Protein AF-A0A966PUX7-F1 (afdb_monomer_lite)

pLDDT: mean 80.85, std 12.9, range [36.34, 96.75]

Structure (mmCIF, N/CA/C/O backbone):
data_AF-A0A966PUX7-F1
#
_entry.id   AF-A0A966PUX7-F1
#
loop_
_atom_site.group_PDB
_atom_site.id
_atom_site.type_symbol
_atom_site.label_atom_id
_atom_site.label_alt_id
_atom_site.label_comp_id
_atom_site.label_asym_id
_atom_site.label_entity_id
_atom_site.label_seq_id
_atom_site.pdbx_PDB_ins_code
_atom_site.Cartn_x
_atom_site.Cartn_y
_atom_site.Cartn_z
_atom_site.occupancy
_atom_site.B_iso_or_equiv
_atom_site.auth_seq_id
_atom_site.auth_comp_id
_atom_site.auth_asym_id
_atom_site.auth_atom_id
_atom_site.pdbx_PDB_model_num
ATOM 1 N N . MET A 1 1 ? -17.246 -33.569 27.644 1.00 36.34 1 MET A N 1
ATOM 2 C CA . MET A 1 1 ? -15.872 -33.105 27.943 1.00 36.34 1 MET A CA 1
ATOM 3 C C . MET A 1 1 ? -15.555 -31.969 26.984 1.00 36.34 1 MET A C 1
ATOM 5 O O . MET A 1 1 ? -15.678 -32.193 25.790 1.00 36.34 1 MET A O 1
ATOM 9 N N . SER A 1 2 ? -15.241 -30.759 27.461 1.00 42.44 2 SER A N 1
ATOM 10 C CA . SER A 1 2 ? -14.921 -29.626 26.575 1.00 42.44 2 SER A CA 1
ATOM 11 C C . SER A 1 2 ? -13.496 -29.773 26.025 1.00 42.44 2 SER A C 1
ATOM 13 O O . SER A 1 2 ? -12.530 -29.407 26.700 1.00 42.44 2 SER A O 1
ATOM 15 N N . THR A 1 3 ? -13.372 -30.348 24.833 1.00 56.69 3 THR A N 1
ATOM 16 C CA . THR A 1 3 ? -12.116 -30.571 24.096 1.00 56.69 3 THR A CA 1
ATOM 17 C C . THR A 1 3 ? -11.326 -29.274 23.892 1.00 56.69 3 THR A C 1
ATOM 19 O O . THR A 1 3 ? -10.139 -29.229 24.202 1.00 56.69 3 THR A O 1
ATOM 22 N N . GLU A 1 4 ? -12.003 -28.166 23.581 1.00 75.44 4 GLU A N 1
ATOM 23 C CA . GLU A 1 4 ? -11.372 -26.881 23.232 1.00 75.44 4 GLU A CA 1
ATOM 24 C C . GLU A 1 4 ? -10.403 -26.317 24.289 1.00 75.44 4 GLU A C 1
ATOM 26 O O . GLU A 1 4 ? -9.346 -25.777 23.955 1.00 75.44 4 GLU A O 1
ATOM 31 N N . LYS A 1 5 ? -10.721 -26.455 25.583 1.00 84.19 5 LYS A N 1
ATOM 32 C CA . LYS A 1 5 ? -9.897 -25.885 26.666 1.00 84.19 5 LYS A CA 1
ATOM 33 C C . LYS A 1 5 ? -8.618 -26.683 26.907 1.00 84.19 5 LYS A C 1
ATOM 35 O O . LYS A 1 5 ? -7.566 -26.105 27.183 1.00 84.19 5 LYS A O 1
ATOM 40 N N . LYS A 1 6 ? -8.717 -28.012 26.802 1.00 88.00 6 LYS A N 1
ATOM 41 C CA . LYS A 1 6 ? -7.565 -28.913 26.893 1.00 88.00 6 LYS A CA 1
ATOM 42 C C . LYS A 1 6 ? -6.668 -28.724 25.672 1.00 88.00 6 LYS A C 1
ATOM 44 O O . LYS A 1 6 ? -5.462 -28.592 25.839 1.00 88.00 6 LYS A O 1
ATOM 49 N N . ASP A 1 7 ? -7.256 -28.605 24.484 1.00 85.06 7 ASP A N 1
ATOM 50 C CA . ASP A 1 7 ? -6.524 -28.381 23.233 1.00 85.06 7 ASP A CA 1
ATOM 51 C C . ASP A 1 7 ? -5.735 -27.067 23.266 1.00 85.06 7 ASP A C 1
ATOM 53 O O . ASP A 1 7 ? -4.565 -27.029 22.880 1.00 85.06 7 ASP A O 1
ATOM 57 N N . LYS A 1 8 ? -6.331 -25.995 23.809 1.00 83.75 8 LYS A N 1
ATOM 58 C CA . LYS A 1 8 ? -5.626 -24.732 24.061 1.00 83.75 8 LYS A CA 1
ATOM 59 C C . LYS A 1 8 ? -4.410 -24.936 24.968 1.00 83.75 8 LYS A C 1
ATOM 61 O O . LYS A 1 8 ? -3.339 -24.415 24.662 1.00 83.75 8 LYS A O 1
ATOM 66 N N . TRP A 1 9 ? -4.552 -25.691 26.059 1.00 91.31 9 TRP A N 1
ATOM 67 C CA . TRP A 1 9 ? -3.434 -25.940 26.969 1.00 91.31 9 TRP A CA 1
ATOM 68 C C . TRP A 1 9 ? -2.314 -26.765 26.336 1.00 91.31 9 TRP A C 1
ATOM 70 O O . TRP A 1 9 ? -1.159 -26.346 26.401 1.00 91.31 9 TRP A O 1
ATOM 80 N N . ILE A 1 10 ? -2.661 -27.862 25.655 1.00 88.62 10 ILE A N 1
ATOM 81 C CA . ILE A 1 10 ? -1.701 -28.702 24.922 1.00 88.62 10 ILE A CA 1
ATOM 82 C C . ILE A 1 10 ? -0.910 -27.846 23.931 1.00 88.62 10 ILE A C 1
ATOM 84 O O . ILE A 1 10 ? 0.311 -27.929 23.843 1.00 88.62 10 ILE A O 1
ATOM 88 N N . LYS A 1 11 ? -1.610 -26.988 23.186 1.00 83.06 11 LYS A N 1
ATOM 89 C CA . LYS A 1 11 ? -1.007 -26.199 22.116 1.00 83.06 11 LYS A CA 1
ATOM 90 C C . LYS A 1 11 ? -0.057 -25.113 22.620 1.00 83.06 11 LYS A C 1
ATOM 92 O O . LYS A 1 11 ? 0.972 -24.885 21.987 1.00 83.06 11 LYS A O 1
ATOM 97 N N . TYR A 1 12 ? -0.422 -24.414 23.696 1.00 84.44 12 TYR A N 1
ATOM 98 C CA . TYR A 1 12 ? 0.250 -23.168 24.084 1.00 84.44 12 TYR A CA 1
ATOM 99 C C . TYR A 1 12 ? 1.086 -23.256 25.362 1.00 84.44 12 TYR A C 1
ATOM 101 O O . TYR A 1 12 ? 1.969 -22.420 25.528 1.00 84.44 12 TYR A O 1
ATOM 109 N N . PHE A 1 13 ? 0.842 -24.235 26.236 1.00 90.31 13 PHE A N 1
ATOM 110 C CA . PHE A 1 13 ? 1.466 -24.279 27.564 1.00 90.31 13 PHE A CA 1
ATOM 111 C C . PHE A 1 13 ? 2.147 -25.616 27.886 1.00 90.31 13 PHE A C 1
ATOM 113 O O . PHE A 1 13 ? 3.133 -25.622 28.613 1.00 90.31 13 PHE A O 1
ATOM 120 N N . GLN A 1 14 ? 1.669 -26.748 27.357 1.00 92.38 14 GLN A N 1
ATOM 121 C CA . GLN A 1 14 ? 2.263 -28.052 27.670 1.00 92.38 14 GLN A CA 1
ATOM 122 C C . GLN A 1 14 ? 3.683 -28.192 27.088 1.00 92.38 14 GLN A C 1
ATOM 124 O O . GLN A 1 14 ? 3.879 -28.068 25.876 1.00 92.38 14 GLN A O 1
ATOM 129 N N . GLY A 1 15 ? 4.663 -28.484 27.952 1.00 88.00 15 GLY A N 1
ATOM 130 C CA . GLY A 1 15 ? 6.061 -28.721 27.568 1.00 88.00 15 GLY A CA 1
ATOM 131 C C . GLY A 1 15 ? 6.759 -27.491 26.981 1.00 88.00 15 GLY A C 1
ATOM 132 O O . GLY A 1 15 ? 7.616 -27.626 26.104 1.00 88.00 15 GLY A O 1
ATOM 133 N N . LYS A 1 16 ? 6.326 -26.286 27.374 1.00 85.31 16 LYS A N 1
ATOM 134 C CA . LYS A 1 16 ? 6.873 -25.004 26.903 1.00 85.31 16 LYS A CA 1
ATOM 135 C C . LYS A 1 16 ? 7.690 -24.268 27.969 1.00 85.31 16 LYS A C 1
ATOM 137 O O . LYS A 1 16 ? 8.145 -23.166 27.670 1.00 85.31 16 LYS A O 1
ATOM 142 N N . GLY A 1 17 ? 7.904 -24.851 29.151 1.00 91.50 17 GLY A N 1
ATOM 143 C CA . GLY A 1 17 ? 8.423 -24.105 30.296 1.00 91.50 17 GLY A CA 1
ATOM 144 C C . GLY A 1 17 ? 7.394 -23.111 30.837 1.00 91.50 17 GLY A C 1
ATOM 145 O O . GLY A 1 17 ? 6.202 -23.189 30.521 1.00 91.50 17 GLY A O 1
ATOM 146 N N . ASP A 1 18 ? 7.862 -22.163 31.645 1.00 92.88 18 ASP A N 1
ATOM 147 C CA . ASP A 1 18 ? 7.048 -21.017 32.038 1.00 92.88 18 ASP A CA 1
ATOM 148 C C . ASP A 1 18 ? 6.766 -20.137 30.809 1.00 92.88 18 ASP A C 1
ATOM 150 O O . ASP A 1 18 ? 7.657 -19.849 30.007 1.00 92.88 18 ASP A O 1
ATOM 154 N N . VAL A 1 19 ? 5.513 -19.713 30.647 1.00 89.00 19 VAL A N 1
ATOM 155 C CA . VAL A 1 19 ? 5.058 -18.982 29.459 1.00 89.00 19 VAL A CA 1
ATOM 156 C C . VAL A 1 19 ? 4.622 -17.576 29.840 1.00 89.00 19 VAL A C 1
ATOM 158 O O . VAL A 1 19 ? 3.573 -17.391 30.462 1.00 89.00 19 VAL A O 1
ATOM 161 N N . ASP A 1 20 ? 5.387 -16.576 29.403 1.00 87.12 20 ASP A N 1
ATOM 162 C CA . ASP A 1 20 ? 4.953 -15.181 29.451 1.00 87.12 20 ASP A CA 1
ATOM 163 C C . ASP A 1 20 ? 3.737 -14.977 28.541 1.00 87.12 20 ASP A C 1
ATOM 165 O O . ASP A 1 20 ? 3.734 -15.344 27.357 1.00 87.12 20 ASP A O 1
ATOM 169 N N . THR A 1 21 ? 2.681 -14.386 29.089 1.00 88.19 21 THR A N 1
ATOM 170 C CA . THR A 1 21 ? 1.440 -14.089 28.372 1.00 88.19 21 THR A CA 1
ATOM 171 C C . THR A 1 21 ? 0.664 -12.964 29.066 1.00 88.19 21 THR A C 1
ATOM 173 O O . THR A 1 21 ? 1.210 -12.201 29.862 1.00 88.19 21 THR A O 1
ATOM 176 N N . PHE A 1 22 ? -0.611 -12.805 28.724 1.00 84.06 22 PHE A N 1
ATOM 177 C CA . PHE A 1 22 ? -1.476 -11.753 29.226 1.00 84.06 22 PHE A CA 1
ATOM 178 C C . PHE A 1 22 ? -2.837 -12.298 29.642 1.00 84.06 22 PHE A C 1
ATOM 180 O O . PHE A 1 22 ? -3.312 -13.328 29.156 1.00 84.06 22 PHE A O 1
ATOM 187 N N . VAL A 1 23 ? -3.505 -11.560 30.518 1.00 82.75 23 VAL A N 1
ATOM 188 C CA . VAL A 1 23 ? -4.876 -11.851 30.929 1.00 82.75 23 VAL A CA 1
ATOM 189 C C . VAL A 1 23 ? -5.845 -11.523 29.794 1.00 82.75 23 VAL A C 1
ATOM 191 O O . VAL A 1 23 ? -5.920 -10.399 29.295 1.00 82.75 23 VAL A O 1
ATOM 194 N N . ARG A 1 24 ? -6.669 -12.495 29.417 1.00 76.06 24 ARG A N 1
ATOM 195 C CA . ARG A 1 24 ? -7.820 -12.318 28.531 1.00 76.06 24 ARG A CA 1
ATOM 196 C C . ARG A 1 24 ? -9.067 -12.069 29.384 1.00 76.06 24 ARG A C 1
ATOM 198 O O . ARG A 1 24 ? -9.360 -12.852 30.279 1.00 76.06 24 ARG A O 1
ATOM 205 N N . ALA A 1 25 ? -9.808 -10.993 29.132 1.00 66.69 25 ALA A N 1
ATOM 206 C CA . ALA A 1 25 ? -11.150 -10.841 29.693 1.00 66.69 25 ALA A CA 1
ATOM 207 C C . ALA A 1 25 ? -12.139 -11.263 28.607 1.00 66.69 25 ALA A C 1
ATOM 209 O O . ALA A 1 25 ? -12.170 -10.660 27.543 1.00 66.69 25 ALA A O 1
ATOM 210 N N . THR A 1 26 ? -12.901 -12.332 28.828 1.00 55.84 26 THR A N 1
ATOM 211 C CA . THR A 1 26 ? -13.951 -12.739 27.886 1.00 55.84 26 THR A CA 1
ATOM 212 C C . THR A 1 26 ? -15.214 -11.918 28.162 1.00 55.84 26 THR A C 1
ATOM 214 O O . THR A 1 26 ? -15.688 -11.868 29.296 1.00 55.84 26 THR A O 1
ATOM 217 N N . GLY A 1 27 ? -15.742 -11.248 27.131 1.00 45.59 27 GLY A N 1
ATOM 218 C CA . GLY A 1 27 ? -16.784 -10.208 27.181 1.00 45.59 27 GLY A CA 1
ATOM 219 C C . GLY A 1 27 ? -18.176 -10.588 27.709 1.00 45.59 27 GLY A C 1
ATOM 220 O O . GLY A 1 27 ? -19.133 -9.858 27.472 1.00 45.59 27 GLY A O 1
ATOM 221 N N . SER A 1 28 ? -18.336 -11.678 28.465 1.00 43.97 28 SER A N 1
ATOM 222 C CA . SER A 1 28 ? -19.555 -11.860 29.258 1.00 43.97 28 SER A CA 1
ATOM 223 C C . SER A 1 28 ? -19.386 -11.142 30.600 1.00 43.97 28 SER A C 1
ATOM 225 O O . SER A 1 28 ? -18.538 -11.491 31.423 1.00 43.97 28 SER A O 1
ATOM 227 N N . VAL A 1 29 ? -20.220 -10.126 30.825 1.00 40.03 29 VAL A N 1
ATOM 228 C CA . VAL A 1 29 ? -20.250 -9.155 31.943 1.00 40.03 29 VAL A CA 1
ATOM 229 C C . VAL A 1 29 ? -20.296 -9.787 33.361 1.00 40.03 29 VAL A C 1
ATOM 231 O O . VAL A 1 29 ? -20.356 -9.084 34.366 1.00 40.03 29 VAL A O 1
ATOM 234 N N . LYS A 1 30 ? -20.193 -11.117 33.504 1.00 42.03 30 LYS A N 1
ATOM 235 C CA . LYS A 1 30 ? -20.195 -11.823 34.796 1.00 42.03 30 LYS A CA 1
ATOM 236 C C . LYS A 1 30 ? -18.884 -12.502 35.204 1.00 42.03 30 LYS A C 1
ATOM 238 O O . LYS A 1 30 ? -18.742 -12.786 36.391 1.00 42.03 30 LYS A O 1
ATOM 243 N N . ASN A 1 31 ? -17.892 -12.660 34.324 1.00 44.94 31 ASN A N 1
ATOM 244 C CA . ASN A 1 31 ? -16.602 -13.254 34.705 1.00 44.94 31 ASN A CA 1
ATOM 245 C C . ASN A 1 31 ? -15.434 -12.300 34.451 1.00 44.94 31 ASN A C 1
ATOM 247 O O . ASN A 1 31 ? -14.639 -12.467 33.534 1.00 44.94 31 ASN A O 1
ATOM 251 N N . LYS A 1 32 ? -15.293 -11.309 35.338 1.00 55.59 32 LYS A N 1
ATOM 252 C CA . LYS A 1 32 ? -14.009 -10.620 35.525 1.00 55.59 32 LYS A CA 1
ATOM 253 C C . LYS A 1 32 ? -12.918 -11.682 35.790 1.00 55.59 32 LYS A C 1
ATOM 255 O O . LYS A 1 32 ? -13.195 -12.687 36.450 1.00 55.59 32 LYS A O 1
ATOM 260 N N . SER A 1 33 ? -11.696 -11.453 35.311 1.00 75.62 33 SER A N 1
ATOM 261 C CA . SER A 1 33 ? -10.536 -12.331 35.530 1.00 75.62 33 SER A CA 1
ATOM 262 C C . SER A 1 33 ? -10.063 -12.247 36.981 1.00 75.62 33 SER A C 1
ATOM 264 O O . SER A 1 33 ? -9.139 -11.513 37.318 1.00 75.62 33 SER A O 1
ATOM 266 N N . TYR A 1 34 ? -10.769 -12.945 37.867 1.00 87.00 34 TYR A N 1
ATOM 267 C CA . TYR A 1 34 ? -10.392 -13.068 39.268 1.00 87.00 34 TYR A CA 1
ATOM 268 C C . TYR A 1 34 ? -9.341 -14.154 39.436 1.00 87.00 34 TYR A C 1
ATOM 270 O O . TYR A 1 34 ? -9.461 -15.233 38.846 1.00 87.00 34 TYR A O 1
ATOM 278 N N . LEU A 1 35 ? -8.356 -13.871 40.283 1.00 90.19 35 LEU A N 1
ATOM 279 C CA . LEU A 1 35 ? -7.479 -14.908 40.796 1.00 90.19 35 LEU A CA 1
ATOM 280 C C . LEU A 1 35 ? -8.254 -15.824 41.742 1.00 90.19 35 LEU A C 1
ATOM 282 O O . LEU A 1 35 ? -9.185 -15.411 42.436 1.00 90.19 35 LEU A O 1
ATOM 286 N N . TYR A 1 36 ? -7.847 -17.080 41.765 1.00 92.38 36 TYR A N 1
ATOM 287 C CA . TYR A 1 36 ? -8.239 -18.047 42.774 1.00 92.38 36 TYR A CA 1
ATOM 288 C C . TYR A 1 36 ? -7.001 -18.364 43.616 1.00 92.38 36 TYR A C 1
ATOM 290 O O . TYR A 1 36 ? -5.899 -18.464 43.079 1.00 92.38 36 TYR A O 1
ATOM 298 N N . ASP A 1 37 ? -7.162 -18.460 44.928 1.00 91.75 37 ASP A N 1
ATOM 299 C CA . ASP A 1 37 ? -6.065 -18.761 45.847 1.00 91.75 37 ASP A CA 1
ATOM 300 C C . ASP A 1 37 ? -5.597 -20.222 45.729 1.00 91.75 37 ASP A C 1
ATOM 302 O O . ASP A 1 37 ? -6.089 -21.000 44.906 1.00 91.75 37 ASP A O 1
ATOM 306 N N . LEU A 1 38 ? -4.620 -20.599 46.556 1.00 88.94 38 LEU A N 1
ATOM 307 C CA . LEU A 1 38 ? -4.043 -21.946 46.589 1.00 88.94 38 LEU A CA 1
ATOM 308 C C . LEU A 1 38 ? -5.036 -23.036 47.017 1.00 88.94 38 LEU A C 1
ATOM 310 O O . LEU A 1 38 ? -4.754 -24.210 46.808 1.00 88.94 38 LEU A O 1
ATOM 314 N N . GLU A 1 39 ? -6.193 -22.661 47.561 1.00 89.00 39 GLU A N 1
ATOM 315 C CA . GLU A 1 39 ? -7.291 -23.562 47.926 1.00 89.00 39 GLU A CA 1
ATOM 316 C C . GLU A 1 39 ? -8.363 -23.620 46.819 1.00 89.00 39 GLU A C 1
ATOM 318 O O . GLU A 1 39 ? -9.315 -24.401 46.881 1.00 89.00 39 GLU A O 1
ATOM 323 N N . GLY A 1 40 ? -8.204 -22.812 45.765 1.00 83.81 40 GLY A N 1
ATOM 324 C CA . GLY A 1 40 ? -9.113 -22.722 44.629 1.00 83.81 40 GLY A CA 1
ATOM 325 C C . GLY A 1 40 ? -10.363 -21.898 44.920 1.00 83.81 40 GLY A C 1
ATOM 326 O O . GLY A 1 40 ? -11.347 -21.981 44.178 1.00 83.81 40 GLY A O 1
ATOM 327 N N . LYS A 1 41 ? -10.328 -21.071 45.968 1.00 89.81 41 LYS A N 1
ATOM 328 C CA . LYS A 1 41 ? -11.370 -20.107 46.298 1.00 89.81 41 LYS A CA 1
ATOM 329 C C . LYS A 1 41 ? -11.088 -18.783 45.595 1.00 89.81 41 LYS A C 1
ATOM 331 O O . LYS A 1 41 ? -9.959 -18.329 45.448 1.00 89.81 41 LYS A O 1
ATOM 336 N N . LYS A 1 42 ? -12.152 -18.164 45.092 1.00 89.31 42 LYS A N 1
ATOM 337 C CA . LYS A 1 42 ? -12.083 -16.896 44.362 1.00 89.31 42 LYS A CA 1
ATOM 338 C C . LYS A 1 42 ? -11.612 -15.772 45.291 1.00 89.31 42 LYS A C 1
ATOM 340 O O . LYS A 1 42 ? -12.224 -15.559 46.337 1.00 89.31 42 LYS A O 1
ATOM 345 N N . THR A 1 43 ? -10.589 -15.025 44.886 1.00 89.88 43 THR A N 1
ATOM 346 C CA . THR A 1 43 ? -10.064 -13.880 45.642 1.00 89.88 43 THR A CA 1
ATOM 347 C C . THR A 1 43 ? -10.739 -12.568 45.226 1.00 89.88 43 THR A C 1
ATOM 349 O O . THR A 1 43 ? -11.499 -12.506 44.252 1.00 89.88 43 THR A O 1
ATOM 352 N N . SER A 1 44 ? -10.471 -11.491 45.971 1.00 87.88 44 SER A N 1
ATOM 353 C CA . SER A 1 44 ? -10.853 -10.126 45.586 1.00 87.88 44 SER A CA 1
ATOM 354 C C . SER A 1 44 ? -9.939 -9.532 44.506 1.00 87.88 44 SER A C 1
ATOM 356 O O . SER A 1 44 ? -10.319 -8.541 43.877 1.00 87.88 44 SER A O 1
ATOM 358 N N . THR A 1 45 ? -8.772 -10.137 44.248 1.00 87.50 45 THR A N 1
ATOM 359 C CA . THR A 1 45 ? -7.798 -9.652 43.266 1.00 87.50 45 THR A CA 1
ATOM 360 C C . THR A 1 45 ? -8.330 -9.839 41.854 1.00 87.50 45 THR A C 1
ATOM 362 O O . THR A 1 45 ? -8.509 -10.955 41.357 1.00 87.50 45 THR A O 1
ATOM 365 N N . LYS A 1 46 ? -8.583 -8.706 41.201 1.00 87.00 46 LYS A N 1
ATOM 366 C CA . LYS A 1 46 ? -9.035 -8.632 39.818 1.00 87.00 46 LYS A CA 1
ATOM 367 C C . LYS A 1 46 ? -7.853 -8.285 38.922 1.00 87.00 46 LYS A C 1
ATOM 369 O O . LYS A 1 46 ? -7.239 -7.229 39.088 1.00 87.00 46 LYS A O 1
ATOM 374 N N . LEU A 1 47 ? -7.603 -9.145 37.944 1.00 83.25 47 LEU A N 1
ATOM 375 C CA . LEU A 1 47 ? -6.674 -8.859 36.867 1.00 83.25 47 LEU A CA 1
ATOM 376 C C . LEU A 1 47 ? -7.414 -8.201 35.706 1.00 83.25 47 LEU A C 1
ATOM 378 O O . LEU A 1 47 ? -8.552 -8.559 35.375 1.00 83.25 47 LEU A O 1
ATOM 382 N N . GLU A 1 48 ? -6.784 -7.194 35.124 1.00 76.88 48 GLU A N 1
ATOM 383 C CA . GLU A 1 48 ? -7.329 -6.459 33.992 1.00 76.88 48 GLU A CA 1
ATOM 384 C C . GLU A 1 48 ? -6.961 -7.139 32.679 1.00 76.88 48 GLU A C 1
ATOM 386 O O . GLU A 1 48 ? -5.993 -7.890 32.586 1.00 76.88 48 GLU A O 1
ATOM 391 N N . HIS A 1 49 ? -7.757 -6.899 31.641 1.00 73.31 49 HIS A N 1
ATOM 392 C CA . HIS A 1 49 ? -7.418 -7.408 30.322 1.00 73.31 49 HIS A CA 1
ATOM 393 C C . HIS A 1 49 ? -6.078 -6.829 29.848 1.00 73.31 49 HIS A C 1
ATOM 395 O O . HIS A 1 49 ? -5.857 -5.623 29.929 1.00 73.31 49 HIS A O 1
ATOM 401 N N . GLY A 1 50 ? -5.198 -7.681 29.323 1.00 63.06 50 GLY A N 1
ATOM 402 C CA . GLY A 1 50 ? -3.864 -7.288 28.881 1.00 63.06 50 GLY A CA 1
ATOM 403 C C . GLY A 1 50 ? -2.846 -7.152 30.014 1.00 63.06 50 GLY A C 1
ATOM 404 O O . GLY A 1 50 ? -1.726 -6.726 29.747 1.0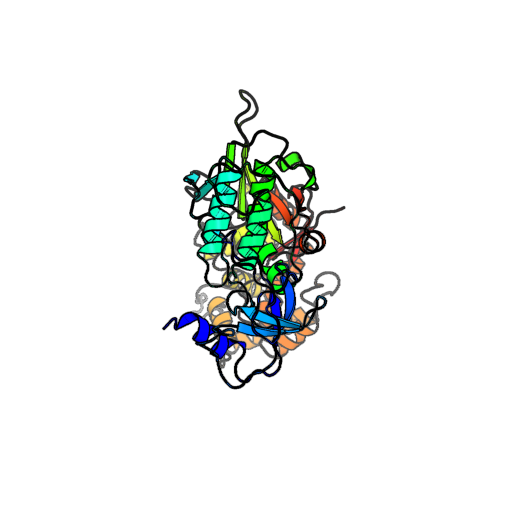0 63.06 50 GLY A O 1
ATOM 405 N N . GLU A 1 51 ? -3.202 -7.503 31.254 1.00 78.94 51 GLU A N 1
ATOM 406 C CA . GLU A 1 51 ? -2.255 -7.535 32.369 1.00 78.94 51 GLU A CA 1
ATOM 407 C C . GLU A 1 51 ? -1.223 -8.656 32.152 1.00 78.94 51 GLU A C 1
ATOM 409 O O . GLU A 1 51 ? -1.633 -9.789 31.869 1.00 78.94 51 GLU A O 1
ATOM 414 N N . PRO A 1 52 ? 0.091 -8.359 32.214 1.00 80.62 52 PRO A N 1
ATOM 415 C CA . PRO A 1 52 ? 1.134 -9.353 31.997 1.00 80.62 52 PRO A CA 1
ATOM 416 C C . PRO A 1 52 ? 1.121 -10.389 33.116 1.00 80.62 52 PRO A C 1
ATOM 418 O O . PRO A 1 52 ? 1.039 -10.048 34.299 1.00 80.62 52 PRO A O 1
ATOM 421 N N . ILE A 1 53 ? 1.207 -11.652 32.717 1.00 91.06 53 ILE A N 1
ATOM 422 C CA . ILE A 1 53 ? 1.227 -12.798 33.615 1.00 91.06 53 ILE A CA 1
ATOM 423 C C . ILE A 1 53 ? 2.241 -13.827 33.130 1.00 91.06 53 ILE A C 1
ATOM 425 O O . ILE A 1 53 ? 2.429 -14.013 31.928 1.00 91.06 53 ILE A O 1
ATOM 429 N N . LEU A 1 54 ? 2.841 -14.538 34.074 1.00 93.81 54 LEU A N 1
ATOM 430 C CA . LEU A 1 54 ? 3.655 -15.713 33.803 1.00 93.81 54 LEU A CA 1
ATOM 431 C C . LEU A 1 54 ? 2.826 -16.950 34.125 1.00 93.81 54 LEU A C 1
ATOM 433 O O . LEU A 1 54 ? 2.451 -17.150 35.277 1.00 93.81 54 LEU A O 1
ATOM 437 N N . VAL A 1 55 ? 2.514 -17.773 33.129 1.00 95.88 55 VAL A N 1
ATOM 438 C CA . VAL A 1 55 ? 1.857 -19.065 33.357 1.00 95.88 55 VAL A CA 1
ATOM 439 C C . VAL A 1 55 ? 2.928 -20.080 33.717 1.00 95.88 55 VAL A C 1
ATOM 441 O O . VAL A 1 55 ? 3.824 -20.327 32.912 1.00 95.88 55 VAL A O 1
ATOM 444 N N . LYS A 1 56 ? 2.825 -20.679 34.904 1.00 96.06 56 LYS A N 1
ATOM 445 C CA . LYS A 1 56 ? 3.801 -21.672 35.359 1.00 96.06 56 LYS A CA 1
ATOM 446 C C . LYS A 1 56 ? 3.610 -23.001 34.648 1.00 96.06 56 LYS A C 1
ATOM 448 O O . LYS A 1 56 ? 2.471 -23.438 34.431 1.00 96.06 56 LYS A O 1
ATOM 453 N N . GLU A 1 57 ? 4.725 -23.637 34.302 1.00 92.62 57 GLU A N 1
ATOM 454 C CA . GLU A 1 57 ? 4.699 -24.959 33.687 1.00 92.62 57 GLU A CA 1
ATOM 455 C C . GLU A 1 57 ? 3.994 -25.974 34.590 1.00 92.62 57 GLU A C 1
ATOM 457 O O . GLU A 1 57 ? 4.065 -25.931 35.821 1.00 92.62 57 GLU A O 1
ATOM 462 N N . ARG A 1 58 ? 3.294 -26.913 33.955 1.00 89.81 58 ARG A N 1
ATOM 463 C CA . ARG A 1 58 ? 2.701 -28.060 34.630 1.00 89.81 58 ARG A CA 1
ATOM 464 C C . ARG A 1 58 ? 2.591 -29.246 33.687 1.00 89.81 58 ARG A C 1
ATOM 466 O O . ARG A 1 58 ? 2.339 -29.068 32.496 1.00 89.81 58 ARG A O 1
ATOM 473 N N . GLU A 1 59 ? 2.704 -30.446 34.243 1.00 87.06 59 GLU A N 1
ATOM 474 C CA . GLU A 1 59 ? 2.704 -31.693 33.467 1.00 87.06 59 GLU A CA 1
ATOM 475 C C . GLU A 1 59 ? 1.299 -32.121 33.016 1.00 87.06 59 GLU A C 1
ATOM 477 O O . GLU A 1 59 ? 1.128 -32.639 31.913 1.00 87.06 59 GLU A O 1
ATOM 482 N N . GLU A 1 60 ? 0.274 -31.854 33.831 1.00 91.12 60 GLU A N 1
ATOM 483 C CA . GLU A 1 60 ? -1.085 -32.365 33.609 1.00 91.12 60 GLU A CA 1
ATOM 484 C C . GLU A 1 60 ? -2.149 -31.269 33.553 1.00 91.12 60 GLU A C 1
ATOM 486 O O . GLU A 1 60 ? -2.087 -30.299 34.303 1.00 91.12 60 GLU A O 1
ATOM 491 N N . TYR A 1 61 ? -3.189 -31.451 32.734 1.00 92.12 61 TYR A N 1
ATOM 492 C CA . TYR A 1 61 ? -4.340 -30.545 32.664 1.00 92.12 61 TYR A CA 1
ATOM 493 C C . TYR A 1 61 ? -5.471 -30.968 33.611 1.00 92.12 61 TYR A C 1
ATOM 495 O O . TYR A 1 61 ? -6.041 -32.050 33.459 1.00 92.12 61 TYR A O 1
ATOM 503 N N . ILE A 1 62 ? -5.862 -30.092 34.544 1.00 90.62 62 ILE A N 1
ATOM 504 C CA . ILE A 1 62 ? -6.930 -30.386 35.514 1.00 90.62 62 ILE A CA 1
ATOM 505 C C . ILE A 1 62 ? -8.303 -30.146 34.885 1.00 90.62 62 ILE A C 1
ATOM 507 O O . ILE A 1 62 ? -8.638 -29.027 34.495 1.00 90.62 62 ILE A O 1
ATOM 511 N N . ILE A 1 63 ? -9.132 -31.187 34.868 1.00 90.81 63 ILE A N 1
ATOM 512 C CA . ILE A 1 63 ? -10.515 -31.142 34.365 1.00 90.81 63 ILE A CA 1
ATOM 513 C C . ILE A 1 63 ? -11.583 -31.239 35.466 1.00 90.81 63 ILE A C 1
ATOM 515 O O . ILE A 1 63 ? -12.764 -31.086 35.172 1.00 90.81 63 ILE A O 1
ATOM 519 N N . GLN A 1 64 ? -11.194 -31.498 36.718 1.00 88.12 64 GLN A N 1
ATOM 520 C CA . GLN A 1 64 ? -12.106 -31.704 37.851 1.00 88.12 64 GLN A CA 1
ATOM 521 C C . GLN A 1 64 ? -11.624 -30.977 39.114 1.00 88.12 64 GLN A C 1
ATOM 523 O O . GLN A 1 64 ? -10.465 -30.583 39.216 1.00 88.12 64 GLN A O 1
ATOM 528 N N . GLY A 1 65 ? -12.524 -30.799 40.083 1.00 88.75 65 GLY A N 1
ATOM 529 C CA . GLY A 1 65 ? -12.209 -30.167 41.365 1.00 88.75 65 GLY A CA 1
ATOM 530 C C . GLY A 1 65 ? -12.091 -28.635 41.302 1.00 88.75 65 GLY A C 1
ATOM 531 O O . GLY A 1 65 ? -12.429 -28.013 40.289 1.00 88.75 65 GLY A O 1
ATOM 532 N N . PRO A 1 66 ? -11.618 -27.997 42.387 1.00 86.25 66 PRO A N 1
ATOM 533 C CA . PRO A 1 66 ? -11.614 -26.536 42.516 1.00 86.25 66 PRO A CA 1
ATOM 534 C C . PRO A 1 66 ? -10.714 -25.836 41.480 1.00 86.25 66 PRO A C 1
ATOM 536 O O . PRO A 1 66 ? -10.973 -24.692 41.097 1.00 86.25 66 PRO A O 1
ATOM 539 N N . PHE A 1 67 ? -9.728 -26.544 40.920 1.00 89.38 67 PHE A N 1
ATOM 540 C CA . PHE A 1 67 ? -8.812 -26.040 39.888 1.00 89.38 67 PHE A CA 1
ATOM 541 C C . PHE A 1 67 ? -9.180 -26.459 38.460 1.00 89.38 67 PHE A C 1
ATOM 543 O O . PHE A 1 67 ? -8.382 -26.254 37.545 1.00 89.38 67 PHE A O 1
ATOM 550 N N . ALA A 1 68 ? -10.376 -27.021 38.243 1.00 90.25 68 ALA A N 1
ATOM 551 C CA . ALA A 1 68 ? -10.837 -27.403 36.911 1.00 90.25 68 ALA A CA 1
ATOM 552 C C . ALA A 1 68 ? -10.666 -26.246 35.916 1.00 90.25 68 ALA A C 1
ATOM 554 O O . ALA A 1 68 ? -11.165 -25.137 36.142 1.00 90.25 68 ALA A O 1
ATOM 555 N N . HIS A 1 69 ? -9.942 -26.531 34.831 1.00 91.19 69 HIS A N 1
ATOM 556 C CA . HIS A 1 69 ? -9.622 -25.621 33.734 1.00 91.19 69 HIS A CA 1
ATOM 557 C C . HIS A 1 69 ? -8.812 -24.375 34.123 1.00 91.19 69 HIS A C 1
ATOM 559 O O . HIS A 1 69 ? -8.817 -23.397 33.374 1.00 91.19 69 HIS A O 1
ATOM 565 N N . LYS A 1 70 ? -8.114 -24.381 35.265 1.00 93.00 70 LYS A N 1
ATOM 566 C CA . LYS A 1 70 ? -7.272 -23.262 35.713 1.00 93.00 70 LYS A CA 1
ATOM 567 C C . LYS A 1 70 ? -5.782 -23.574 35.572 1.00 93.00 70 LYS A C 1
ATOM 569 O O . LYS A 1 70 ? -5.349 -24.713 35.751 1.00 93.00 70 LYS A O 1
ATOM 574 N N . LEU A 1 71 ? -5.002 -22.539 35.278 1.00 94.19 71 LEU A N 1
ATOM 575 C CA . LEU A 1 71 ? -3.540 -22.568 35.264 1.00 94.19 71 LEU A CA 1
ATOM 576 C C . LEU A 1 71 ? -3.017 -21.657 36.371 1.00 94.19 71 LEU A C 1
ATOM 578 O O . LEU A 1 71 ? -3.654 -20.651 36.689 1.00 94.19 71 LEU A O 1
ATOM 582 N N . PHE A 1 72 ? -1.896 -22.034 36.976 1.00 95.56 72 PHE A N 1
ATOM 583 C CA . PHE A 1 72 ? -1.251 -21.215 37.990 1.00 95.56 72 PHE A CA 1
ATOM 584 C C . PHE A 1 72 ? -0.455 -20.107 37.301 1.00 95.56 72 PHE A C 1
ATOM 586 O O . PHE A 1 72 ? 0.252 -20.373 36.326 1.00 95.56 72 PHE A O 1
ATOM 593 N N . ILE A 1 73 ? -0.616 -18.874 37.773 1.00 96.25 73 ILE A N 1
ATOM 594 C CA . ILE A 1 73 ? -0.011 -17.689 37.180 1.00 96.25 73 ILE A CA 1
ATOM 595 C C . ILE A 1 73 ? 0.654 -16.813 38.241 1.00 96.25 73 ILE A C 1
ATOM 597 O O . ILE A 1 73 ? 0.208 -16.762 39.391 1.00 96.25 73 ILE A O 1
ATOM 601 N N . GLU A 1 74 ? 1.689 -16.089 37.830 1.00 96.06 74 GLU A N 1
ATOM 602 C CA . GLU A 1 74 ? 2.316 -15.007 38.592 1.00 96.06 74 GLU A CA 1
ATOM 603 C C . GLU A 1 74 ? 2.010 -13.665 37.911 1.00 96.06 74 GLU A C 1
ATOM 605 O O . GLU A 1 74 ? 2.036 -13.563 36.683 1.00 96.06 74 GLU A O 1
ATOM 610 N N . SER A 1 75 ? 1.682 -12.639 38.696 1.00 92.31 75 SER A N 1
ATOM 611 C CA . SER A 1 75 ? 1.377 -11.285 38.211 1.00 92.31 75 SER A CA 1
ATOM 612 C C . SER A 1 75 ? 1.915 -10.231 39.178 1.00 92.31 75 SER A C 1
ATOM 614 O O . SER A 1 75 ? 2.201 -10.529 40.338 1.00 92.31 75 SER A O 1
ATOM 616 N N . SER A 1 76 ? 1.971 -8.966 38.754 1.00 88.62 76 SER A N 1
ATOM 617 C CA . SER A 1 76 ? 2.350 -7.856 39.645 1.00 88.62 76 SER A CA 1
ATOM 618 C C . SER A 1 76 ? 1.374 -7.644 40.811 1.00 88.62 76 SER A C 1
ATOM 620 O O . SER A 1 76 ? 1.746 -7.048 41.820 1.00 88.62 76 SER A O 1
ATOM 622 N N . LYS A 1 77 ? 0.136 -8.144 40.696 1.00 89.00 77 LYS A N 1
ATOM 623 C CA . LYS A 1 77 ? -0.906 -8.077 41.734 1.00 89.00 77 LYS A CA 1
ATOM 624 C C . LYS A 1 77 ? -0.970 -9.328 42.619 1.00 89.00 77 LYS A C 1
ATOM 626 O O . LYS A 1 77 ? -1.843 -9.410 43.484 1.00 89.00 77 LYS A O 1
ATOM 631 N N . GLY A 1 78 ? -0.071 -10.290 42.413 1.00 90.62 78 GLY A N 1
ATOM 632 C CA . GLY A 1 78 ? 0.028 -11.526 43.187 1.00 90.62 78 GLY A CA 1
ATOM 633 C C . GLY A 1 78 ? -0.084 -12.791 42.339 1.00 90.62 78 GLY A C 1
ATOM 634 O O . GLY A 1 78 ? -0.255 -12.741 41.118 1.00 90.62 78 GLY A O 1
ATOM 635 N N . ASN A 1 79 ? -0.004 -13.933 43.018 1.00 93.94 79 ASN A N 1
ATOM 636 C CA . ASN A 1 79 ? 0.046 -15.254 42.398 1.00 93.94 79 ASN A CA 1
ATOM 637 C C . ASN A 1 79 ? -1.237 -16.028 42.704 1.00 93.94 79 ASN A C 1
ATOM 639 O O . ASN A 1 79 ? -1.833 -15.864 43.771 1.00 93.94 79 ASN A O 1
ATOM 643 N N . GLY A 1 80 ? -1.664 -16.883 41.780 1.00 94.44 80 GLY A N 1
ATOM 644 C CA . GLY A 1 80 ? -2.856 -17.699 41.977 1.00 94.44 80 GLY A CA 1
ATOM 645 C C . GLY A 1 80 ? -3.285 -18.437 40.721 1.00 94.44 80 GLY A C 1
ATOM 646 O O . GLY A 1 80 ? -2.580 -18.484 39.721 1.00 94.44 80 GLY A O 1
ATOM 647 N N . TRP A 1 81 ? -4.472 -19.020 40.765 1.00 94.12 81 TRP A N 1
ATOM 648 C CA . TRP A 1 81 ? -5.044 -19.768 39.659 1.00 94.12 81 TRP A CA 1
ATOM 649 C C . TRP A 1 81 ? -5.958 -18.883 38.821 1.00 94.12 81 TRP A C 1
ATOM 651 O O . TRP A 1 81 ? -6.831 -18.196 39.349 1.00 94.12 81 TRP A O 1
ATOM 661 N N . LEU A 1 82 ? -5.807 -18.946 37.502 1.00 92.75 82 LEU A N 1
ATOM 662 C CA . LEU A 1 82 ? -6.651 -18.237 36.548 1.00 92.75 82 LEU A CA 1
ATOM 663 C C . LEU A 1 82 ? -7.245 -19.227 35.545 1.00 92.75 82 LEU A C 1
ATOM 665 O O . LEU A 1 82 ? -6.581 -20.157 35.091 1.00 92.75 82 LEU A O 1
ATOM 669 N N . HIS A 1 83 ? -8.525 -19.058 35.215 1.00 91.75 83 HIS A N 1
ATOM 670 C CA . HIS A 1 83 ? -9.198 -19.922 34.246 1.00 91.75 83 HIS A CA 1
ATOM 671 C C . HIS A 1 83 ? -8.531 -19.804 32.865 1.00 91.75 83 HIS A C 1
ATOM 673 O O . HIS A 1 83 ? -8.247 -18.696 32.424 1.00 91.75 83 HIS A O 1
ATOM 679 N N . VAL A 1 84 ? -8.309 -20.919 32.161 1.00 89.38 84 VAL A N 1
ATOM 680 C CA . VAL A 1 84 ? -7.548 -20.954 30.895 1.00 89.38 84 VAL A CA 1
ATOM 681 C C . VAL A 1 84 ? -8.175 -20.102 29.788 1.00 89.38 84 VAL A C 1
ATOM 683 O O . VAL A 1 84 ? -7.469 -19.556 28.943 1.00 89.38 84 VAL A O 1
ATOM 686 N N . ASP A 1 85 ? -9.495 -19.922 29.805 1.00 85.31 85 ASP A N 1
ATOM 687 C CA . ASP A 1 85 ? -10.200 -19.018 28.878 1.00 85.31 85 ASP A CA 1
ATOM 688 C C . ASP A 1 85 ? -9.815 -17.546 29.093 1.00 85.31 85 ASP A C 1
ATOM 690 O O . ASP A 1 85 ? -9.874 -16.749 28.159 1.00 85.31 85 ASP A O 1
ATOM 694 N N . ASN A 1 86 ? -9.339 -17.214 30.295 1.00 87.19 86 ASN A N 1
ATOM 695 C CA . ASN A 1 86 ? -8.904 -15.881 30.691 1.00 87.19 86 ASN A CA 1
ATOM 696 C C . ASN A 1 86 ? -7.384 -15.681 30.555 1.00 87.19 86 ASN A C 1
ATOM 698 O O . ASN A 1 86 ? -6.837 -14.717 31.083 1.00 87.19 86 ASN A O 1
ATOM 702 N N . ILE A 1 87 ? -6.695 -16.584 29.858 1.00 86.94 87 ILE A N 1
ATOM 703 C CA . ILE A 1 87 ? -5.251 -16.531 29.601 1.00 86.94 87 ILE A CA 1
ATOM 704 C C . ILE A 1 87 ? -5.041 -16.471 28.087 1.00 86.94 87 ILE A C 1
ATOM 706 O O . ILE A 1 87 ? -5.673 -17.226 27.347 1.00 86.94 87 ILE A O 1
ATOM 710 N N . ASP A 1 88 ? -4.207 -15.563 27.596 1.00 80.12 88 ASP A N 1
ATOM 711 C CA . ASP A 1 88 ? -3.893 -15.452 26.169 1.00 80.12 88 ASP A CA 1
ATOM 712 C C . ASP A 1 88 ? -2.835 -16.490 25.721 1.00 80.12 88 ASP A C 1
ATOM 714 O O . ASP A 1 88 ? -2.404 -17.348 26.486 1.00 80.12 88 ASP A O 1
ATOM 718 N N . LYS A 1 89 ? -2.450 -16.486 24.444 1.00 82.31 89 LYS A N 1
ATOM 719 C CA . LYS A 1 89 ? -1.362 -17.316 23.900 1.00 82.31 89 LYS A CA 1
ATOM 720 C C . LYS A 1 89 ? -0.001 -16.771 24.358 1.00 82.31 89 LYS A C 1
ATOM 722 O O . LYS A 1 89 ? 0.124 -15.580 24.643 1.00 82.31 89 LYS A O 1
ATOM 727 N N . GLY A 1 90 ? 1.030 -17.617 24.385 1.00 76.88 90 GLY A N 1
ATOM 728 C CA . GLY A 1 90 ? 2.387 -17.201 24.758 1.00 76.88 90 GLY A CA 1
ATOM 729 C C . GLY A 1 90 ? 2.967 -16.103 23.855 1.00 76.88 90 GLY A C 1
ATOM 730 O O . GLY A 1 90 ? 2.727 -16.084 22.638 1.00 76.88 90 GLY A O 1
ATOM 731 N N . ILE A 1 91 ? 3.745 -15.194 24.448 1.00 66.19 91 ILE A N 1
ATOM 732 C CA . ILE A 1 91 ? 4.476 -14.142 23.729 1.00 66.19 91 ILE A CA 1
ATOM 733 C C . ILE A 1 91 ? 5.430 -14.800 22.714 1.00 66.19 91 ILE A C 1
ATOM 735 O O . ILE A 1 91 ? 6.162 -15.729 23.034 1.00 66.19 91 ILE A O 1
ATOM 739 N N . GLY A 1 92 ? 5.393 -14.357 21.450 1.00 57.34 92 GLY A N 1
ATOM 740 C CA . GLY A 1 92 ? 6.243 -14.892 20.372 1.00 57.34 92 GLY A CA 1
ATOM 741 C C . GLY A 1 92 ? 5.654 -16.054 19.553 1.00 57.34 92 GLY A C 1
ATOM 742 O O . GLY A 1 92 ? 6.188 -16.367 18.494 1.00 57.34 92 GLY A O 1
ATOM 743 N N . GLN A 1 93 ? 4.516 -16.638 19.951 1.00 52.78 93 GLN A N 1
ATOM 744 C CA . GLN A 1 93 ? 3.804 -17.667 19.162 1.00 52.78 93 GLN A CA 1
ATOM 745 C C . GLN A 1 93 ? 2.668 -17.100 18.289 1.00 52.78 93 GLN A C 1
ATOM 747 O O . GLN A 1 93 ? 1.788 -17.828 17.817 1.00 52.78 93 GLN A O 1
ATOM 752 N N . ARG A 1 94 ? 2.647 -15.781 18.090 1.00 55.00 94 ARG A N 1
ATOM 753 C CA . ARG A 1 94 ? 1.565 -15.089 17.389 1.00 55.00 94 ARG A CA 1
ATOM 754 C C . ARG A 1 94 ? 1.843 -15.049 15.890 1.00 55.00 94 ARG A C 1
ATOM 756 O O . ARG A 1 94 ? 2.833 -14.474 15.444 1.00 55.00 94 ARG A O 1
ATOM 763 N N . ALA A 1 95 ? 0.968 -15.695 15.122 1.00 51.41 95 ALA A N 1
ATOM 764 C CA . ALA A 1 95 ? 0.975 -15.614 13.668 1.00 51.41 95 ALA A CA 1
ATOM 765 C C . ALA A 1 95 ? 0.822 -14.151 13.222 1.00 51.41 95 ALA A C 1
ATOM 767 O O . ALA A 1 95 ? 0.126 -13.371 13.869 1.00 51.41 95 ALA A O 1
ATOM 768 N N . SER A 1 96 ? 1.464 -13.779 12.114 1.00 59.91 96 SER A N 1
ATOM 769 C CA . SER A 1 96 ? 1.221 -12.481 11.490 1.00 59.91 96 SER A CA 1
ATOM 770 C C . SER A 1 96 ? -0.258 -12.356 11.109 1.00 59.91 96 SER A C 1
ATOM 772 O O . SER A 1 96 ? -0.812 -13.265 10.489 1.00 59.91 96 SER A O 1
ATOM 774 N N . ILE A 1 97 ? -0.891 -11.235 11.473 1.00 69.75 97 ILE A N 1
ATOM 775 C CA . ILE A 1 97 ? -2.254 -10.908 11.034 1.00 69.75 97 ILE A CA 1
ATOM 776 C C . ILE A 1 97 ? -2.247 -10.848 9.500 1.00 69.75 97 ILE A C 1
ATOM 778 O O . ILE A 1 97 ? -1.476 -10.087 8.907 1.00 69.75 97 ILE A O 1
ATOM 782 N N . ARG A 1 98 ? -3.088 -11.659 8.851 1.00 68.31 98 ARG A N 1
ATOM 783 C CA . ARG A 1 98 ? -3.240 -11.705 7.391 1.00 68.31 98 ARG A CA 1
ATOM 784 C C . ARG A 1 98 ? -4.613 -11.164 7.023 1.00 68.31 98 ARG A C 1
ATOM 786 O O . ARG A 1 98 ? -5.545 -11.917 6.763 1.00 68.31 98 ARG A O 1
ATOM 793 N N . LEU A 1 99 ? -4.718 -9.843 7.021 1.00 71.31 99 LEU A N 1
ATOM 794 C CA . LEU A 1 99 ? -5.945 -9.140 6.680 1.00 71.31 99 LEU A CA 1
ATOM 795 C C . LEU A 1 99 ? -5.882 -8.650 5.232 1.00 71.31 99 LEU A C 1
ATOM 797 O O . LEU A 1 99 ? -4.808 -8.349 4.723 1.00 71.31 99 LEU A O 1
ATOM 801 N N . GLU A 1 100 ? -7.033 -8.555 4.583 1.00 69.50 100 GLU A N 1
ATOM 802 C CA . GLU A 1 100 ? -7.195 -7.843 3.318 1.00 69.50 100 GLU A CA 1
ATOM 803 C C . GLU A 1 100 ? -8.345 -6.846 3.497 1.00 69.50 100 GLU A C 1
ATOM 805 O O . GLU A 1 100 ? -9.356 -7.168 4.125 1.00 69.50 100 GLU A O 1
ATOM 810 N N . SER A 1 101 ? -8.207 -5.630 2.965 1.00 70.75 101 SER A N 1
ATOM 811 C CA . SER A 1 101 ? -9.183 -4.548 3.166 1.00 70.75 101 SER A CA 1
ATOM 812 C C . SER A 1 101 ? -10.578 -4.899 2.620 1.00 70.75 101 SER A C 1
ATOM 814 O O . SER A 1 101 ? -11.586 -4.462 3.171 1.00 70.75 101 SER A O 1
ATOM 816 N N . ASN A 1 102 ? -10.658 -5.766 1.601 1.00 79.06 102 ASN A N 1
ATOM 817 C CA . ASN A 1 102 ? -11.912 -6.307 1.052 1.00 79.06 102 ASN A CA 1
ATOM 818 C C . ASN A 1 102 ? -12.748 -7.092 2.091 1.00 79.06 102 ASN A C 1
ATOM 820 O O . ASN A 1 102 ? -13.976 -7.069 2.020 1.00 79.06 102 ASN A O 1
ATOM 824 N N . LYS A 1 103 ? -12.114 -7.741 3.078 1.00 85.25 103 LYS A N 1
ATOM 825 C CA . LYS A 1 103 ? -12.798 -8.476 4.156 1.00 85.25 103 LYS A CA 1
ATOM 826 C C . LYS A 1 103 ? -13.461 -7.540 5.162 1.00 85.25 103 LYS A C 1
ATOM 828 O O . LYS A 1 103 ? -14.474 -7.892 5.753 1.00 85.25 103 LYS A O 1
ATOM 833 N N . LEU A 1 104 ? -12.921 -6.334 5.324 1.00 90.88 104 LEU A N 1
ATOM 834 C CA . LEU A 1 104 ? -13.413 -5.334 6.274 1.00 90.88 104 LEU A CA 1
ATOM 835 C C . LEU A 1 104 ? -14.563 -4.475 5.729 1.00 90.88 104 LEU A C 1
ATOM 837 O O . LEU A 1 104 ? -15.235 -3.784 6.490 1.00 90.88 104 LEU A O 1
ATOM 841 N N . ILE A 1 105 ? -14.809 -4.498 4.418 1.00 93.50 105 ILE A N 1
ATOM 842 C CA . ILE A 1 105 ? -15.832 -3.664 3.760 1.00 93.50 105 ILE A CA 1
ATOM 843 C C . ILE A 1 105 ? -17.107 -4.435 3.385 1.00 93.50 105 ILE A C 1
ATOM 845 O O . ILE A 1 105 ? -17.988 -3.887 2.720 1.00 93.50 105 ILE A O 1
ATOM 849 N N . GLY A 1 106 ? -17.212 -5.709 3.781 1.00 91.25 106 GLY A N 1
ATOM 850 C CA . GLY A 1 106 ? -18.239 -6.638 3.300 1.00 91.25 106 GLY A CA 1
ATOM 851 C C . GLY A 1 106 ? -19.688 -6.214 3.568 1.00 91.25 106 GLY A C 1
ATOM 852 O O . GLY A 1 106 ? -20.569 -6.557 2.778 1.00 91.25 106 GLY A O 1
ATOM 853 N N . LEU A 1 107 ? -19.937 -5.431 4.625 1.00 92.69 107 LEU A N 1
ATOM 854 C CA . LEU A 1 107 ? -21.278 -4.943 4.976 1.00 92.69 107 LEU A CA 1
ATOM 855 C C . LEU A 1 107 ? -21.633 -3.592 4.328 1.00 92.69 107 LEU A C 1
ATOM 857 O O . LEU A 1 107 ? -22.720 -3.064 4.560 1.00 92.69 107 LEU A O 1
ATOM 861 N N . GLY A 1 108 ? -20.745 -3.022 3.507 1.00 93.75 108 GLY A N 1
ATOM 862 C CA . GLY A 1 108 ? -21.036 -1.807 2.745 1.00 93.75 108 GLY A CA 1
ATOM 863 C C . GLY A 1 108 ? -22.089 -2.030 1.657 1.00 93.75 108 GLY A C 1
ATOM 864 O O . GLY A 1 108 ? -22.186 -3.114 1.070 1.00 93.75 108 GLY A O 1
ATOM 865 N N . GLU A 1 109 ? -22.855 -0.983 1.346 1.00 96.38 109 GLU A N 1
ATOM 866 C CA . GLU A 1 109 ? -23.810 -0.994 0.232 1.00 96.38 109 GLU A CA 1
ATOM 867 C C . GLU A 1 109 ? -23.023 -1.095 -1.081 1.00 96.38 109 GLU A C 1
ATOM 869 O O . GLU A 1 109 ? -22.049 -0.369 -1.292 1.00 96.38 109 GLU A O 1
ATOM 874 N N . ARG A 1 110 ? -23.400 -2.032 -1.955 1.00 95.94 110 ARG A N 1
ATOM 875 C CA . ARG A 1 110 ? -22.720 -2.205 -3.239 1.00 95.94 110 ARG A CA 1
ATOM 876 C C . ARG A 1 110 ? -23.200 -1.142 -4.221 1.00 95.94 110 ARG A C 1
ATOM 878 O O . ARG A 1 110 ? -24.398 -1.011 -4.448 1.00 95.94 110 ARG A O 1
ATOM 885 N N . MET A 1 111 ? -22.264 -0.440 -4.847 1.00 94.88 111 MET A N 1
ATOM 886 C CA . MET A 1 111 ? -22.539 0.578 -5.857 1.00 94.88 111 MET A CA 1
ATOM 887 C C . MET A 1 111 ? -21.577 0.422 -7.034 1.00 94.88 111 MET A C 1
ATOM 889 O O . MET A 1 111 ? -20.380 0.214 -6.843 1.00 94.88 111 MET A O 1
ATOM 893 N N . ILE A 1 112 ? -22.096 0.553 -8.256 1.00 94.00 112 ILE A N 1
ATOM 894 C CA . ILE A 1 112 ? -21.263 0.691 -9.453 1.00 94.00 112 ILE A CA 1
ATOM 895 C C . ILE A 1 112 ? -21.003 2.176 -9.672 1.00 94.00 112 ILE A C 1
ATOM 897 O O . ILE A 1 112 ? -21.924 2.938 -9.956 1.00 94.00 112 ILE A O 1
ATOM 901 N N . VAL A 1 113 ? -19.746 2.589 -9.535 1.00 86.62 113 VAL A N 1
ATOM 902 C CA . VAL A 1 113 ? -19.318 3.958 -9.818 1.00 86.62 113 VAL A CA 1
ATOM 903 C C . VAL A 1 113 ? -19.016 4.055 -11.317 1.00 86.62 113 VAL A C 1
ATOM 905 O O . VAL A 1 113 ? -18.080 3.395 -11.775 1.00 86.62 113 VAL A O 1
ATOM 908 N N . PRO A 1 114 ? -19.751 4.873 -12.100 1.00 80.75 114 PRO A N 1
ATOM 909 C CA . PRO A 1 114 ? -19.617 4.886 -13.560 1.00 80.75 114 PRO A CA 1
ATOM 910 C C . PRO A 1 114 ? -18.210 5.227 -14.050 1.00 80.75 114 PRO A C 1
ATOM 912 O O . PRO A 1 114 ? -17.769 4.703 -15.064 1.00 80.75 114 PRO A O 1
ATOM 915 N N . MET A 1 115 ? -17.501 6.084 -13.313 1.00 79.69 115 MET A N 1
ATOM 916 C CA . MET A 1 115 ? -16.120 6.462 -13.591 1.00 79.69 115 MET A CA 1
ATOM 917 C C . MET A 1 115 ? -15.378 6.702 -12.276 1.00 79.69 115 MET A C 1
ATOM 919 O O . MET A 1 115 ? -15.777 7.563 -11.481 1.00 79.69 115 MET A O 1
ATOM 923 N N . LEU A 1 116 ? -14.286 5.971 -12.058 1.00 78.94 116 LEU A N 1
ATOM 924 C CA . LEU A 1 116 ? -13.409 6.126 -10.901 1.00 78.94 116 LEU A CA 1
ATOM 925 C C . LEU A 1 116 ? -11.949 5.984 -11.342 1.00 78.94 116 LEU A C 1
ATOM 927 O O . LEU A 1 116 ? -11.576 5.002 -11.965 1.00 78.94 116 LEU A O 1
ATOM 931 N N . ASN A 1 117 ? -11.123 6.995 -11.062 1.00 75.06 117 ASN A N 1
ATOM 932 C CA . ASN A 1 117 ? -9.714 7.060 -11.485 1.00 75.06 117 ASN A CA 1
ATOM 933 C C . ASN A 1 117 ? -9.450 6.745 -12.982 1.00 75.06 117 ASN A C 1
ATOM 935 O O . ASN A 1 117 ? -8.374 6.273 -13.337 1.00 75.06 117 ASN A O 1
ATOM 939 N N . GLY A 1 118 ? -10.413 7.034 -13.864 1.00 68.88 118 GLY A N 1
ATOM 940 C CA . GLY A 1 118 ? -10.312 6.760 -15.303 1.00 68.88 118 GLY A CA 1
ATOM 941 C C . GLY A 1 118 ? -10.652 5.321 -15.714 1.00 68.88 118 GLY A C 1
ATOM 942 O O . GLY A 1 118 ? -10.488 4.984 -16.884 1.00 68.88 118 GLY A O 1
ATOM 943 N N . GLU A 1 119 ? -11.127 4.492 -14.784 1.00 71.44 119 GLU A N 1
ATOM 944 C CA . GLU A 1 119 ? -11.750 3.198 -15.065 1.00 71.44 119 GLU A CA 1
ATOM 945 C C . GLU A 1 119 ? -13.280 3.330 -15.021 1.00 71.44 119 GLU A C 1
ATOM 947 O O . GLU A 1 119 ? -13.835 4.011 -14.153 1.00 71.44 119 GLU A O 1
ATOM 952 N N . GLU A 1 120 ? -13.957 2.686 -15.971 1.00 81.81 120 GLU A N 1
ATOM 953 C CA . GLU A 1 120 ? -15.417 2.684 -16.081 1.00 81.81 120 GLU A CA 1
ATOM 954 C C . GLU A 1 120 ? -16.043 1.565 -15.244 1.00 81.81 120 GLU A C 1
ATOM 956 O O . GLU A 1 120 ? -15.479 0.476 -15.131 1.00 81.81 120 GLU A O 1
ATOM 961 N N . ASN A 1 121 ? -17.247 1.812 -14.721 1.00 87.25 121 ASN A N 1
ATOM 962 C CA . ASN A 1 121 ? -18.087 0.820 -14.038 1.00 87.25 121 ASN A CA 1
ATOM 963 C C . ASN A 1 121 ? -17.373 0.074 -12.899 1.00 87.25 121 ASN A C 1
ATOM 965 O O . ASN A 1 121 ? -17.394 -1.156 -12.813 1.00 87.25 121 ASN A O 1
ATOM 969 N N . VAL A 1 122 ? -16.739 0.825 -12.002 1.00 86.31 122 VAL A N 1
ATOM 970 C CA . VAL A 1 122 ? -15.978 0.253 -10.889 1.00 86.31 122 VAL A CA 1
ATOM 971 C C . VAL A 1 122 ? -16.925 -0.172 -9.768 1.00 86.31 122 VAL A C 1
ATOM 973 O O . VAL A 1 122 ? -17.689 0.640 -9.248 1.00 86.31 122 VAL A O 1
ATOM 976 N N . SER A 1 123 ? -16.871 -1.451 -9.386 1.00 94.31 123 SER A N 1
ATOM 977 C CA . SER A 1 123 ? -17.636 -1.994 -8.255 1.00 94.31 123 SER A CA 1
ATOM 978 C C . SER A 1 123 ? -17.021 -1.535 -6.933 1.00 94.31 123 SER A C 1
ATOM 980 O O . SER A 1 123 ? -15.841 -1.786 -6.666 1.00 94.31 123 SER A O 1
ATOM 982 N N . CYS A 1 124 ? -17.823 -0.870 -6.106 1.00 94.50 124 CYS A N 1
ATOM 983 C CA . CYS A 1 124 ? -17.411 -0.314 -4.824 1.00 94.50 124 CYS A CA 1
ATOM 984 C C . CYS A 1 124 ? -18.369 -0.719 -3.700 1.00 94.50 124 CYS A C 1
ATOM 986 O O . CYS A 1 124 ? -19.560 -0.951 -3.920 1.00 94.50 124 CYS A O 1
ATOM 988 N N . ARG A 1 125 ? -17.844 -0.724 -2.473 1.00 96.62 125 ARG A N 1
ATOM 989 C CA . ARG A 1 125 ? -18.621 -0.718 -1.231 1.00 96.62 125 ARG A CA 1
ATOM 990 C C . ARG A 1 125 ? -18.671 0.697 -0.691 1.00 96.62 125 ARG A C 1
ATOM 992 O O . ARG A 1 125 ? -17.625 1.336 -0.577 1.00 96.62 125 ARG A O 1
ATOM 999 N N . ILE A 1 126 ? -19.866 1.183 -0.377 1.00 96.19 126 ILE A N 1
ATOM 1000 C CA . ILE A 1 126 ? -20.072 2.538 0.131 1.00 96.19 126 ILE A CA 1
ATOM 1001 C C . ILE A 1 126 ? -20.668 2.543 1.539 1.00 96.19 126 ILE A C 1
ATOM 1003 O O . ILE A 1 126 ? -21.442 1.665 1.929 1.00 96.19 126 ILE A O 1
ATOM 1007 N N . PHE A 1 127 ? -20.317 3.583 2.287 1.00 96.75 127 PHE A N 1
ATOM 1008 C CA . PHE A 1 127 ? -20.706 3.806 3.670 1.00 96.75 127 PHE A CA 1
ATOM 1009 C C . PHE A 1 127 ? -21.170 5.253 3.831 1.00 96.75 127 PHE A C 1
ATOM 1011 O O . PHE A 1 127 ? -20.381 6.187 3.705 1.00 96.75 127 PHE A O 1
ATOM 1018 N N . LYS A 1 128 ? -22.465 5.437 4.104 1.00 94.62 128 LYS A N 1
ATOM 1019 C CA . LYS A 1 128 ? -23.089 6.760 4.303 1.00 94.62 128 LYS A CA 1
ATOM 1020 C C . LYS A 1 128 ? -22.893 7.308 5.721 1.00 94.62 128 LYS A C 1
ATOM 1022 O O . LYS A 1 128 ? -23.050 8.499 5.945 1.00 94.62 128 LYS A O 1
ATOM 1027 N N . THR A 1 129 ? -22.567 6.445 6.683 1.00 92.38 129 THR A N 1
ATOM 1028 C CA . THR A 1 129 ? -22.365 6.817 8.089 1.00 92.38 129 THR A CA 1
ATOM 1029 C C . THR A 1 129 ? -21.124 6.132 8.646 1.00 92.38 129 THR A C 1
ATOM 1031 O O . THR A 1 129 ? -20.764 5.033 8.210 1.00 92.38 129 THR A O 1
ATOM 1034 N N . ALA A 1 130 ? -20.485 6.770 9.631 1.00 91.62 130 ALA A N 1
ATOM 1035 C CA . ALA A 1 130 ? -19.360 6.184 10.358 1.00 91.62 130 ALA A CA 1
ATOM 1036 C C . ALA A 1 130 ? -19.749 4.853 11.026 1.00 91.62 130 ALA A C 1
ATOM 1038 O O . ALA A 1 130 ? -18.930 3.942 11.091 1.00 91.62 130 ALA A O 1
ATOM 1039 N N . GLU A 1 131 ? -21.014 4.713 11.436 1.00 90.12 131 GLU A N 1
ATOM 1040 C CA . GLU A 1 131 ? -21.550 3.524 12.111 1.00 90.12 131 GLU A CA 1
ATOM 1041 C C . GLU A 1 131 ? -21.478 2.298 11.215 1.00 90.12 131 GLU A C 1
ATOM 1043 O O . GLU A 1 131 ? -20.922 1.269 11.583 1.00 90.12 131 GLU A O 1
ATOM 1048 N N . LYS A 1 132 ? -21.986 2.432 9.985 1.00 92.19 132 LYS A N 1
ATOM 1049 C CA . LYS A 1 132 ? -21.995 1.338 9.013 1.00 92.19 132 LYS A CA 1
ATOM 1050 C C . LYS A 1 132 ? -20.578 0.894 8.675 1.00 92.19 132 LYS A C 1
ATOM 1052 O O . LYS A 1 132 ? -20.340 -0.297 8.488 1.00 92.19 132 LYS A O 1
ATOM 1057 N N . LEU A 1 133 ? -19.643 1.843 8.609 1.00 9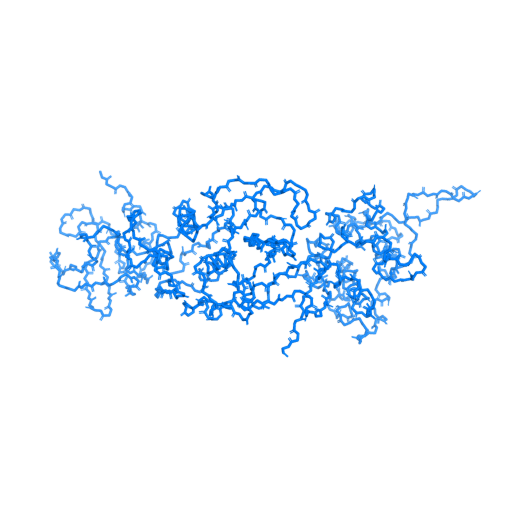4.19 133 LEU A N 1
ATOM 1058 C CA . LEU A 1 133 ? -18.236 1.534 8.389 1.00 94.19 133 LEU A CA 1
ATOM 1059 C C . LEU A 1 133 ? -17.625 0.810 9.598 1.00 94.19 133 LEU A C 1
ATOM 1061 O O . LEU A 1 133 ? -16.994 -0.225 9.411 1.00 94.19 133 LEU A O 1
ATOM 1065 N N . ALA A 1 134 ? -17.856 1.296 10.820 1.00 92.00 134 ALA A N 1
ATOM 1066 C CA . ALA A 1 134 ? -17.389 0.660 12.051 1.00 92.00 134 ALA A CA 1
ATOM 1067 C C . ALA A 1 134 ? -17.919 -0.776 12.200 1.00 92.00 134 ALA A C 1
ATOM 1069 O O . ALA A 1 134 ? -17.138 -1.697 12.432 1.00 92.00 134 ALA A O 1
ATOM 1070 N N . ILE A 1 135 ? -19.222 -0.985 11.984 1.00 91.12 135 ILE A N 1
ATOM 1071 C CA . ILE A 1 135 ? -19.863 -2.308 12.012 1.00 91.12 135 ILE A CA 1
ATOM 1072 C C . ILE A 1 135 ? -19.228 -3.239 10.974 1.00 91.12 135 ILE A C 1
ATOM 1074 O O . ILE A 1 135 ? -18.903 -4.379 11.291 1.00 91.12 135 ILE A O 1
ATOM 1078 N N . SER A 1 136 ? -19.010 -2.759 9.746 1.00 93.75 136 SER A N 1
ATOM 1079 C CA . SER A 1 136 ? -18.364 -3.556 8.698 1.00 93.75 136 SER A CA 1
ATOM 1080 C C . SER A 1 136 ? -16.935 -3.949 9.063 1.00 93.75 136 SER A C 1
ATOM 1082 O O . SER A 1 136 ? -16.559 -5.107 8.883 1.00 93.75 136 SER A O 1
ATOM 1084 N N . ILE A 1 137 ? -16.153 -3.007 9.600 1.00 93.31 137 ILE A N 1
ATOM 1085 C CA . ILE A 1 137 ? -14.778 -3.257 10.041 1.00 93.31 137 ILE A CA 1
ATOM 1086 C C . ILE A 1 137 ? -14.766 -4.335 11.122 1.00 93.31 137 ILE A C 1
ATOM 1088 O O . ILE A 1 137 ? -14.036 -5.313 10.991 1.00 93.31 137 ILE A O 1
ATOM 1092 N N . LEU A 1 138 ? -15.573 -4.177 12.171 1.00 91.12 138 LEU A N 1
ATOM 1093 C CA . LEU A 1 138 ? -15.606 -5.116 13.290 1.00 91.12 138 LEU A CA 1
ATOM 1094 C C . LEU A 1 138 ? -16.067 -6.503 12.853 1.00 91.12 138 LEU A C 1
ATOM 1096 O O . LEU A 1 138 ? -15.387 -7.481 13.143 1.00 91.12 138 LEU A O 1
ATOM 1100 N N . HIS A 1 139 ? -17.130 -6.578 12.052 1.00 88.81 139 HIS A N 1
ATOM 1101 C CA . HIS A 1 139 ? -17.591 -7.836 11.474 1.00 88.81 139 HIS A CA 1
ATOM 1102 C C . HIS A 1 139 ? -16.498 -8.527 10.644 1.00 88.81 139 HIS A C 1
ATOM 1104 O O . HIS A 1 139 ? -16.328 -9.742 10.716 1.00 88.81 139 HIS A O 1
ATOM 1110 N N . GLY A 1 140 ? -15.734 -7.768 9.854 1.00 88.56 140 GLY A N 1
ATOM 1111 C CA . GLY A 1 140 ? -14.620 -8.312 9.079 1.00 88.56 140 GLY A CA 1
ATOM 1112 C C . GLY A 1 140 ? -13.462 -8.806 9.949 1.00 88.56 140 GLY A C 1
ATOM 1113 O O . GLY A 1 140 ? -12.851 -9.821 9.623 1.00 88.56 140 GLY A O 1
ATOM 1114 N N . LEU A 1 141 ? -13.170 -8.118 11.056 1.00 88.12 141 LEU A N 1
ATOM 1115 C CA . LEU A 1 141 ? -12.143 -8.530 12.015 1.00 88.12 141 LEU A CA 1
ATOM 1116 C C . LEU A 1 141 ? -12.554 -9.790 12.788 1.00 88.12 141 LEU A C 1
ATOM 1118 O O . LEU A 1 141 ? -11.737 -10.690 12.935 1.00 88.12 141 LEU A O 1
ATOM 1122 N N . GLU A 1 142 ? -13.809 -9.882 13.232 1.00 84.25 142 GLU A N 1
ATOM 1123 C CA . GLU A 1 142 ? -14.359 -11.040 13.959 1.00 84.25 142 GLU A CA 1
ATOM 1124 C C . GLU A 1 142 ? -14.363 -12.319 13.121 1.00 84.25 142 GLU A C 1
ATOM 1126 O O . GLU A 1 142 ? -14.132 -13.412 13.635 1.00 84.25 142 GLU A O 1
ATOM 1131 N N . ASN A 1 143 ? -14.609 -12.188 11.817 1.00 81.31 143 ASN A N 1
ATOM 1132 C CA . ASN A 1 143 ? -14.651 -13.323 10.901 1.00 81.31 143 ASN A CA 1
ATOM 1133 C C . ASN A 1 143 ? -13.283 -13.694 10.315 1.00 81.31 143 ASN A C 1
ATOM 1135 O O . ASN A 1 143 ? -13.202 -14.652 9.545 1.00 81.31 143 ASN A O 1
ATOM 1139 N N . GLU A 1 144 ? -12.209 -12.966 10.640 1.00 82.00 144 GLU A N 1
ATOM 1140 C CA . GLU A 1 144 ? -10.863 -13.272 10.160 1.00 82.00 144 GLU A CA 1
ATOM 1141 C C . GLU A 1 144 ? -10.101 -14.140 11.181 1.00 82.00 144 GLU A C 1
ATOM 1143 O O . GLU A 1 144 ? -9.654 -13.626 12.206 1.00 82.00 144 GLU A O 1
ATOM 1148 N N . PRO A 1 145 ? -9.833 -15.433 10.896 1.00 72.25 145 PRO A N 1
ATOM 1149 C CA . PRO A 1 145 ? -9.212 -16.340 11.868 1.00 72.25 145 PRO A CA 1
ATOM 1150 C C . PRO A 1 145 ? -7.802 -15.928 12.311 1.00 72.25 145 PRO A C 1
ATOM 1152 O O . PRO A 1 145 ? -7.312 -16.387 13.346 1.00 72.25 145 PRO A O 1
ATOM 1155 N N . SER A 1 146 ? -7.110 -15.113 11.505 1.00 73.38 146 SER A N 1
ATOM 1156 C CA . SER A 1 146 ? -5.787 -14.588 11.849 1.00 73.38 146 SER A CA 1
ATOM 1157 C C . SER A 1 146 ? -5.821 -13.375 12.785 1.00 73.38 146 SER A C 1
ATOM 1159 O O . SER A 1 146 ? -4.766 -13.014 13.309 1.00 73.38 146 SER A O 1
ATOM 1161 N N . VAL A 1 147 ? -6.989 -12.768 13.027 1.00 76.62 147 VAL A N 1
ATOM 1162 C CA . VAL A 1 147 ? -7.163 -11.643 13.953 1.00 76.62 147 VAL A CA 1
ATOM 1163 C C . VAL A 1 147 ? -7.547 -12.181 15.336 1.00 76.62 147 VAL A C 1
ATOM 1165 O O . VAL A 1 147 ? -8.568 -12.845 15.486 1.00 76.62 147 VAL A O 1
ATOM 1168 N N . PRO A 1 148 ? -6.743 -11.923 16.378 1.00 73.88 148 PRO A N 1
ATOM 1169 C CA . PRO A 1 148 ? -7.098 -12.313 17.737 1.00 73.88 148 PRO A CA 1
ATOM 1170 C C . PRO A 1 148 ? -8.242 -11.471 18.314 1.00 73.88 148 PRO A C 1
ATOM 1172 O O . PRO A 1 148 ? -8.275 -10.258 18.116 1.00 73.88 148 PRO A O 1
ATOM 1175 N N . ASP A 1 149 ? -9.089 -12.088 19.141 1.00 73.38 149 ASP A N 1
ATOM 1176 C CA . ASP A 1 149 ? -10.237 -11.425 19.786 1.00 73.38 149 ASP A CA 1
ATOM 1177 C C . ASP A 1 149 ? -9.854 -10.139 20.545 1.00 73.38 149 ASP A C 1
ATOM 1179 O O . ASP A 1 149 ? -10.560 -9.144 20.472 1.00 73.38 149 ASP A O 1
ATOM 1183 N N . TYR A 1 150 ? -8.680 -10.088 21.190 1.00 73.25 150 TYR A N 1
ATOM 1184 C CA . TYR A 1 150 ? -8.235 -8.876 21.899 1.00 73.25 150 TYR A CA 1
ATOM 1185 C C . TYR A 1 150 ? -7.927 -7.687 20.976 1.00 73.25 150 TYR A C 1
ATOM 1187 O O . TYR A 1 150 ? -7.882 -6.546 21.443 1.00 73.25 150 TYR A O 1
ATOM 1195 N N . ILE A 1 151 ? -7.646 -7.932 19.689 1.00 82.75 151 ILE A N 1
ATOM 1196 C CA . ILE A 1 151 ? -7.523 -6.871 18.683 1.00 82.75 151 ILE A CA 1
ATOM 1197 C C . ILE A 1 151 ? -8.913 -6.358 18.334 1.00 82.75 151 ILE A C 1
ATOM 1199 O O . ILE A 1 151 ? -9.104 -5.145 18.288 1.00 82.75 151 ILE A O 1
ATOM 1203 N N . VAL A 1 152 ? -9.873 -7.267 18.132 1.00 83.75 152 VAL A N 1
ATOM 1204 C CA . VAL A 1 152 ? -11.277 -6.916 17.882 1.00 83.75 152 VAL A CA 1
ATOM 1205 C C . VAL A 1 152 ? -11.809 -6.055 19.024 1.00 83.75 152 VAL A C 1
ATOM 1207 O O . VAL A 1 152 ? -12.294 -4.957 18.771 1.00 83.75 152 VAL A O 1
ATOM 1210 N N . ASP A 1 153 ? -11.611 -6.480 20.273 1.00 78.81 153 ASP A N 1
ATOM 1211 C CA . ASP A 1 153 ? -12.057 -5.755 21.466 1.00 78.81 153 ASP A CA 1
ATOM 1212 C C . ASP A 1 153 ? -11.488 -4.325 21.522 1.00 78.81 153 ASP A C 1
ATOM 1214 O O . ASP A 1 153 ? -12.193 -3.371 21.855 1.00 78.81 153 ASP A O 1
ATOM 1218 N N . GLN A 1 154 ? -10.215 -4.143 21.158 1.00 82.06 154 GLN A N 1
ATOM 1219 C CA . GLN A 1 154 ? -9.573 -2.823 21.143 1.00 82.06 154 GLN A CA 1
ATOM 1220 C C . GLN A 1 154 ? -10.043 -1.932 20.001 1.00 82.06 154 GLN A C 1
ATOM 1222 O O . GLN A 1 154 ? -10.187 -0.725 20.189 1.00 82.06 154 GLN A O 1
ATOM 1227 N N . VAL A 1 155 ? -10.282 -2.506 18.822 1.00 86.44 155 VAL A N 1
ATOM 1228 C CA . VAL A 1 155 ? -10.879 -1.764 17.708 1.00 86.44 155 VAL A CA 1
ATOM 1229 C C . VAL A 1 155 ? -12.334 -1.416 18.034 1.00 86.44 155 VAL A C 1
ATOM 1231 O O . VAL A 1 155 ? -12.779 -0.321 17.710 1.00 86.44 155 VAL A O 1
ATOM 1234 N N . SER A 1 156 ? -13.059 -2.275 18.751 1.00 84.25 156 SER A N 1
ATOM 1235 C CA . SER A 1 156 ? -14.427 -1.990 19.194 1.00 84.25 156 SER A CA 1
ATOM 1236 C C . SER A 1 156 ? -14.475 -0.797 20.148 1.00 84.25 156 SER A C 1
ATOM 1238 O O . SER A 1 156 ? -15.321 0.076 19.986 1.00 84.25 156 SER A O 1
ATOM 1240 N N . GLN A 1 157 ? -13.524 -0.690 21.083 1.00 80.31 157 GLN A N 1
ATOM 1241 C CA . GLN A 1 157 ? -13.410 0.462 21.995 1.00 80.31 157 GLN A CA 1
ATOM 1242 C C . GLN A 1 157 ? -13.093 1.790 21.289 1.00 80.31 157 GLN A C 1
ATOM 1244 O O . GLN A 1 157 ? -13.346 2.861 21.841 1.00 80.31 157 GLN A O 1
ATOM 1249 N N . LEU A 1 158 ? -12.525 1.751 20.077 1.00 83.50 158 LEU A N 1
ATOM 1250 C CA . LEU A 1 158 ? -12.390 2.959 19.262 1.00 83.50 158 LEU A CA 1
ATOM 1251 C C . LEU A 1 158 ? -13.763 3.454 18.792 1.00 83.50 158 LEU A C 1
ATOM 1253 O O . LEU A 1 158 ? -13.994 4.658 18.730 1.00 83.50 158 LEU A O 1
ATOM 1257 N N . PHE A 1 159 ? -14.656 2.539 18.422 1.00 84.62 159 PHE A N 1
ATOM 1258 C CA . PHE A 1 159 ? -15.936 2.884 17.811 1.00 84.62 159 PHE A CA 1
ATOM 1259 C C . PHE A 1 159 ? -17.047 3.116 18.839 1.00 84.62 159 PHE A C 1
ATOM 1261 O O . PHE A 1 159 ? -17.904 3.967 18.610 1.00 84.62 159 PHE A O 1
ATOM 1268 N N . TYR A 1 160 ? -17.000 2.437 19.985 1.00 76.12 160 TYR A N 1
ATOM 1269 C CA . TYR A 1 160 ? -18.043 2.479 21.009 1.00 76.12 160 TYR A CA 1
ATOM 1270 C C . TYR A 1 160 ? -17.468 2.810 22.388 1.00 76.12 160 TYR A C 1
ATOM 1272 O O . TYR A 1 160 ? -16.405 2.314 22.759 1.00 76.12 160 TYR A O 1
ATOM 1280 N N . ASP A 1 161 ? -18.190 3.630 23.158 1.00 62.50 161 ASP A N 1
ATOM 1281 C CA . ASP A 1 161 ? -17.812 3.980 24.538 1.00 62.50 161 ASP A CA 1
ATOM 1282 C C . ASP A 1 161 ? -17.997 2.817 25.527 1.00 62.50 161 ASP A C 1
ATOM 1284 O O . ASP A 1 161 ? -17.357 2.793 26.579 1.00 62.50 161 ASP A O 1
ATOM 1288 N N . ASP A 1 162 ? -18.814 1.822 25.166 1.00 54.62 162 ASP A N 1
ATOM 1289 C CA . ASP A 1 162 ? -19.038 0.592 25.926 1.00 54.62 162 ASP A CA 1
ATOM 1290 C C . ASP A 1 162 ? -18.774 -0.643 25.049 1.00 54.62 162 ASP A C 1
ATOM 1292 O O . ASP A 1 162 ? -19.128 -0.680 23.872 1.00 54.62 162 ASP A O 1
ATOM 1296 N N . VAL A 1 163 ? -18.175 -1.690 25.630 1.00 49.84 163 VAL A N 1
ATOM 1297 C CA . VAL A 1 163 ? -17.760 -2.932 24.927 1.00 49.84 163 VAL A CA 1
ATOM 1298 C C . VAL A 1 163 ? -18.961 -3.789 24.486 1.00 49.84 163 VAL A C 1
ATOM 1300 O O . VAL A 1 163 ? -18.809 -4.790 23.788 1.00 49.84 163 VAL A O 1
ATOM 1303 N N . VAL A 1 164 ? -20.182 -3.421 24.883 1.00 47.25 164 VAL A N 1
ATOM 1304 C CA . VAL A 1 164 ? -21.384 -4.173 24.528 1.00 47.25 164 VAL A CA 1
ATOM 1305 C C . VAL A 1 164 ? -21.938 -3.658 23.203 1.00 47.25 164 VAL A C 1
ATOM 1307 O O . VAL A 1 164 ? -22.553 -2.593 23.149 1.00 47.25 164 VAL A O 1
ATOM 1310 N N . TYR A 1 165 ? -21.777 -4.479 22.161 1.00 46.75 165 TYR A N 1
ATOM 1311 C CA . TYR A 1 165 ? -22.489 -4.420 20.883 1.00 46.75 165 TYR A CA 1
ATOM 1312 C C . TYR A 1 165 ? -24.006 -4.507 21.093 1.00 46.75 165 TYR A C 1
ATOM 1314 O O . TYR A 1 165 ? -24.649 -5.524 20.838 1.00 46.75 165 TYR A O 1
ATOM 1322 N N . THR A 1 166 ? -24.611 -3.439 21.588 1.00 45.47 166 THR A N 1
ATOM 1323 C CA . THR A 1 166 ? -26.035 -3.215 21.385 1.00 45.47 166 THR A CA 1
ATOM 1324 C C . THR A 1 166 ? -26.151 -2.224 20.246 1.00 45.47 166 THR A C 1
ATOM 1326 O O . THR A 1 166 ? -25.445 -1.219 20.229 1.00 45.47 166 THR A O 1
ATOM 1329 N N . GLN A 1 167 ? -27.041 -2.500 19.293 1.00 46.66 167 GLN A N 1
ATOM 1330 C CA . GLN A 1 167 ? -27.331 -1.661 18.119 1.00 46.66 167 GLN A CA 1
ATOM 1331 C C . GLN A 1 167 ? -27.780 -0.217 18.462 1.00 46.66 167 GLN A C 1
ATOM 1333 O O . GLN A 1 167 ? -28.178 0.522 17.574 1.00 46.66 167 GLN A O 1
ATOM 1338 N N . ASN A 1 168 ? -27.718 0.183 19.738 1.00 45.28 168 ASN A N 1
ATOM 1339 C CA . ASN A 1 168 ? -28.164 1.461 20.280 1.00 45.28 168 ASN A CA 1
ATOM 1340 C C . ASN A 1 168 ? -27.053 2.246 21.016 1.00 45.28 168 ASN A C 1
ATOM 1342 O O . ASN A 1 168 ? -27.359 3.271 21.623 1.00 45.28 168 ASN A O 1
ATOM 1346 N N . SER A 1 169 ? -25.790 1.794 21.007 1.00 49.50 169 SER A N 1
ATOM 1347 C CA . SER A 1 169 ? -24.678 2.566 21.587 1.00 49.50 169 SER A CA 1
ATOM 1348 C C . SER A 1 169 ? -24.126 3.553 20.554 1.00 49.50 169 SER A C 1
ATOM 1350 O O . SER A 1 169 ? -23.648 3.149 19.494 1.00 49.50 169 SER A O 1
ATOM 1352 N N . LEU A 1 170 ? -24.237 4.851 20.852 1.00 53.69 170 LEU A N 1
ATOM 1353 C CA . LEU A 1 170 ? -23.735 5.946 20.020 1.00 53.69 170 LEU A CA 1
ATOM 1354 C C . LEU A 1 170 ? -22.245 5.746 19.707 1.00 53.69 170 LEU A C 1
ATOM 1356 O O . LEU A 1 170 ? -21.456 5.390 20.583 1.00 53.69 170 LEU A O 1
ATOM 1360 N N . ILE A 1 171 ? -21.854 6.019 18.460 1.00 61.34 171 ILE A N 1
ATOM 1361 C CA . ILE A 1 171 ? -20.441 6.094 18.088 1.00 61.34 171 ILE A CA 1
ATOM 1362 C C . ILE A 1 171 ? -19.798 7.188 18.937 1.00 61.34 171 ILE A C 1
ATOM 1364 O O . ILE A 1 171 ? -20.185 8.354 18.838 1.00 61.34 171 ILE A O 1
ATOM 1368 N N . SER A 1 172 ? -18.790 6.823 19.722 1.00 59.75 172 SER A N 1
ATOM 1369 C CA . SER A 1 172 ? -18.079 7.731 20.633 1.00 59.75 172 SER A CA 1
ATOM 1370 C C . SER A 1 172 ? -17.433 8.925 19.923 1.00 59.75 172 SER A C 1
ATOM 1372 O O . SER A 1 172 ? -17.153 9.971 20.509 1.00 59.75 172 SER A O 1
ATOM 1374 N N . GLY A 1 173 ? -17.138 8.755 18.632 1.00 62.72 173 GLY A N 1
ATOM 1375 C CA . GLY A 1 173 ? -16.299 9.669 17.875 1.00 62.72 173 GLY A CA 1
ATOM 1376 C C . GLY A 1 173 ? -14.878 9.734 18.439 1.00 62.72 173 GLY A C 1
ATOM 1377 O O . GLY A 1 173 ? -14.204 10.746 18.253 1.00 62.72 173 GLY A O 1
ATOM 1378 N N . ASN A 1 174 ? -14.419 8.692 19.141 1.00 69.88 174 ASN A N 1
ATOM 1379 C CA . ASN A 1 174 ? -13.070 8.650 19.687 1.00 69.88 174 ASN A CA 1
ATOM 1380 C C . ASN A 1 174 ? -12.034 8.706 18.555 1.00 69.88 174 ASN A C 1
ATOM 1382 O O . ASN A 1 174 ? -12.144 8.036 17.528 1.00 69.88 174 ASN A O 1
ATOM 1386 N N . VAL A 1 175 ? -11.007 9.527 18.767 1.00 71.31 175 VAL A N 1
ATOM 1387 C CA . VAL A 1 175 ? -9.849 9.685 17.866 1.00 71.31 175 VAL A CA 1
ATOM 1388 C C . VAL A 1 175 ? -8.620 8.915 18.359 1.00 71.31 175 VAL A C 1
ATOM 1390 O O . VAL A 1 175 ? -7.595 8.851 17.672 1.00 71.31 175 VAL A O 1
ATOM 1393 N N . ASP A 1 176 ? -8.744 8.309 19.541 1.00 76.44 176 ASP A N 1
ATOM 1394 C CA . ASP A 1 176 ? -7.672 7.631 20.249 1.00 76.44 176 ASP A CA 1
ATOM 1395 C C . ASP A 1 176 ? -7.990 6.136 20.443 1.00 76.44 176 ASP A C 1
ATOM 1397 O O . ASP A 1 176 ? -8.986 5.748 21.048 1.00 76.44 176 ASP A O 1
ATOM 1401 N N . PHE A 1 177 ? -7.089 5.292 19.953 1.00 74.94 177 PHE A N 1
ATOM 1402 C CA . PHE A 1 177 ? -6.903 3.897 20.326 1.00 74.94 177 PHE A CA 1
ATOM 1403 C C . PHE A 1 177 ? -6.323 3.775 21.735 1.00 74.94 177 PHE A C 1
ATOM 1405 O O . PHE A 1 177 ? -5.348 4.440 22.091 1.00 74.94 177 PHE A O 1
ATOM 1412 N N . LYS A 1 178 ? -6.815 2.795 22.490 1.00 75.50 178 LYS A N 1
ATOM 1413 C CA . LYS A 1 178 ? -6.154 2.314 23.706 1.00 75.50 178 LYS A CA 1
ATOM 1414 C C . LYS A 1 178 ? -5.491 0.977 23.414 1.00 75.50 178 LYS A C 1
ATOM 1416 O O . LYS A 1 178 ? -6.086 -0.074 23.629 1.00 75.50 178 LYS A O 1
ATOM 1421 N N . TRP A 1 179 ? -4.255 1.024 22.911 1.00 79.88 179 TRP A N 1
ATOM 1422 C CA . TRP A 1 179 ? -3.476 -0.200 22.746 1.00 79.88 179 TRP A CA 1
ATOM 1423 C C . TRP A 1 179 ? -3.218 -0.831 24.108 1.00 79.88 179 TRP A C 1
ATOM 1425 O O . TRP A 1 179 ? -2.580 -0.212 24.961 1.00 79.88 179 TRP A O 1
ATOM 1435 N N . ASN A 1 180 ? -3.677 -2.063 24.308 1.00 72.06 180 ASN A N 1
ATOM 1436 C CA . ASN A 1 180 ? -3.283 -2.813 25.488 1.00 72.06 180 ASN A CA 1
ATOM 1437 C C . ASN A 1 180 ? -1.795 -3.208 25.377 1.00 72.06 180 ASN A C 1
ATOM 1439 O O . ASN A 1 180 ? -1.232 -3.298 24.280 1.00 72.06 180 ASN A O 1
ATOM 1443 N N . GLY A 1 181 ? -1.150 -3.460 26.520 1.00 67.88 181 GLY A N 1
ATOM 1444 C CA . GLY A 1 181 ? 0.256 -3.887 26.558 1.00 67.88 181 GLY A CA 1
ATOM 1445 C C . GLY A 1 181 ? 0.505 -5.214 25.839 1.00 67.88 181 GLY A C 1
ATOM 1446 O O . GLY A 1 181 ? 1.635 -5.499 25.449 1.00 67.88 181 GLY A O 1
ATOM 1447 N N . SER A 1 182 ? -0.557 -5.993 25.609 1.00 65.56 182 SER A N 1
ATOM 1448 C CA . SER A 1 182 ? -0.468 -7.249 24.885 1.00 65.56 182 SER A CA 1
ATOM 1449 C C . SER A 1 182 ? -0.297 -7.062 23.380 1.00 65.56 182 SER A C 1
ATOM 1451 O O . SER A 1 182 ? 0.291 -7.941 22.776 1.00 65.56 182 SER A O 1
ATOM 1453 N N . VAL A 1 183 ? -0.737 -5.968 22.739 1.00 76.12 183 VAL A N 1
ATOM 1454 C CA . VAL A 1 183 ? -0.589 -5.827 21.277 1.00 76.12 183 VAL A CA 1
ATOM 1455 C C . VAL A 1 183 ? 0.867 -5.558 20.915 1.00 76.12 183 VAL A C 1
ATOM 1457 O O . VAL A 1 183 ? 1.424 -4.502 21.225 1.00 76.12 183 VAL A O 1
ATOM 1460 N N . SER A 1 184 ? 1.480 -6.495 20.198 1.00 77.81 184 SER A N 1
ATOM 1461 C CA . SER A 1 184 ? 2.859 -6.359 19.741 1.00 77.81 184 SER A CA 1
ATOM 1462 C C . SER A 1 184 ? 2.995 -5.268 18.676 1.00 77.81 184 SER A C 1
ATOM 1464 O O . SER A 1 184 ? 2.063 -4.938 17.943 1.00 77.81 184 SER A O 1
ATOM 1466 N N . GLU A 1 185 ? 4.204 -4.734 18.515 1.00 81.38 185 GLU A N 1
ATOM 1467 C CA . GLU A 1 185 ? 4.489 -3.747 17.467 1.00 81.38 185 GLU A CA 1
ATOM 1468 C C . GLU A 1 185 ? 4.235 -4.285 16.050 1.00 81.38 185 GLU A C 1
ATOM 1470 O O . GLU A 1 185 ? 3.854 -3.523 15.162 1.00 81.38 185 GLU A O 1
ATOM 1475 N N . ILE A 1 186 ? 4.410 -5.592 15.833 1.00 79.62 186 ILE A N 1
ATOM 1476 C CA . ILE A 1 186 ? 4.126 -6.255 14.552 1.00 79.62 186 ILE A CA 1
ATOM 1477 C C . ILE A 1 186 ? 2.623 -6.224 14.255 1.00 79.62 186 ILE A C 1
ATOM 1479 O O . ILE A 1 186 ? 2.221 -5.916 13.131 1.00 79.62 186 ILE A O 1
ATOM 1483 N N . GLU A 1 187 ? 1.791 -6.488 15.260 1.00 82.94 187 GLU A N 1
ATOM 1484 C CA . GLU A 1 187 ? 0.332 -6.425 15.143 1.00 82.94 187 GLU A CA 1
ATOM 1485 C C . GLU A 1 187 ? -0.135 -4.988 14.926 1.00 82.94 187 GLU A C 1
ATOM 1487 O O . GLU A 1 187 ? -0.887 -4.742 13.987 1.00 82.94 187 GLU A O 1
ATOM 1492 N N . LYS A 1 188 ? 0.393 -4.016 15.684 1.00 86.56 188 LYS A N 1
ATOM 1493 C CA . LYS A 1 188 ? 0.100 -2.589 15.453 1.00 86.56 188 LYS A CA 1
ATOM 1494 C C . LYS A 1 188 ? 0.480 -2.160 14.040 1.00 86.56 188 LYS A C 1
ATOM 1496 O O . LYS A 1 188 ? -0.288 -1.467 13.385 1.00 86.56 188 LYS A O 1
ATOM 1501 N N . ASN A 1 189 ? 1.647 -2.570 13.540 1.00 84.31 189 ASN A N 1
ATOM 1502 C CA . ASN A 1 189 ? 2.052 -2.260 12.168 1.00 84.31 189 ASN A CA 1
ATOM 1503 C C . ASN A 1 189 ? 1.084 -2.875 11.146 1.00 84.31 189 ASN A C 1
ATOM 1505 O O . ASN A 1 189 ? 0.690 -2.193 10.205 1.00 84.31 189 ASN A O 1
ATOM 1509 N N . SER A 1 190 ? 0.684 -4.134 11.348 1.00 84.19 190 SER A N 1
ATOM 1510 C CA . SER A 1 190 ? -0.246 -4.841 10.455 1.00 84.19 190 SER A CA 1
ATOM 1511 C C . SER A 1 190 ? -1.623 -4.174 10.451 1.00 84.19 190 SER A C 1
ATOM 1513 O O . SER A 1 190 ? -2.163 -3.885 9.387 1.00 84.19 190 SER A O 1
ATOM 1515 N N . MET A 1 191 ? -2.149 -3.827 11.628 1.00 87.31 191 MET A N 1
ATOM 1516 C CA . MET A 1 191 ? -3.392 -3.068 11.756 1.00 87.31 191 MET A CA 1
ATOM 1517 C C . MET A 1 191 ? -3.275 -1.691 11.104 1.00 87.31 191 MET A C 1
ATOM 1519 O O . MET A 1 191 ? -4.165 -1.289 10.369 1.00 87.31 191 MET A O 1
ATOM 1523 N N . GLY A 1 192 ? -2.159 -0.985 11.287 1.00 87.50 192 GL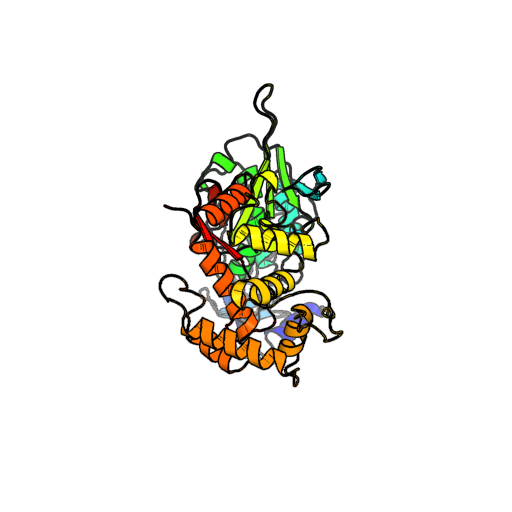Y A N 1
ATOM 1524 C CA . GLY A 1 192 ? -1.938 0.312 10.649 1.00 87.50 192 GLY A CA 1
ATOM 1525 C C . GLY A 1 192 ? -1.991 0.256 9.119 1.00 87.50 192 GLY A C 1
ATOM 1526 O O . GLY A 1 192 ? -2.480 1.203 8.510 1.00 87.50 192 GLY A O 1
ATOM 1527 N N . VAL A 1 193 ? -1.524 -0.841 8.506 1.00 82.75 193 VAL A N 1
ATOM 1528 C CA . VAL A 1 193 ? -1.605 -1.066 7.051 1.00 82.75 193 VAL A CA 1
ATOM 1529 C C . VAL A 1 193 ? -3.053 -1.225 6.604 1.00 82.75 193 VAL A C 1
ATOM 1531 O O . VAL A 1 193 ? -3.515 -0.427 5.801 1.00 82.75 193 VAL A O 1
ATOM 1534 N N . TYR A 1 194 ? -3.774 -2.207 7.142 1.00 84.00 194 TYR A N 1
ATOM 1535 C CA . TYR A 1 194 ? -5.088 -2.574 6.603 1.00 84.00 194 TYR A CA 1
ATOM 1536 C C . TYR A 1 194 ? -6.233 -1.724 7.159 1.00 84.00 194 TYR A C 1
ATOM 1538 O O . TYR A 1 194 ? -7.111 -1.281 6.425 1.00 84.00 194 TYR A O 1
ATOM 1546 N N . LEU A 1 195 ? -6.222 -1.454 8.464 1.00 88.62 195 LEU A N 1
ATOM 1547 C CA . LEU A 1 195 ? -7.253 -0.642 9.104 1.00 88.62 195 LEU A CA 1
ATOM 1548 C C . LEU A 1 195 ? -7.061 0.849 8.788 1.00 88.62 195 LEU A C 1
ATOM 1550 O O . LEU A 1 195 ? -8.041 1.579 8.661 1.00 88.62 195 LEU A O 1
ATOM 1554 N N . GLY A 1 196 ? -5.818 1.307 8.596 1.00 88.69 196 GLY A N 1
ATOM 1555 C CA . GLY A 1 196 ? -5.509 2.701 8.257 1.00 88.69 196 GLY A CA 1
ATOM 1556 C C . GLY A 1 196 ? -6.218 3.209 6.996 1.00 88.69 196 GLY A C 1
ATOM 1557 O O . GLY A 1 196 ? -6.645 4.363 6.968 1.00 88.69 196 GLY A O 1
ATOM 1558 N N . GLU A 1 197 ? -6.405 2.346 5.992 1.00 87.38 197 GLU A N 1
ATOM 1559 C CA . GLU A 1 197 ? -7.117 2.659 4.741 1.00 87.38 197 GLU A CA 1
ATOM 1560 C C . GLU A 1 197 ? -8.599 2.989 4.953 1.00 87.38 197 GLU A C 1
ATOM 1562 O O . GLU A 1 197 ? -9.179 3.761 4.186 1.00 87.38 197 GLU A O 1
ATOM 1567 N N . LEU A 1 198 ? -9.195 2.442 6.015 1.00 92.44 198 LEU A N 1
ATOM 1568 C CA . LEU A 1 198 ? -10.600 2.633 6.372 1.00 92.44 198 LEU A CA 1
ATOM 1569 C C . LEU A 1 198 ? -10.780 3.688 7.466 1.00 92.44 198 LEU A C 1
ATOM 1571 O O . LEU A 1 198 ? -11.774 4.412 7.461 1.00 92.44 198 LEU A O 1
ATOM 1575 N N . LEU A 1 199 ? -9.802 3.840 8.365 1.00 92.06 199 LEU A N 1
ATOM 1576 C CA . LEU A 1 199 ? -9.839 4.847 9.429 1.00 92.06 199 LEU A CA 1
ATOM 1577 C C . LEU A 1 199 ? -9.904 6.272 8.888 1.00 92.06 199 LEU A C 1
ATOM 1579 O O . LEU A 1 199 ? -10.532 7.116 9.517 1.00 92.06 199 LEU A O 1
ATOM 1583 N N . ILE A 1 200 ? -9.310 6.548 7.725 1.00 91.62 200 ILE A N 1
ATOM 1584 C CA . ILE A 1 200 ? -9.483 7.850 7.073 1.00 91.62 200 ILE A CA 1
ATOM 1585 C C . ILE A 1 200 ? -10.954 8.122 6.738 1.00 91.62 200 ILE A C 1
ATOM 1587 O O . ILE A 1 200 ? -11.445 9.213 7.016 1.00 91.62 200 ILE A O 1
ATOM 1591 N N . GLY A 1 201 ? -11.666 7.127 6.202 1.00 92.56 201 GLY A N 1
ATOM 1592 C CA . GLY A 1 201 ? -13.091 7.225 5.898 1.00 92.56 201 GLY A CA 1
ATOM 1593 C C . GLY A 1 201 ? -13.931 7.381 7.157 1.00 92.56 201 GLY A C 1
ATOM 1594 O O . GLY A 1 201 ? -14.807 8.238 7.207 1.00 92.56 201 GLY A O 1
ATOM 1595 N N . TYR A 1 202 ? -13.617 6.614 8.203 1.00 92.88 202 TYR A N 1
ATOM 1596 C CA . TYR A 1 202 ? -14.299 6.719 9.490 1.00 92.88 202 TYR A CA 1
ATOM 1597 C C . TYR A 1 202 ? -14.117 8.109 10.113 1.00 92.88 202 TYR A C 1
ATOM 1599 O O . TYR A 1 202 ? -15.105 8.771 10.416 1.00 92.88 202 TYR A O 1
ATOM 1607 N N . MET A 1 203 ? -12.879 8.606 10.220 1.00 91.38 203 MET A N 1
ATOM 1608 C CA . MET A 1 203 ? -12.606 9.942 10.770 1.00 91.38 203 MET A CA 1
ATOM 1609 C C . MET A 1 203 ? -13.249 11.049 9.941 1.00 91.38 203 MET A C 1
ATOM 1611 O O . MET A 1 203 ? -13.712 12.047 10.497 1.00 91.38 203 MET A O 1
ATOM 1615 N N . ALA A 1 204 ? -13.325 10.856 8.623 1.00 90.94 204 ALA A N 1
ATOM 1616 C CA . ALA A 1 204 ? -14.019 11.777 7.746 1.00 90.94 204 ALA A CA 1
ATOM 1617 C C . ALA A 1 204 ? -15.531 11.794 7.994 1.00 90.94 204 ALA A C 1
ATOM 1619 O O . ALA A 1 204 ? -16.101 12.869 8.158 1.00 90.94 204 ALA A O 1
ATOM 1620 N N . LEU A 1 205 ? -16.163 10.624 8.098 1.00 91.31 205 LEU A N 1
ATOM 1621 C CA . LEU A 1 205 ? -17.598 10.488 8.363 1.00 91.31 205 LEU A CA 1
ATOM 1622 C C . LEU A 1 205 ? -18.003 10.973 9.766 1.00 91.31 205 LEU A C 1
ATOM 1624 O O . LEU A 1 205 ? -19.123 11.445 9.931 1.00 91.31 205 LEU A O 1
ATOM 1628 N N . VAL A 1 206 ? -17.113 10.885 10.762 1.00 88.75 206 VAL A N 1
ATOM 1629 C CA . VAL A 1 206 ? -17.320 11.480 12.100 1.00 88.75 206 VAL A CA 1
ATOM 1630 C C . VAL A 1 206 ? -17.087 13.002 12.090 1.00 88.75 206 VAL A C 1
ATOM 1632 O O . VAL A 1 206 ? -17.572 13.708 12.969 1.00 88.75 206 VAL A O 1
ATOM 1635 N N . GLY A 1 207 ? -16.357 13.534 11.103 1.00 86.81 207 GLY A N 1
ATOM 1636 C CA . GLY A 1 207 ? -16.041 14.963 11.001 1.00 86.81 207 GLY A CA 1
ATOM 1637 C C . GLY A 1 207 ? -14.859 15.416 11.870 1.00 86.81 207 GLY A C 1
ATOM 1638 O O . GLY A 1 207 ? -14.791 16.581 12.261 1.00 86.81 207 GLY A O 1
ATOM 1639 N N . LYS A 1 208 ? -13.914 14.520 12.188 1.00 87.00 208 LYS A N 1
ATOM 1640 C CA . LYS A 1 208 ? -12.752 14.808 13.053 1.00 87.00 208 LYS A CA 1
ATOM 1641 C C . LYS A 1 208 ? -11.609 15.473 12.294 1.00 87.00 208 LYS A C 1
ATOM 1643 O O . LYS A 1 208 ? -10.672 14.821 11.835 1.00 87.00 208 LYS A O 1
ATOM 1648 N N . THR A 1 209 ? -11.690 16.790 12.137 1.00 86.88 209 THR A N 1
ATOM 1649 C CA . THR A 1 209 ? -10.708 17.581 11.373 1.00 86.88 209 THR A CA 1
ATOM 1650 C C . THR A 1 209 ? -9.292 17.561 11.957 1.00 86.88 209 THR A C 1
ATOM 1652 O O . THR A 1 209 ? -8.319 17.594 11.207 1.00 86.88 209 THR A O 1
ATOM 1655 N N . GLU A 1 210 ? -9.162 17.414 13.276 1.00 87.94 210 GLU A N 1
ATOM 1656 C CA . GLU A 1 210 ? -7.900 17.348 14.016 1.00 87.94 210 GLU A CA 1
ATOM 1657 C C . GLU A 1 210 ? -7.049 16.111 13.676 1.00 87.94 210 GLU A C 1
ATOM 1659 O O . GLU A 1 210 ? -5.836 16.093 13.912 1.00 87.94 210 GLU A O 1
ATOM 1664 N N . CYS A 1 211 ? -7.663 15.088 13.074 1.00 88.94 211 CYS A N 1
ATOM 1665 C CA . CYS A 1 211 ? -6.980 13.891 12.598 1.00 88.94 211 CYS A CA 1
ATOM 1666 C C . CYS A 1 211 ? -6.234 14.107 11.275 1.00 88.94 211 CYS A C 1
ATOM 1668 O O . CYS A 1 211 ? -5.580 13.174 10.813 1.00 88.94 211 CYS A O 1
ATOM 1670 N N . PHE A 1 212 ? -6.300 15.291 10.657 1.00 89.31 212 PHE A N 1
ATOM 1671 C CA . PHE A 1 212 ? -5.740 15.553 9.331 1.00 89.31 212 PHE A CA 1
ATOM 1672 C C . PHE A 1 212 ? -4.783 16.750 9.341 1.00 89.31 212 PHE A C 1
ATOM 1674 O O . PHE A 1 212 ? -5.053 17.771 9.966 1.00 89.31 212 PHE A O 1
ATOM 1681 N N . SER A 1 213 ? -3.661 16.657 8.619 1.00 86.31 213 SER A N 1
ATOM 1682 C CA . SER A 1 213 ? -2.773 17.815 8.418 1.00 86.31 213 SER A CA 1
ATOM 1683 C C . SER A 1 213 ? -3.372 18.869 7.485 1.00 86.31 213 SER A C 1
ATOM 1685 O O . SER A 1 213 ? -3.169 20.057 7.701 1.00 86.31 213 SER A O 1
ATOM 1687 N N . GLU A 1 214 ? -4.103 18.443 6.450 1.00 81.44 214 GLU A N 1
ATOM 1688 C CA . GLU A 1 214 ? -4.923 19.311 5.600 1.00 81.44 214 GLU A CA 1
ATOM 1689 C C . GLU A 1 214 ? -6.410 18.964 5.827 1.00 81.44 214 GLU A C 1
ATOM 1691 O O . GLU A 1 214 ? -6.863 17.918 5.346 1.00 81.44 214 GLU A O 1
ATOM 1696 N N . PRO A 1 215 ? -7.190 19.818 6.521 1.00 78.00 215 PRO A N 1
ATOM 1697 C CA . PRO A 1 215 ? -8.590 19.543 6.858 1.00 78.00 215 PRO A CA 1
ATOM 1698 C C . PRO A 1 215 ? -9.546 19.703 5.666 1.00 78.00 215 PRO A C 1
ATOM 1700 O O . PRO A 1 215 ? -10.727 19.390 5.780 1.00 78.00 215 PRO A O 1
ATOM 1703 N N . ASP A 1 216 ? -9.054 20.143 4.502 1.00 76.56 216 ASP A N 1
ATOM 1704 C CA . ASP A 1 216 ? -9.842 20.265 3.267 1.00 76.56 216 ASP A CA 1
ATOM 1705 C C . ASP A 1 216 ? -10.614 18.975 2.935 1.00 76.56 216 ASP A C 1
ATOM 1707 O O . ASP A 1 216 ? -11.726 19.053 2.421 1.00 76.56 216 ASP A O 1
ATOM 1711 N N . ILE A 1 217 ? -10.049 17.806 3.268 1.00 75.69 217 ILE A N 1
ATOM 1712 C CA . ILE A 1 217 ? -10.644 16.474 3.058 1.00 75.69 217 ILE A CA 1
ATOM 1713 C C . ILE A 1 217 ? -11.914 16.206 3.883 1.00 75.69 217 ILE A C 1
ATOM 1715 O O . ILE A 1 217 ? -12.649 15.258 3.621 1.00 75.69 217 ILE A O 1
ATOM 1719 N N . VAL A 1 218 ? -12.215 17.053 4.858 1.00 79.31 218 VAL A N 1
ATOM 1720 C CA . VAL A 1 218 ? -13.389 16.938 5.737 1.00 79.31 218 VAL A CA 1
ATOM 1721 C C . VAL A 1 218 ? -14.108 18.272 5.911 1.00 79.31 218 VAL A C 1
ATOM 1723 O O . VAL A 1 218 ? -14.982 18.414 6.757 1.00 79.31 218 VAL A O 1
ATOM 1726 N N . LYS A 1 219 ? -13.767 19.265 5.084 1.00 75.62 219 LYS A N 1
ATOM 1727 C CA . LYS A 1 219 ? -14.325 20.620 5.164 1.00 75.62 219 LYS A CA 1
ATOM 1728 C C . LYS A 1 219 ? -15.810 20.683 4.794 1.00 75.62 219 LYS A C 1
ATOM 1730 O O . LYS A 1 219 ? -16.475 21.675 5.080 1.00 75.62 219 LYS A O 1
ATOM 1735 N N . PHE A 1 220 ? -16.317 19.669 4.104 1.00 81.50 220 PHE A N 1
ATOM 1736 C CA . PHE A 1 220 ? -17.611 19.718 3.446 1.00 81.50 220 PHE A CA 1
ATOM 1737 C C . PHE A 1 220 ? -18.493 18.518 3.797 1.00 81.50 220 PHE A C 1
ATOM 1739 O O . PHE A 1 220 ? -17.949 17.451 4.082 1.00 81.50 220 PHE A O 1
ATOM 1746 N N . PRO A 1 221 ? -19.833 18.660 3.721 1.00 85.38 221 PRO A N 1
ATOM 1747 C CA . PRO A 1 221 ? -20.755 17.563 3.994 1.00 85.38 221 PRO A CA 1
ATOM 1748 C C . PRO A 1 221 ? -20.495 16.359 3.087 1.00 85.38 221 PRO A C 1
ATOM 1750 O O . PRO A 1 221 ? -20.498 16.475 1.857 1.00 85.38 221 PRO A O 1
ATOM 1753 N N . ILE A 1 222 ? -20.258 15.206 3.706 1.00 90.19 222 ILE A N 1
ATOM 1754 C CA . ILE A 1 222 ? -19.974 13.944 3.022 1.00 90.19 222 ILE A CA 1
ATOM 1755 C C . ILE A 1 222 ? -21.296 13.243 2.708 1.00 90.19 222 ILE A C 1
ATOM 1757 O O . ILE A 1 222 ? -22.163 13.117 3.568 1.00 90.19 222 ILE A O 1
ATOM 1761 N N . GLU A 1 223 ? -21.449 12.788 1.469 1.00 91.25 223 GLU A N 1
ATOM 1762 C CA . GLU A 1 223 ? -22.563 11.937 1.050 1.00 91.25 223 GLU A CA 1
ATOM 1763 C C . GLU A 1 223 ? -22.280 10.471 1.402 1.00 91.25 223 GLU A C 1
ATOM 1765 O O . GLU A 1 223 ? -23.116 9.794 1.999 1.00 91.25 223 GLU A O 1
ATOM 1770 N N . TYR A 1 224 ? -21.082 9.985 1.057 1.00 93.62 224 TYR A N 1
ATOM 1771 C CA . TYR A 1 224 ? -20.595 8.665 1.447 1.00 93.62 224 TYR A CA 1
ATOM 1772 C C . TYR A 1 224 ? -19.073 8.539 1.300 1.00 93.62 224 TYR A C 1
ATOM 1774 O O . TYR A 1 224 ? -18.423 9.244 0.525 1.00 93.62 224 TYR A O 1
ATOM 1782 N N . PHE A 1 225 ? -18.512 7.578 2.027 1.00 95.25 225 PHE A N 1
ATOM 1783 C CA . PHE A 1 225 ? -17.172 7.037 1.821 1.00 95.25 225 PHE A CA 1
ATOM 1784 C C . PHE A 1 225 ? -17.257 5.771 0.964 1.00 95.25 225 PHE A C 1
ATOM 1786 O O . PHE A 1 225 ? -18.129 4.937 1.200 1.00 95.25 225 PHE A O 1
ATO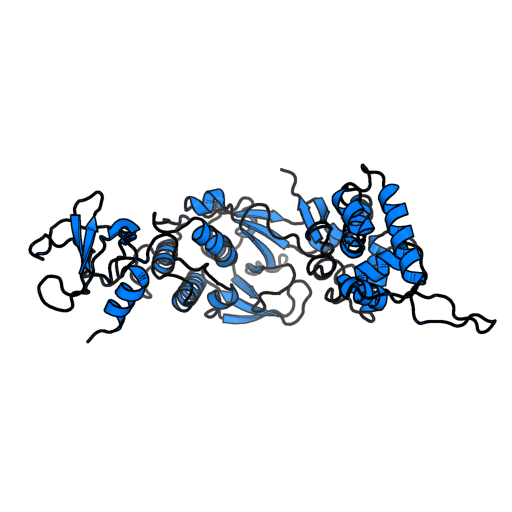M 1793 N N . GLY A 1 226 ? -16.375 5.612 -0.021 1.00 94.25 226 GLY A N 1
ATOM 1794 C CA . GLY A 1 226 ? -16.370 4.476 -0.941 1.00 94.25 226 GLY A CA 1
ATOM 1795 C C . GLY A 1 226 ? -15.019 3.772 -1.022 1.00 94.25 226 GLY A C 1
ATOM 1796 O O . GLY A 1 226 ? -13.970 4.414 -1.006 1.00 94.25 226 GLY A O 1
ATOM 1797 N N . VAL A 1 227 ? -15.049 2.446 -1.151 1.00 94.00 227 VAL A N 1
ATOM 1798 C CA . VAL A 1 227 ? -13.867 1.583 -1.290 1.00 94.00 227 VAL A CA 1
ATOM 1799 C C . VAL A 1 227 ? -14.058 0.663 -2.503 1.00 94.00 227 VAL A C 1
ATOM 1801 O O . VAL A 1 227 ? -15.086 -0.018 -2.576 1.00 94.00 227 VAL A O 1
ATOM 1804 N N . PRO A 1 228 ? -13.130 0.627 -3.479 1.00 91.75 228 PRO A N 1
ATOM 1805 C CA . PRO A 1 228 ? -13.168 -0.351 -4.566 1.00 91.75 228 PRO A CA 1
ATOM 1806 C C . PRO A 1 228 ? -13.128 -1.790 -4.037 1.00 91.75 228 PRO A C 1
ATOM 1808 O O . PRO A 1 228 ? -12.336 -2.114 -3.158 1.00 91.75 228 PRO A O 1
ATOM 1811 N N . GLU A 1 229 ? -13.946 -2.684 -4.597 1.00 89.81 229 GLU A N 1
ATOM 1812 C CA . GLU A 1 229 ? -13.942 -4.102 -4.194 1.00 89.81 229 GLU A CA 1
ATOM 1813 C C . GLU A 1 229 ? -12.689 -4.851 -4.672 1.00 89.81 229 GLU A C 1
ATOM 1815 O O . GLU A 1 229 ? -12.332 -5.888 -4.117 1.00 89.81 229 GLU A O 1
ATOM 1820 N N . ASN A 1 230 ? -12.018 -4.337 -5.708 1.00 83.38 230 ASN A N 1
ATOM 1821 C CA . ASN A 1 230 ? -10.757 -4.880 -6.191 1.00 83.38 230 ASN A CA 1
ATOM 1822 C C . ASN A 1 230 ? -9.590 -4.304 -5.362 1.00 83.38 230 ASN A C 1
ATOM 1824 O O . ASN A 1 230 ? -9.236 -3.144 -5.576 1.00 83.38 230 ASN A O 1
ATOM 1828 N N . PRO A 1 231 ? -8.921 -5.090 -4.496 1.00 72.94 231 PRO A N 1
ATOM 1829 C CA . PRO A 1 231 ? -7.793 -4.603 -3.696 1.00 72.94 231 PRO A CA 1
ATOM 1830 C C . PRO A 1 231 ? -6.564 -4.235 -4.546 1.00 72.94 231 PRO A C 1
ATOM 1832 O O . PRO A 1 231 ? -5.638 -3.594 -4.065 1.00 72.94 231 PRO A O 1
ATOM 1835 N N . ALA A 1 232 ? -6.532 -4.636 -5.822 1.00 69.12 232 ALA A N 1
ATOM 1836 C CA . ALA A 1 232 ? -5.499 -4.255 -6.779 1.00 69.12 232 ALA A CA 1
ATOM 1837 C C . ALA A 1 232 ? -5.910 -3.064 -7.668 1.00 69.12 232 ALA A C 1
ATOM 1839 O O . ALA A 1 232 ? -5.283 -2.850 -8.714 1.00 69.12 232 ALA A O 1
ATOM 1840 N N . PHE A 1 233 ? -6.963 -2.322 -7.300 1.00 74.44 233 PHE A N 1
ATOM 1841 C CA . PHE A 1 233 ? -7.393 -1.131 -8.028 1.00 74.44 233 PHE A CA 1
ATOM 1842 C C . PHE A 1 233 ? -6.262 -0.097 -8.075 1.00 74.44 233 PHE A C 1
ATOM 1844 O O . PHE A 1 233 ? -5.555 0.141 -7.096 1.00 74.44 233 PHE A O 1
ATOM 1851 N N . SER A 1 234 ? -6.004 0.468 -9.255 1.00 68.81 234 SER A N 1
ATOM 1852 C CA . SER A 1 234 ? -4.767 1.219 -9.450 1.00 68.81 234 SER A CA 1
ATOM 1853 C C . SER A 1 234 ? -4.863 2.597 -8.807 1.00 68.81 234 SER A C 1
ATOM 1855 O O . SER A 1 234 ? -5.706 3.400 -9.185 1.00 68.81 234 SER A O 1
ATOM 1857 N N . GLY A 1 235 ? -3.929 2.913 -7.911 1.00 69.00 235 GLY A N 1
ATOM 1858 C CA . GLY A 1 235 ? -3.581 4.289 -7.540 1.00 69.00 235 GLY A CA 1
ATOM 1859 C C . GLY A 1 235 ? -4.520 5.000 -6.565 1.00 69.00 235 GLY A C 1
ATOM 1860 O O . GLY A 1 235 ? -4.205 6.127 -6.184 1.00 69.00 235 GLY A O 1
ATOM 1861 N N . ILE A 1 236 ? -5.623 4.369 -6.160 1.00 80.44 236 ILE A N 1
ATOM 1862 C CA . ILE A 1 236 ? -6.504 4.838 -5.086 1.00 80.44 236 ILE A CA 1
ATOM 1863 C C . ILE A 1 236 ? -6.942 3.629 -4.255 1.00 80.44 236 ILE A C 1
ATOM 1865 O O . ILE A 1 236 ? -7.189 2.560 -4.809 1.00 80.44 236 ILE A O 1
ATOM 1869 N N . ASP A 1 237 ? -7.068 3.834 -2.952 1.00 84.81 237 ASP A N 1
ATOM 1870 C CA . ASP A 1 237 ? -7.490 2.815 -1.989 1.00 84.81 237 ASP A CA 1
ATOM 1871 C C . ASP A 1 237 ? -8.936 3.082 -1.539 1.00 84.81 237 ASP A C 1
ATOM 1873 O O . ASP A 1 237 ? -9.696 2.164 -1.248 1.00 84.81 237 ASP A O 1
ATOM 1877 N N . SER A 1 238 ? -9.358 4.351 -1.545 1.00 90.88 238 SER A N 1
ATOM 1878 C CA . SER A 1 238 ? -10.720 4.771 -1.214 1.00 90.88 238 SER A CA 1
ATOM 1879 C C . SER A 1 238 ? -11.051 6.149 -1.795 1.00 90.88 238 SER A C 1
ATOM 1881 O O . SER A 1 238 ? -10.225 6.782 -2.460 1.00 90.88 238 SER A O 1
ATOM 1883 N N . PHE A 1 239 ? -12.279 6.623 -1.600 1.00 90.75 239 PHE A N 1
ATOM 1884 C CA . PHE A 1 239 ? -12.690 7.972 -1.978 1.00 90.75 239 PHE A CA 1
ATOM 1885 C C . PHE A 1 239 ? -13.814 8.509 -1.084 1.00 90.75 239 PHE A C 1
ATOM 1887 O O . PHE A 1 239 ? -14.560 7.751 -0.468 1.00 90.75 239 PHE A O 1
ATOM 1894 N N . ILE A 1 240 ? -13.943 9.833 -1.031 1.00 90.94 240 ILE A N 1
ATOM 1895 C CA . ILE A 1 240 ? -15.029 10.548 -0.351 1.00 90.94 240 ILE A CA 1
ATOM 1896 C C . ILE A 1 240 ? -15.862 11.258 -1.415 1.00 90.94 240 ILE A C 1
ATOM 1898 O O . ILE A 1 240 ? -15.322 12.040 -2.201 1.00 90.94 240 ILE A O 1
ATOM 1902 N N . GLN A 1 241 ? -17.164 10.988 -1.442 1.00 89.69 241 GLN A N 1
ATOM 1903 C CA . GLN A 1 241 ? -18.136 11.752 -2.218 1.00 89.69 241 GLN A CA 1
ATOM 1904 C C . GLN A 1 241 ? -18.732 12.834 -1.318 1.00 89.69 241 GLN A C 1
ATOM 1906 O O . GLN A 1 241 ? -19.274 12.521 -0.257 1.00 89.69 241 GLN A O 1
ATOM 1911 N N . TYR A 1 242 ? -18.656 14.097 -1.733 1.00 87.56 242 TYR A N 1
ATOM 1912 C CA . TYR A 1 242 ? -19.369 15.183 -1.059 1.00 87.56 242 TYR A CA 1
ATOM 1913 C C . TYR A 1 242 ? -20.761 15.367 -1.634 1.00 87.56 242 TYR A C 1
ATOM 1915 O O . TYR A 1 242 ? -20.978 15.149 -2.828 1.00 87.56 242 TYR A O 1
ATOM 1923 N N . GLN A 1 243 ? -21.665 15.845 -0.784 1.00 83.94 243 GLN A N 1
ATOM 1924 C CA . GLN A 1 243 ? -22.988 16.273 -1.212 1.00 83.94 243 GLN A CA 1
ATOM 1925 C C . GLN A 1 243 ? -22.872 17.417 -2.226 1.00 83.94 243 GLN A C 1
ATOM 1927 O O . GLN A 1 243 ? -22.004 18.294 -2.104 1.00 83.94 243 GLN A O 1
ATOM 1932 N N . ASP A 1 244 ? -23.760 17.389 -3.219 1.00 72.56 244 ASP A N 1
ATOM 1933 C CA . ASP A 1 244 ? -23.944 18.480 -4.168 1.00 72.56 244 ASP A CA 1
ATOM 1934 C C . ASP A 1 244 ? -24.376 19.754 -3.428 1.00 72.56 244 ASP A C 1
ATOM 1936 O O . ASP A 1 244 ? -25.216 19.721 -2.526 1.00 72.56 244 ASP A O 1
ATOM 1940 N N . ARG A 1 245 ? -23.756 20.880 -3.782 1.00 66.81 245 ARG A N 1
ATOM 1941 C CA . ARG A 1 245 ? -23.997 22.188 -3.160 1.00 66.81 245 ARG A CA 1
ATOM 1942 C C . ARG A 1 245 ? -24.657 23.185 -4.108 1.00 66.81 245 ARG A C 1
ATOM 1944 O O . ARG A 1 245 ? -24.758 24.366 -3.778 1.00 66.81 245 ARG A O 1
ATOM 1951 N N . GLY A 1 246 ? -25.176 22.710 -5.240 1.00 55.75 246 GLY A N 1
ATOM 1952 C CA . GLY A 1 246 ? -25.990 23.490 -6.161 1.00 55.75 246 GLY A CA 1
ATOM 1953 C C . GLY A 1 246 ? -25.185 24.260 -7.211 1.00 55.75 246 GLY A C 1
ATOM 1954 O O . GLY A 1 246 ? -23.977 24.093 -7.356 1.00 55.75 246 GLY A O 1
ATOM 1955 N N . LYS A 1 247 ? -25.901 25.124 -7.949 1.00 45.12 247 LYS A N 1
ATOM 1956 C CA . LYS A 1 247 ? -25.731 25.516 -9.371 1.00 45.12 247 LYS A CA 1
ATOM 1957 C C . LYS A 1 247 ? -24.341 25.884 -9.932 1.00 45.12 247 LYS A C 1
ATOM 1959 O O . LYS A 1 247 ? -24.265 26.075 -11.136 1.00 45.12 247 LYS A O 1
ATOM 1964 N N . ASN A 1 248 ? -23.271 25.972 -9.142 1.00 47.34 248 ASN A N 1
ATOM 1965 C CA . ASN A 1 248 ? -21.908 26.252 -9.624 1.00 47.34 248 ASN A CA 1
ATOM 1966 C C . ASN A 1 248 ? -20.807 25.399 -8.951 1.00 47.34 248 ASN A C 1
ATOM 1968 O O . ASN A 1 248 ? -19.623 25.683 -9.139 1.00 47.34 248 ASN A O 1
ATOM 1972 N N . GLN A 1 249 ? -21.159 24.400 -8.135 1.00 49.59 249 GLN A N 1
ATOM 1973 C CA . GLN A 1 249 ? -20.206 23.501 -7.476 1.00 49.59 249 GLN A CA 1
ATOM 1974 C C . GLN A 1 249 ? -20.798 22.092 -7.393 1.00 49.59 249 GLN A C 1
ATOM 1976 O O . GLN A 1 249 ? -21.442 21.756 -6.400 1.00 49.59 249 GLN A O 1
ATOM 1981 N N . ASP A 1 250 ? -20.551 21.275 -8.421 1.00 44.00 250 ASP A N 1
ATOM 1982 C CA . ASP A 1 250 ? -20.879 19.848 -8.381 1.00 44.00 250 ASP A CA 1
ATOM 1983 C C . ASP A 1 250 ? -20.289 19.208 -7.113 1.00 44.00 250 ASP A C 1
ATOM 1985 O O . ASP A 1 250 ? -19.148 19.495 -6.719 1.00 44.00 250 ASP A O 1
ATOM 1989 N N . GLY A 1 251 ? -21.052 18.311 -6.484 1.00 56.91 251 GLY A N 1
ATOM 1990 C CA . GLY A 1 251 ? -20.558 17.441 -5.417 1.00 56.91 251 GLY A CA 1
ATOM 1991 C C . GLY A 1 251 ? -19.270 16.737 -5.859 1.00 56.91 251 GLY A C 1
ATOM 1992 O O . GLY A 1 251 ? -19.268 15.896 -6.757 1.00 56.91 251 GLY A O 1
ATOM 1993 N N . GLY A 1 252 ? -18.141 17.122 -5.264 1.00 74.75 252 GLY A N 1
ATOM 1994 C CA . GLY A 1 252 ? -16.827 16.629 -5.671 1.00 74.75 252 GLY A CA 1
ATOM 1995 C C . GLY A 1 252 ? -16.522 15.228 -5.139 1.00 74.75 252 GLY A C 1
ATOM 1996 O O . GLY A 1 252 ? -16.992 14.836 -4.072 1.00 74.75 252 GLY A O 1
ATOM 1997 N N . LYS A 1 253 ? -15.659 14.497 -5.854 1.00 80.88 253 LYS A N 1
ATOM 1998 C CA . LYS A 1 253 ? -15.018 13.269 -5.359 1.00 80.88 253 LYS A CA 1
ATOM 1999 C C . LYS A 1 253 ? -13.585 13.560 -4.958 1.00 80.88 253 LYS A C 1
ATOM 2001 O O . LYS A 1 253 ? -12.804 14.033 -5.784 1.00 80.88 253 LYS A O 1
ATOM 2006 N N . PHE A 1 254 ? -13.219 13.230 -3.727 1.00 85.12 254 PHE A N 1
ATOM 2007 C CA . PHE A 1 254 ? -11.820 13.188 -3.312 1.00 85.12 254 PHE A CA 1
ATOM 2008 C C . PHE A 1 254 ? -11.334 11.756 -3.353 1.00 85.12 254 PHE A C 1
ATOM 2010 O O . PHE A 1 254 ? -11.788 10.910 -2.590 1.00 85.12 254 PHE A O 1
ATOM 2017 N N . LEU A 1 255 ? -10.409 11.494 -4.268 1.00 85.56 255 LEU A N 1
ATOM 2018 C CA . LEU A 1 255 ? -9.767 10.198 -4.395 1.00 85.56 255 LEU A CA 1
ATOM 2019 C C . LEU A 1 255 ? -8.634 10.111 -3.374 1.00 85.56 255 LEU A C 1
ATOM 2021 O O . LEU A 1 255 ? -7.881 11.070 -3.214 1.00 85.56 255 LEU A O 1
ATOM 2025 N N . ILE A 1 256 ? -8.501 8.986 -2.687 1.00 86.69 256 ILE A N 1
ATOM 2026 C CA . ILE A 1 256 ? -7.559 8.821 -1.582 1.00 86.69 256 ILE A CA 1
ATOM 2027 C C . ILE A 1 256 ? -6.665 7.628 -1.884 1.00 86.69 256 ILE A C 1
ATOM 2029 O O . ILE A 1 256 ? -7.145 6.526 -2.134 1.00 86.69 256 ILE A O 1
ATOM 2033 N N . SER A 1 257 ? -5.353 7.846 -1.831 1.00 85.12 257 SER A N 1
ATOM 2034 C CA . SER A 1 257 ? -4.388 6.765 -1.660 1.00 85.12 257 SER A CA 1
ATOM 2035 C C . SER A 1 257 ? -3.855 6.800 -0.232 1.00 85.12 257 SER A C 1
ATOM 2037 O O . SER A 1 257 ? -3.222 7.777 0.184 1.00 85.12 257 SER A O 1
ATOM 2039 N N . SER A 1 258 ? -4.134 5.740 0.510 1.00 83.44 258 SER A N 1
ATOM 2040 C CA . SER A 1 258 ? -3.833 5.565 1.921 1.00 83.44 258 SER A CA 1
ATOM 2041 C C . SER A 1 258 ? -2.558 4.751 2.099 1.00 83.44 258 SER A C 1
ATOM 2043 O O . SER A 1 258 ? -2.312 3.761 1.418 1.00 83.44 258 SER A O 1
ATOM 2045 N N . LYS A 1 259 ? -1.696 5.183 3.020 1.00 79.81 259 LYS A N 1
ATOM 2046 C CA . LYS A 1 259 ? -0.418 4.523 3.303 1.00 79.81 259 LYS A CA 1
ATOM 2047 C C . LYS A 1 259 ? -0.139 4.515 4.798 1.00 79.81 259 LYS A C 1
ATOM 2049 O O . LYS A 1 259 ? -0.221 5.550 5.456 1.00 79.81 259 LYS A O 1
ATOM 2054 N N . ALA A 1 260 ? 0.279 3.369 5.328 1.00 74.69 260 ALA A N 1
ATOM 2055 C CA . ALA A 1 260 ? 0.818 3.295 6.681 1.00 74.69 260 ALA A CA 1
ATOM 2056 C C . ALA A 1 260 ? 2.265 3.810 6.722 1.00 74.69 260 ALA A C 1
ATOM 2058 O O . ALA A 1 260 ? 3.171 3.225 6.125 1.00 74.69 260 ALA A O 1
ATOM 2059 N N . GLY A 1 261 ? 2.490 4.897 7.463 1.00 64.44 261 GLY A N 1
ATOM 2060 C CA . GLY A 1 261 ? 3.802 5.509 7.661 1.00 64.44 261 GLY A CA 1
ATOM 2061 C C . GLY A 1 261 ? 4.285 6.363 6.486 1.00 64.44 261 GLY A C 1
ATOM 2062 O O . GLY A 1 261 ? 3.722 6.362 5.399 1.00 64.44 261 GLY A O 1
ATOM 2063 N N . ASN A 1 262 ? 5.388 7.088 6.694 1.00 54.19 262 ASN A N 1
ATOM 2064 C CA . ASN A 1 262 ? 5.879 8.116 5.759 1.00 54.19 262 ASN A CA 1
ATOM 2065 C C . ASN A 1 262 ? 6.595 7.564 4.506 1.00 54.19 262 ASN A C 1
ATOM 2067 O O . ASN A 1 262 ? 7.062 8.333 3.672 1.00 54.19 262 ASN A O 1
ATOM 2071 N N . LYS A 1 263 ? 6.737 6.239 4.378 1.00 54.56 263 LYS A N 1
ATOM 2072 C CA . LYS A 1 263 ? 7.433 5.565 3.268 1.00 54.56 263 LYS A CA 1
ATOM 2073 C C . LYS A 1 263 ? 6.587 4.403 2.747 1.00 54.56 263 LYS A C 1
ATOM 2075 O O . LYS A 1 263 ? 6.976 3.246 2.860 1.00 54.56 263 LYS A O 1
ATOM 2080 N N . GLY A 1 264 ? 5.397 4.690 2.224 1.00 51.75 264 GLY A N 1
ATOM 2081 C CA . GLY A 1 264 ? 4.589 3.643 1.591 1.00 51.75 264 GLY A CA 1
ATOM 2082 C C . GLY A 1 264 ? 5.185 3.173 0.259 1.00 51.75 264 GLY A C 1
ATOM 2083 O O . GLY A 1 264 ? 6.095 3.793 -0.299 1.00 51.75 264 GLY A O 1
ATOM 2084 N N . ALA A 1 265 ? 4.653 2.081 -0.290 1.00 56.06 265 ALA A N 1
ATOM 2085 C CA . ALA A 1 265 ? 5.120 1.538 -1.558 1.00 56.06 265 ALA A CA 1
ATOM 2086 C C . ALA A 1 265 ? 5.007 2.585 -2.687 1.00 56.06 265 ALA A C 1
ATOM 2088 O O . ALA A 1 265 ? 3.934 3.112 -2.971 1.00 56.06 265 ALA A O 1
ATOM 2089 N N . SER A 1 266 ? 6.127 2.888 -3.351 1.00 72.38 266 SER A N 1
ATOM 2090 C CA . SER A 1 266 ? 6.163 3.688 -4.586 1.00 72.38 266 SER A CA 1
ATOM 2091 C C . SER A 1 266 ? 5.318 3.032 -5.698 1.00 72.38 266 SER A C 1
ATOM 2093 O O . SER A 1 266 ? 5.666 1.927 -6.134 1.00 72.38 266 SER A O 1
ATOM 2095 N N . PRO A 1 267 ? 4.216 3.639 -6.157 1.00 76.75 267 PRO A N 1
ATOM 2096 C CA . PRO A 1 267 ? 3.405 3.112 -7.257 1.00 76.75 267 PRO A CA 1
ATOM 2097 C C . PRO A 1 267 ? 4.212 2.950 -8.551 1.00 76.75 267 PRO A C 1
ATOM 2099 O O . PRO A 1 267 ? 5.196 3.650 -8.779 1.00 76.75 267 PRO A O 1
ATOM 2102 N N . SER A 1 268 ? 3.827 1.994 -9.400 1.00 86.06 268 SER A N 1
ATOM 2103 C CA . SER A 1 268 ? 4.483 1.792 -10.700 1.00 86.06 268 SER A CA 1
ATOM 2104 C C . SER A 1 268 ? 4.056 2.862 -11.703 1.00 86.06 268 SER A C 1
ATOM 2106 O O . SER A 1 268 ? 2.859 3.150 -11.815 1.00 86.06 268 SER A O 1
ATOM 2108 N N . ILE A 1 269 ? 5.012 3.390 -12.477 1.00 90.88 269 ILE A N 1
ATOM 2109 C CA . ILE A 1 269 ? 4.712 4.337 -13.562 1.00 90.88 269 ILE A CA 1
ATOM 2110 C C . ILE A 1 269 ? 3.886 3.670 -14.675 1.00 90.88 269 ILE A C 1
ATOM 2112 O O . ILE A 1 269 ? 3.070 4.327 -15.315 1.00 90.88 269 ILE A O 1
ATOM 2116 N N . TRP A 1 270 ? 4.033 2.352 -14.866 1.00 90.88 270 TRP A N 1
ATOM 2117 C CA . TRP A 1 270 ? 3.369 1.615 -15.945 1.00 90.88 270 TRP A CA 1
ATOM 2118 C C . TRP A 1 270 ? 1.866 1.522 -15.751 1.00 90.88 270 TRP A C 1
ATOM 2120 O O . TRP A 1 270 ? 1.134 1.615 -16.723 1.00 90.88 270 TRP A O 1
ATOM 2130 N N . LYS A 1 271 ? 1.404 1.353 -14.508 1.00 85.44 271 LYS A N 1
ATOM 2131 C CA . LYS A 1 271 ? -0.027 1.243 -14.190 1.00 85.44 271 LYS A CA 1
ATOM 2132 C C . LYS A 1 271 ? -0.678 2.593 -13.918 1.00 85.44 271 LYS A C 1
ATOM 2134 O O . LYS A 1 271 ? -1.847 2.777 -14.214 1.00 85.44 271 LYS A O 1
ATOM 2139 N N . ASN A 1 272 ? 0.074 3.541 -13.361 1.00 81.31 272 ASN A N 1
ATOM 2140 C CA . ASN A 1 272 ? -0.517 4.770 -12.831 1.00 81.31 272 ASN A CA 1
ATOM 2141 C C . ASN A 1 272 ? -0.265 6.001 -13.698 1.00 81.31 272 ASN A C 1
ATOM 2143 O O . ASN A 1 272 ? -0.985 6.981 -13.549 1.00 81.31 272 ASN A O 1
ATOM 2147 N N . ILE A 1 273 ? 0.719 5.977 -14.600 1.00 87.75 273 ILE A N 1
ATOM 2148 C CA . ILE A 1 273 ? 1.080 7.143 -15.416 1.00 87.75 273 ILE A CA 1
ATOM 2149 C C . ILE A 1 273 ? 0.863 6.842 -16.896 1.00 87.75 273 ILE A C 1
ATOM 2151 O O . ILE A 1 273 ? 0.052 7.511 -17.528 1.00 87.75 273 ILE A O 1
ATOM 2155 N N . MET A 1 274 ? 1.513 5.804 -17.430 1.00 90.75 274 MET A N 1
ATOM 2156 C CA . MET A 1 274 ? 1.498 5.510 -18.872 1.00 90.75 274 MET A CA 1
ATOM 2157 C C . MET A 1 274 ? 0.097 5.385 -19.504 1.00 90.75 274 MET A C 1
ATOM 2159 O O . MET A 1 274 ? -0.097 5.980 -20.563 1.00 90.75 274 MET A O 1
ATOM 2163 N N . PRO A 1 275 ? -0.899 4.711 -18.887 1.00 87.56 275 PRO A N 1
ATOM 2164 C CA . PRO A 1 275 ? -2.237 4.563 -19.470 1.00 87.56 275 PRO A CA 1
ATOM 2165 C C . PRO A 1 275 ? -2.996 5.883 -19.613 1.00 87.56 275 PRO A C 1
ATOM 2167 O O . PRO A 1 275 ? -3.949 5.976 -20.378 1.00 87.56 275 PRO A O 1
ATOM 2170 N N . TYR A 1 276 ? -2.572 6.904 -18.872 1.00 83.19 276 TYR A N 1
ATOM 2171 C CA . TYR A 1 276 ? -3.306 8.150 -18.692 1.00 83.19 276 TYR A CA 1
ATOM 2172 C C . TYR A 1 276 ? -2.575 9.363 -19.273 1.00 83.19 276 TYR A C 1
ATOM 2174 O O . TYR A 1 276 ? -3.083 10.486 -19.204 1.00 83.19 276 TYR A O 1
ATOM 2182 N N . LEU A 1 277 ? -1.386 9.159 -19.847 1.00 85.25 277 LEU A N 1
ATOM 2183 C CA . LEU A 1 277 ? -0.704 10.193 -20.612 1.00 85.25 277 LEU A CA 1
ATOM 2184 C C . LEU A 1 277 ? -1.553 10.540 -21.836 1.00 85.25 277 LEU A C 1
ATOM 2186 O O . LEU A 1 277 ? -1.893 9.675 -22.643 1.00 85.25 277 LEU A O 1
ATOM 2190 N N . LYS A 1 278 ? -1.902 11.822 -21.973 1.00 74.19 278 LYS A N 1
ATOM 2191 C CA . LYS A 1 278 ? -2.668 12.315 -23.122 1.00 74.19 278 LYS A CA 1
ATOM 2192 C C . LYS A 1 278 ? -1.736 12.414 -24.339 1.00 74.19 278 LYS A C 1
ATOM 2194 O O . LYS A 1 278 ? -0.814 13.229 -24.281 1.00 74.19 278 LYS A O 1
ATOM 2199 N N . PRO A 1 279 ? -1.984 11.668 -25.437 1.00 66.19 279 PRO A N 1
ATOM 2200 C CA . PRO A 1 279 ? -1.099 11.647 -26.604 1.00 66.19 279 PRO A CA 1
ATOM 2201 C C . PRO A 1 279 ? -0.864 13.042 -27.190 1.00 66.19 279 PRO A C 1
ATOM 2203 O O . PRO A 1 279 ? 0.259 13.386 -27.516 1.00 66.19 279 PRO A O 1
ATOM 2206 N N . ASN A 1 280 ? -1.899 13.886 -27.218 1.00 60.44 280 ASN A N 1
ATOM 2207 C CA . ASN A 1 280 ? -1.842 15.239 -27.788 1.00 60.44 280 ASN A CA 1
ATOM 2208 C C . ASN A 1 280 ? -1.011 16.232 -26.947 1.00 60.44 280 ASN A C 1
ATOM 2210 O O . ASN A 1 280 ? -0.901 17.398 -27.306 1.00 60.44 280 ASN A O 1
ATOM 2214 N N . LYS A 1 281 ? -0.490 15.801 -25.789 1.00 60.50 281 LYS A N 1
ATOM 2215 C CA . LYS A 1 281 ? 0.448 16.563 -24.945 1.00 60.50 281 LYS A CA 1
ATOM 2216 C C . LYS A 1 281 ? 1.872 15.988 -24.988 1.00 60.50 281 LYS A C 1
ATOM 2218 O O . LYS A 1 281 ? 2.767 16.477 -24.292 1.00 60.50 281 LYS A O 1
ATOM 2223 N N . LEU A 1 282 ? 2.070 14.918 -25.752 1.00 64.31 282 LEU A N 1
ATOM 2224 C CA . LEU A 1 282 ? 3.372 14.355 -26.068 1.00 64.31 282 LEU A CA 1
ATOM 2225 C C . LEU A 1 282 ? 3.774 14.948 -27.414 1.00 64.31 282 LEU A C 1
ATOM 2227 O O . LEU A 1 282 ? 3.014 14.870 -28.376 1.00 64.31 282 LEU A O 1
ATOM 2231 N N . ASP A 1 283 ? 4.907 15.631 -27.439 1.00 58.88 283 ASP A N 1
ATOM 2232 C CA . ASP A 1 283 ? 5.334 16.362 -28.619 1.00 58.88 283 ASP A CA 1
ATOM 2233 C C . ASP A 1 283 ? 6.056 15.352 -29.508 1.00 58.88 283 ASP A C 1
ATOM 2235 O O . ASP A 1 283 ? 7.141 14.899 -29.172 1.00 58.88 283 ASP A O 1
ATOM 2239 N N . SER A 1 284 ? 5.449 14.908 -30.610 1.00 55.19 284 SER A N 1
ATOM 2240 C CA . SER A 1 284 ? 5.958 13.758 -31.383 1.00 55.19 284 SER A CA 1
ATOM 2241 C C . SER A 1 284 ? 7.372 13.951 -31.955 1.00 55.19 284 SER A C 1
ATOM 2243 O O . SER A 1 284 ? 7.956 12.994 -32.459 1.00 55.19 284 SER A O 1
ATOM 2245 N N . ASN A 1 285 ? 7.916 15.169 -31.864 1.00 50.75 285 ASN A N 1
ATOM 2246 C CA . ASN A 1 285 ? 9.261 15.545 -32.285 1.00 50.75 285 ASN A CA 1
ATOM 2247 C C . ASN A 1 285 ? 10.292 15.624 -31.145 1.00 50.75 285 ASN A C 1
ATOM 2249 O O . ASN A 1 285 ? 11.451 15.943 -31.420 1.00 50.75 285 ASN A O 1
ATOM 2253 N N . THR A 1 286 ? 9.938 15.336 -29.886 1.00 57.38 286 THR A N 1
ATOM 2254 C CA . THR A 1 286 ? 10.924 15.346 -28.797 1.00 57.38 286 THR A CA 1
ATOM 2255 C C . THR A 1 286 ? 11.562 13.973 -28.564 1.00 57.38 286 THR A C 1
ATOM 2257 O O . THR A 1 286 ? 10.907 12.947 -28.429 1.00 57.38 286 THR A O 1
ATOM 2260 N N . ASN A 1 287 ? 12.896 13.943 -28.464 1.00 67.25 287 ASN A N 1
ATOM 2261 C CA . ASN A 1 287 ? 13.689 12.749 -28.129 1.00 67.25 287 ASN A CA 1
ATOM 2262 C C . ASN A 1 287 ? 13.564 12.330 -26.642 1.00 67.25 287 ASN A C 1
ATOM 2264 O O . ASN A 1 287 ? 14.436 11.638 -26.115 1.00 67.25 287 ASN A O 1
ATOM 2268 N N . ALA A 1 288 ? 12.498 12.759 -25.962 1.00 86.44 288 ALA A N 1
ATOM 2269 C CA . ALA A 1 288 ? 12.317 12.619 -24.524 1.00 86.44 288 ALA A CA 1
ATOM 2270 C C . ALA A 1 288 ? 12.068 11.160 -24.114 1.00 86.44 288 ALA A C 1
ATOM 2272 O O . ALA A 1 288 ? 11.328 10.415 -24.769 1.00 86.44 288 ALA A O 1
ATOM 2273 N N . THR A 1 289 ? 12.639 10.758 -22.979 1.00 91.56 289 THR A N 1
ATOM 2274 C CA . THR A 1 289 ? 12.539 9.393 -22.443 1.00 91.56 289 THR A CA 1
ATOM 2275 C C . THR A 1 289 ? 11.083 8.971 -22.232 1.00 91.56 289 THR A C 1
ATOM 2277 O O . THR A 1 289 ? 10.699 7.856 -22.593 1.00 91.56 289 THR A O 1
ATOM 2280 N N . LEU A 1 290 ? 10.239 9.861 -21.697 1.00 91.38 290 LEU A N 1
ATOM 2281 C CA . LEU A 1 290 ? 8.828 9.567 -21.421 1.00 91.38 290 LEU A CA 1
ATOM 2282 C C . LEU A 1 290 ? 8.029 9.212 -22.685 1.00 91.38 290 LEU A C 1
ATOM 2284 O O . LEU A 1 290 ? 7.178 8.325 -22.654 1.00 91.38 290 LEU A O 1
ATOM 2288 N N . GLU A 1 291 ? 8.307 9.881 -23.800 1.00 89.50 291 GLU A N 1
ATOM 2289 C CA . GLU A 1 291 ? 7.580 9.704 -25.062 1.00 89.50 291 GLU A CA 1
ATOM 2290 C C . GLU A 1 291 ? 7.994 8.423 -25.772 1.00 89.50 291 GLU A C 1
ATOM 2292 O O . GLU A 1 291 ? 7.148 7.650 -26.230 1.00 89.50 291 GLU A O 1
ATOM 2297 N N . LYS A 1 292 ? 9.297 8.134 -25.769 1.00 91.62 292 LYS A N 1
ATOM 2298 C CA . LYS A 1 292 ? 9.839 6.851 -26.222 1.00 91.62 292 LYS A CA 1
ATOM 2299 C C . LYS A 1 292 ? 9.221 5.689 -25.443 1.00 91.62 292 LYS A C 1
ATOM 2301 O O . LYS A 1 292 ? 8.766 4.716 -26.046 1.00 91.62 292 LYS A O 1
ATOM 2306 N N . LEU A 1 293 ? 9.128 5.811 -24.117 1.00 93.75 293 LEU A N 1
ATOM 2307 C CA . LEU A 1 293 ? 8.462 4.822 -23.266 1.00 93.75 293 LEU A CA 1
ATOM 2308 C C . LEU A 1 293 ? 6.972 4.681 -23.582 1.00 93.75 293 LEU A C 1
ATOM 2310 O O . LEU A 1 293 ? 6.484 3.555 -23.687 1.00 93.75 293 LEU A O 1
ATOM 2314 N N . TYR A 1 294 ? 6.258 5.792 -23.761 1.00 92.19 294 TYR A N 1
ATOM 2315 C CA . TYR A 1 294 ? 4.842 5.778 -24.121 1.00 92.19 294 TYR A CA 1
ATOM 2316 C C . TYR A 1 294 ? 4.606 5.029 -25.438 1.00 92.19 294 TYR A C 1
ATOM 2318 O O . TYR A 1 294 ? 3.770 4.127 -25.497 1.00 92.19 294 TYR A O 1
ATOM 2326 N N . ASN A 1 295 ? 5.396 5.331 -26.471 1.00 90.00 295 ASN A N 1
ATOM 2327 C CA . ASN A 1 295 ? 5.310 4.670 -27.773 1.00 90.00 295 ASN A CA 1
ATOM 2328 C C . ASN A 1 295 ? 5.629 3.173 -27.684 1.00 90.00 295 ASN A C 1
ATOM 2330 O O . ASN A 1 295 ? 4.943 2.355 -28.297 1.00 90.00 295 ASN A O 1
ATOM 2334 N N . ILE A 1 296 ? 6.621 2.786 -26.877 1.00 91.62 296 ILE A N 1
ATOM 2335 C CA . ILE A 1 296 ? 6.919 1.374 -26.607 1.00 91.62 296 ILE A CA 1
ATOM 2336 C C . ILE A 1 296 ? 5.732 0.673 -25.941 1.00 91.62 296 ILE A C 1
ATOM 2338 O O . ILE A 1 296 ? 5.341 -0.405 -26.390 1.00 91.62 296 ILE A O 1
ATOM 2342 N N . CYS A 1 297 ? 5.135 1.281 -24.912 1.00 92.00 297 CYS A N 1
ATOM 2343 C CA . CYS A 1 297 ? 3.969 0.724 -24.228 1.00 92.00 297 CYS A CA 1
ATOM 2344 C C . CYS A 1 297 ? 2.792 0.560 -25.195 1.00 92.00 297 CYS A C 1
ATOM 2346 O O . CYS A 1 297 ? 2.186 -0.508 -25.257 1.00 92.00 297 CYS A O 1
ATOM 2348 N N . LYS A 1 298 ? 2.507 1.599 -25.989 1.00 90.56 298 LYS A N 1
ATOM 2349 C CA . LYS A 1 298 ? 1.439 1.607 -26.993 1.00 90.56 298 LYS A CA 1
ATOM 2350 C C . LYS A 1 298 ? 1.621 0.483 -28.012 1.00 90.56 298 LYS A C 1
ATOM 2352 O O . LYS A 1 298 ? 0.666 -0.234 -28.296 1.00 90.56 298 LYS A O 1
ATOM 2357 N N . ASN A 1 299 ? 2.837 0.300 -28.522 1.00 88.69 299 ASN A N 1
ATOM 2358 C CA . ASN A 1 299 ? 3.135 -0.735 -29.511 1.00 88.69 299 ASN A CA 1
ATOM 2359 C C . ASN A 1 299 ? 3.003 -2.149 -28.926 1.00 88.69 299 ASN A C 1
ATOM 2361 O O . ASN A 1 299 ? 2.440 -3.026 -29.572 1.00 88.69 299 ASN A O 1
ATOM 2365 N N . ILE A 1 300 ? 3.481 -2.372 -27.699 1.00 89.06 300 ILE A N 1
ATOM 2366 C CA . ILE A 1 300 ? 3.415 -3.687 -27.037 1.00 89.06 300 ILE A CA 1
ATOM 2367 C C . ILE A 1 300 ? 1.977 -4.064 -26.630 1.00 89.06 300 ILE A C 1
ATOM 2369 O O . ILE A 1 300 ? 1.625 -5.249 -26.596 1.00 89.06 300 ILE A O 1
ATOM 2373 N N . ASP A 1 301 ? 1.139 -3.077 -26.318 1.00 86.69 301 ASP A N 1
ATOM 2374 C CA . ASP A 1 301 ? -0.246 -3.295 -25.891 1.00 86.69 301 ASP A CA 1
ATOM 2375 C C . ASP A 1 301 ? -1.267 -3.190 -27.039 1.00 86.69 301 ASP A C 1
ATOM 2377 O O . ASP A 1 301 ? -2.463 -3.332 -26.803 1.00 86.69 301 ASP A O 1
ATOM 2381 N N . GLY A 1 302 ? -0.824 -2.966 -28.281 1.00 84.19 302 GLY A N 1
ATOM 2382 C CA . GLY A 1 302 ? -1.725 -2.868 -29.435 1.00 84.19 302 GLY A CA 1
ATOM 2383 C C . GLY A 1 302 ? -2.609 -1.615 -29.417 1.00 84.19 302 GLY A C 1
ATOM 2384 O O . GLY A 1 302 ? -3.740 -1.641 -29.888 1.00 84.19 302 GLY A O 1
ATOM 2385 N N . GLY A 1 303 ? -2.114 -0.515 -28.846 1.00 82.06 303 GLY A N 1
ATOM 2386 C CA . GLY A 1 303 ? -2.790 0.782 -28.806 1.00 82.06 303 GLY A CA 1
ATOM 2387 C C . GLY A 1 303 ? -3.217 1.207 -27.402 1.00 82.06 303 GLY A C 1
ATOM 2388 O O . GLY A 1 303 ? -2.780 2.255 -26.926 1.00 82.06 303 GLY A O 1
ATOM 2389 N N . LYS A 1 304 ? -4.049 0.412 -26.717 1.00 86.19 304 LYS A N 1
ATOM 2390 C CA . LYS A 1 304 ? -4.549 0.754 -25.374 1.00 86.19 304 LYS A CA 1
ATOM 2391 C C . LYS A 1 304 ? -3.581 0.267 -24.297 1.00 86.19 304 LYS A C 1
ATOM 2393 O O . LYS A 1 304 ? -3.575 -0.909 -23.955 1.00 86.19 304 LYS A O 1
ATOM 2398 N N . ILE A 1 305 ? -2.798 1.185 -23.731 1.00 88.69 305 ILE A N 1
ATOM 2399 C CA . ILE A 1 305 ? -1.821 0.866 -22.682 1.00 88.69 305 ILE A CA 1
ATOM 2400 C C . ILE A 1 305 ? -2.539 0.382 -21.412 1.00 88.69 305 ILE A C 1
ATOM 2402 O O . ILE A 1 305 ? -3.350 1.089 -20.825 1.00 88.69 305 ILE A O 1
ATOM 2406 N N . THR A 1 306 ? -2.200 -0.824 -20.972 1.00 83.94 306 THR A N 1
ATOM 2407 C CA . THR A 1 306 ? -2.744 -1.524 -19.799 1.00 83.94 306 THR A CA 1
ATOM 2408 C C . THR A 1 306 ? -1.838 -1.427 -18.574 1.00 83.94 306 THR A C 1
ATOM 2410 O O . THR A 1 306 ? -2.281 -1.651 -17.449 1.00 83.94 306 THR A O 1
ATOM 2413 N N . GLY A 1 307 ? -0.540 -1.177 -18.780 1.00 84.62 307 GLY A N 1
ATOM 2414 C CA . GLY A 1 307 ? 0.449 -1.133 -17.703 1.00 84.62 307 GLY A CA 1
ATOM 2415 C C . GLY A 1 307 ? 0.823 -2.492 -17.106 1.00 84.62 307 GLY A C 1
ATOM 2416 O O . GLY A 1 307 ? 1.545 -2.543 -16.108 1.00 84.62 307 GLY A O 1
ATOM 2417 N N . ARG A 1 308 ? 0.338 -3.604 -17.678 1.00 84.62 308 ARG A N 1
ATOM 2418 C CA . ARG A 1 308 ? 0.537 -4.960 -17.131 1.00 84.62 308 ARG A CA 1
ATOM 2419 C C . ARG A 1 308 ? 1.856 -5.604 -17.564 1.00 84.62 308 ARG A C 1
ATOM 2421 O O . ARG A 1 308 ? 2.345 -6.487 -16.867 1.00 84.62 308 ARG A O 1
ATOM 2428 N N . LYS A 1 309 ? 2.464 -5.148 -18.663 1.00 88.75 309 LYS A N 1
ATOM 2429 C CA . LYS A 1 309 ? 3.665 -5.756 -19.267 1.00 88.75 309 LYS A CA 1
ATOM 2430 C C . LYS A 1 309 ? 4.957 -4.994 -18.934 1.00 88.75 309 LYS A C 1
ATOM 2432 O O . LYS A 1 309 ? 5.843 -4.862 -19.772 1.00 88.75 309 LYS A O 1
ATOM 2437 N N . GLY A 1 310 ? 5.086 -4.521 -17.689 1.00 89.19 310 GLY A N 1
ATOM 2438 C CA . GLY A 1 310 ? 6.188 -3.657 -17.233 1.00 89.19 310 GLY A CA 1
ATOM 2439 C C . GLY A 1 310 ? 7.594 -4.141 -17.613 1.00 89.19 310 GLY A C 1
ATOM 2440 O O . GLY A 1 310 ? 8.405 -3.347 -18.080 1.00 89.19 310 GLY A O 1
ATOM 2441 N N . MET A 1 311 ? 7.879 -5.441 -17.468 1.00 90.12 311 MET A N 1
ATOM 2442 C CA . MET A 1 311 ? 9.170 -6.021 -17.872 1.00 90.12 311 MET A CA 1
ATOM 2443 C C . MET A 1 311 ? 9.419 -5.936 -19.382 1.00 90.12 311 MET A C 1
ATOM 2445 O O . MET A 1 311 ? 10.539 -5.646 -19.798 1.00 90.12 311 MET A O 1
ATOM 2449 N N . GLN A 1 312 ? 8.384 -6.139 -20.200 1.00 91.19 312 GLN A N 1
ATOM 2450 C CA . GLN A 1 312 ? 8.502 -6.065 -21.658 1.00 91.19 312 GLN A CA 1
ATOM 2451 C C . GLN A 1 312 ? 8.812 -4.638 -22.104 1.00 91.19 312 GLN A C 1
ATOM 2453 O O . GLN A 1 312 ? 9.666 -4.438 -22.965 1.00 91.19 312 GLN A O 1
ATOM 2458 N N . TYR A 1 313 ? 8.172 -3.644 -21.476 1.00 93.00 313 TYR A N 1
ATOM 2459 C CA . TYR A 1 313 ? 8.451 -2.233 -21.746 1.00 93.00 313 TYR A CA 1
ATOM 2460 C C . TYR A 1 313 ? 9.911 -1.889 -21.420 1.00 93.00 313 TYR A C 1
ATOM 2462 O O . TYR A 1 313 ? 10.595 -1.281 -22.241 1.00 93.00 313 TYR A O 1
ATOM 2470 N N . VAL A 1 314 ? 10.403 -2.336 -20.256 1.00 94.25 314 VAL A N 1
ATOM 2471 C CA . VAL A 1 314 ? 11.786 -2.102 -19.806 1.00 94.25 314 VAL A CA 1
ATOM 2472 C C . VAL A 1 314 ? 12.801 -2.730 -20.752 1.00 94.25 314 VAL A C 1
ATOM 2474 O O . VAL A 1 314 ? 13.730 -2.047 -21.162 1.00 94.25 314 VAL A O 1
ATOM 2477 N N . TYR A 1 315 ? 12.632 -3.999 -21.129 1.00 93.25 315 TYR A N 1
ATOM 2478 C CA . TYR A 1 315 ? 13.587 -4.675 -22.012 1.00 93.25 315 TYR A CA 1
ATOM 2479 C C . TYR A 1 315 ? 13.545 -4.126 -23.436 1.00 93.25 315 TYR A C 1
ATOM 2481 O O . TYR A 1 315 ? 14.593 -3.947 -24.053 1.00 93.25 315 TYR A O 1
ATOM 2489 N N . ARG A 1 316 ? 12.356 -3.790 -23.954 1.00 93.00 316 ARG A N 1
ATOM 2490 C CA . ARG A 1 316 ? 12.230 -3.148 -25.268 1.00 93.00 316 ARG A CA 1
ATOM 2491 C C . ARG A 1 316 ? 12.914 -1.783 -25.286 1.00 93.00 316 ARG A C 1
ATOM 2493 O O . ARG A 1 316 ? 13.613 -1.495 -26.250 1.00 93.00 316 ARG A O 1
ATOM 2500 N N . TYR A 1 317 ? 12.749 -0.977 -24.233 1.00 94.62 317 TYR A N 1
ATOM 2501 C CA . TYR A 1 317 ? 13.441 0.307 -24.104 1.00 94.62 317 TYR A CA 1
ATOM 2502 C C . TYR A 1 317 ? 14.948 0.117 -23.918 1.00 94.62 317 TYR A C 1
ATOM 2504 O O . TYR A 1 317 ? 15.729 0.779 -24.585 1.00 94.62 317 TYR A O 1
ATOM 2512 N N . GLY A 1 318 ? 15.369 -0.804 -23.052 1.00 94.00 318 GLY A N 1
ATOM 2513 C CA . GLY A 1 318 ? 16.779 -1.043 -22.759 1.00 94.00 318 GLY A CA 1
ATOM 2514 C C . GLY A 1 318 ? 17.570 -1.473 -23.987 1.00 94.00 318 GLY A C 1
ATOM 2515 O O . GLY A 1 318 ? 18.557 -0.841 -24.341 1.00 94.00 318 GLY A O 1
ATOM 2516 N N . VAL A 1 319 ? 17.091 -2.488 -24.701 1.00 93.12 319 VAL A N 1
ATOM 2517 C CA . VAL A 1 319 ? 17.762 -2.978 -25.911 1.00 93.12 319 VAL A CA 1
ATOM 2518 C C . VAL A 1 319 ? 17.777 -1.908 -27.009 1.00 93.12 319 VAL A C 1
ATOM 2520 O O . VAL A 1 319 ? 18.814 -1.681 -27.626 1.00 93.12 319 VAL A O 1
ATOM 2523 N N . LYS A 1 320 ? 16.653 -1.214 -27.225 1.00 92.19 320 LYS A N 1
ATOM 2524 C CA . LYS A 1 320 ? 16.528 -0.247 -28.321 1.00 92.19 320 LYS A CA 1
ATOM 2525 C C . LYS A 1 320 ? 17.184 1.099 -28.035 1.00 92.19 320 LYS A C 1
ATOM 2527 O O . LYS A 1 320 ? 17.946 1.594 -28.847 1.00 92.19 320 LYS A O 1
ATOM 2532 N N . GLU A 1 321 ? 16.832 1.727 -26.923 1.00 93.50 321 GLU A N 1
ATOM 2533 C CA . GLU A 1 321 ? 17.153 3.131 -26.650 1.00 93.50 321 GLU A CA 1
ATOM 2534 C C . GLU A 1 321 ? 18.413 3.285 -25.787 1.00 93.50 321 GLU A C 1
ATOM 2536 O O . GLU A 1 321 ? 19.083 4.307 -25.893 1.00 93.50 321 GLU A O 1
ATOM 2541 N N . ILE A 1 322 ? 18.751 2.298 -24.940 1.00 93.50 322 ILE A N 1
ATOM 2542 C CA . ILE A 1 322 ? 19.980 2.337 -24.122 1.00 93.50 322 ILE A CA 1
ATOM 2543 C C . ILE A 1 322 ? 21.144 1.694 -24.878 1.00 93.50 322 ILE A C 1
ATOM 2545 O O . ILE A 1 322 ? 22.218 2.280 -24.956 1.00 93.50 322 ILE A O 1
ATOM 2549 N N . LEU A 1 323 ? 20.934 0.494 -25.427 1.00 92.06 323 LEU A N 1
ATOM 2550 C CA . LEU A 1 323 ? 21.988 -0.278 -26.093 1.00 92.06 323 LEU A CA 1
ATOM 2551 C C . LEU A 1 323 ? 22.059 -0.037 -27.610 1.00 92.06 323 LEU A C 1
ATOM 2553 O O . LEU A 1 323 ? 23.007 -0.483 -28.244 1.00 92.06 323 LEU A O 1
ATOM 2557 N N . ASN A 1 324 ? 21.089 0.681 -28.187 1.00 90.56 324 ASN A N 1
ATOM 2558 C CA . ASN A 1 324 ? 21.032 1.021 -29.613 1.00 90.56 324 ASN A CA 1
ATOM 2559 C C . ASN A 1 324 ? 20.970 -0.192 -30.568 1.00 90.56 324 ASN A C 1
ATOM 2561 O O . ASN A 1 324 ? 21.485 -0.144 -31.685 1.00 90.56 324 ASN A O 1
ATOM 2565 N N . TYR A 1 325 ? 20.321 -1.280 -30.143 1.00 88.56 325 TYR A N 1
ATOM 2566 C CA . TYR A 1 325 ? 20.055 -2.442 -30.993 1.00 88.56 325 TYR A CA 1
ATOM 2567 C C . TYR A 1 325 ? 18.693 -2.322 -31.682 1.00 88.56 325 TYR A C 1
ATOM 2569 O O . TYR A 1 325 ? 17.711 -1.835 -31.116 1.00 88.56 325 TYR A O 1
ATOM 2577 N N . GLU A 1 326 ? 18.601 -2.825 -32.909 1.00 84.56 326 GLU A N 1
ATOM 2578 C CA . GLU A 1 326 ? 17.330 -2.900 -33.621 1.00 84.56 326 GLU A CA 1
ATOM 2579 C C . GLU A 1 326 ? 16.428 -3.984 -33.021 1.00 84.56 326 GLU A C 1
ATOM 2581 O O . GLU A 1 326 ? 16.870 -5.087 -32.691 1.00 84.56 326 GLU A O 1
ATOM 2586 N N . VAL A 1 327 ? 15.141 -3.664 -32.874 1.00 82.75 327 VAL A N 1
ATOM 2587 C CA . VAL A 1 327 ? 14.165 -4.508 -32.177 1.00 82.75 327 VAL A CA 1
ATOM 2588 C C . VAL A 1 327 ? 12.915 -4.729 -33.031 1.00 82.75 327 VAL A C 1
ATOM 2590 O O . VAL A 1 327 ? 12.304 -3.783 -33.524 1.00 82.75 327 VAL A O 1
ATOM 2593 N N . GLY A 1 328 ? 12.441 -5.970 -33.152 1.00 71.31 328 GLY A N 1
ATOM 2594 C CA . GLY A 1 328 ? 11.371 -6.326 -34.097 1.00 71.31 328 GLY A CA 1
ATOM 2595 C C . GLY A 1 328 ? 11.371 -7.813 -34.472 1.00 71.31 328 GLY A C 1
ATOM 2596 O O . GLY A 1 328 ? 12.128 -8.576 -33.876 1.00 71.31 328 GLY A O 1
ATOM 2597 N N . PRO A 1 329 ? 10.514 -8.236 -35.414 1.00 61.72 329 PRO A N 1
ATOM 2598 C CA . PRO A 1 329 ? 10.631 -9.553 -36.035 1.00 61.72 329 PRO A CA 1
ATOM 2599 C C . PRO A 1 329 ? 11.910 -9.624 -36.884 1.00 61.72 329 PRO A C 1
ATOM 2601 O O . PRO A 1 329 ? 12.330 -8.609 -37.441 1.00 61.72 329 PRO A O 1
ATOM 2604 N N . THR A 1 330 ? 12.520 -10.807 -36.995 1.00 60.72 330 THR A N 1
ATOM 2605 C CA . THR A 1 330 ? 13.670 -11.039 -37.882 1.00 60.72 330 THR A CA 1
ATOM 2606 C C . THR A 1 330 ? 13.304 -10.634 -39.307 1.00 60.72 330 THR A C 1
ATOM 2608 O O . THR A 1 330 ? 12.351 -11.159 -39.883 1.00 60.72 330 THR A O 1
ATOM 2611 N N . THR A 1 331 ? 14.047 -9.688 -39.876 1.00 58.88 331 THR A N 1
ATOM 2612 C CA . THR A 1 331 ? 13.900 -9.270 -41.272 1.00 58.88 331 THR A CA 1
ATOM 2613 C C . THR A 1 331 ? 15.088 -9.771 -42.080 1.00 58.88 331 THR A C 1
ATOM 2615 O O . THR A 1 331 ? 16.190 -9.928 -41.556 1.00 58.88 331 THR A O 1
ATOM 2618 N N . ARG A 1 332 ? 14.870 -10.055 -43.364 1.00 58.50 332 ARG A N 1
ATOM 2619 C CA . ARG A 1 332 ? 15.960 -10.301 -44.312 1.00 58.50 332 ARG A CA 1
ATOM 2620 C C . ARG A 1 332 ? 16.284 -8.991 -45.012 1.00 58.50 332 ARG A C 1
ATOM 2622 O O . ARG A 1 332 ? 15.369 -8.261 -45.390 1.00 58.50 332 ARG A O 1
ATOM 2629 N N . ASP A 1 333 ? 17.564 -8.674 -45.146 1.00 61.72 333 ASP A N 1
ATOM 2630 C CA . ASP A 1 333 ? 17.988 -7.556 -45.980 1.00 61.72 333 ASP A CA 1
ATOM 2631 C C . ASP A 1 333 ? 17.761 -7.868 -47.473 1.00 61.72 333 ASP A C 1
ATOM 2633 O O . ASP A 1 333 ? 17.416 -8.991 -47.853 1.00 61.72 333 ASP A O 1
ATOM 2637 N N . GLY A 1 334 ? 17.961 -6.873 -48.343 1.00 55.97 334 GLY A N 1
ATOM 2638 C CA . GLY A 1 334 ? 17.828 -7.035 -49.798 1.00 55.97 334 GLY A CA 1
ATOM 2639 C C . GLY A 1 334 ? 18.797 -8.051 -50.426 1.00 55.97 334 GLY A C 1
ATOM 2640 O O . GLY A 1 334 ? 18.689 -8.322 -51.616 1.00 55.97 334 GLY A O 1
ATOM 2641 N N . SER A 1 335 ? 19.722 -8.622 -49.644 1.00 65.12 335 SER A N 1
ATOM 2642 C CA . SER A 1 335 ? 20.642 -9.693 -50.041 1.00 65.12 335 SER A CA 1
ATOM 2643 C C . SER A 1 335 ? 20.243 -11.074 -49.497 1.00 65.12 335 SER A C 1
ATOM 2645 O O . SER A 1 335 ? 20.940 -12.060 -49.730 1.00 65.12 335 SER A O 1
ATOM 2647 N N . GLY A 1 336 ? 19.119 -11.168 -48.775 1.00 57.94 336 GLY A N 1
ATOM 2648 C CA . GLY A 1 336 ? 18.627 -12.405 -48.171 1.00 57.94 336 GLY A CA 1
ATOM 2649 C C . GLY A 1 336 ? 19.307 -12.785 -46.852 1.00 57.94 336 GLY A C 1
ATOM 2650 O O . GLY A 1 336 ? 18.952 -13.822 -46.286 1.00 57.94 336 GLY A O 1
ATOM 2651 N N . LYS A 1 337 ? 20.235 -11.968 -46.331 1.00 53.44 337 LYS A N 1
ATOM 2652 C CA . LYS A 1 337 ? 20.849 -12.182 -45.014 1.00 53.44 337 LYS A CA 1
ATOM 2653 C C . LYS A 1 337 ? 19.899 -11.719 -43.918 1.00 53.44 337 LYS A C 1
ATOM 2655 O O . LYS A 1 337 ? 19.279 -10.661 -44.017 1.00 53.44 337 LYS A O 1
ATOM 2660 N N . GLU A 1 338 ? 19.779 -12.516 -42.862 1.00 56.41 338 GLU A N 1
ATOM 2661 C CA . GLU A 1 338 ? 19.024 -12.116 -41.677 1.00 56.41 338 GLU A CA 1
ATOM 2662 C C . GLU A 1 338 ? 19.690 -10.896 -41.037 1.00 56.41 338 GLU A C 1
ATOM 2664 O O . GLU A 1 338 ? 20.855 -10.933 -40.636 1.00 56.41 338 GLU A O 1
ATOM 2669 N N . LYS A 1 339 ? 18.941 -9.798 -40.943 1.00 60.47 339 LYS A N 1
ATOM 2670 C CA . LYS A 1 339 ? 19.318 -8.650 -40.132 1.00 60.47 339 LYS A CA 1
ATOM 2671 C C . LYS A 1 339 ? 19.172 -9.084 -38.675 1.00 60.47 339 LYS A C 1
ATOM 2673 O O . LYS A 1 339 ? 18.122 -9.599 -38.290 1.00 60.47 339 LYS A O 1
ATOM 2678 N N . ALA A 1 340 ? 20.220 -8.913 -37.872 1.00 58.78 340 ALA A N 1
ATOM 2679 C CA . ALA A 1 340 ? 20.211 -9.298 -36.463 1.00 58.78 340 ALA A CA 1
ATOM 2680 C C . ALA A 1 340 ? 19.271 -8.377 -35.669 1.00 58.78 340 ALA A C 1
ATOM 2682 O O . ALA A 1 340 ? 19.684 -7.369 -35.101 1.00 58.78 340 ALA A O 1
ATOM 2683 N N . VAL A 1 341 ? 17.984 -8.712 -35.667 1.00 67.69 341 VAL A N 1
ATOM 2684 C CA . VAL A 1 341 ? 16.959 -8.013 -34.900 1.00 67.69 341 VAL A CA 1
ATOM 2685 C C . VAL A 1 341 ? 16.806 -8.722 -33.557 1.00 67.69 341 VAL A C 1
ATOM 2687 O O . VAL A 1 341 ? 16.548 -9.922 -33.495 1.00 67.69 341 VAL A O 1
ATOM 2690 N N . VAL A 1 342 ? 16.973 -7.988 -32.459 1.00 79.25 342 VAL A N 1
ATOM 2691 C CA . VAL A 1 342 ? 16.871 -8.563 -31.116 1.00 79.25 342 VAL A CA 1
ATOM 2692 C C . VAL A 1 342 ? 15.401 -8.643 -30.718 1.00 79.25 342 VAL A C 1
ATOM 2694 O O . VAL A 1 342 ? 14.698 -7.629 -30.709 1.00 79.25 342 VAL A O 1
ATOM 2697 N N . ASN A 1 343 ? 14.936 -9.832 -30.322 1.00 85.19 343 ASN A N 1
ATOM 2698 C CA . ASN A 1 343 ? 13.681 -9.979 -29.591 1.00 85.19 343 ASN A CA 1
ATOM 2699 C C . ASN A 1 343 ? 13.941 -9.771 -28.085 1.00 85.19 343 ASN A C 1
ATOM 2701 O O . ASN A 1 343 ? 14.522 -10.646 -27.439 1.00 85.19 343 ASN A O 1
ATOM 2705 N N . PRO A 1 344 ? 13.516 -8.641 -27.482 1.00 86.62 344 PRO A N 1
ATOM 2706 C CA . PRO A 1 344 ? 13.853 -8.342 -26.090 1.00 86.62 344 PRO A CA 1
ATOM 2707 C C . PRO A 1 344 ? 13.172 -9.274 -25.085 1.00 86.62 344 PRO A C 1
ATOM 2709 O O . PRO A 1 344 ? 13.679 -9.444 -23.978 1.00 86.62 344 PRO A O 1
ATOM 2712 N N . GLN A 1 345 ? 12.037 -9.879 -25.455 1.00 84.62 345 GLN A N 1
ATOM 2713 C CA . GLN A 1 345 ? 11.361 -10.854 -24.603 1.00 84.62 345 GLN A CA 1
ATOM 2714 C C . GLN A 1 345 ? 12.144 -12.167 -24.553 1.00 84.62 345 GLN A C 1
ATOM 2716 O O . GLN A 1 345 ? 12.308 -12.731 -23.471 1.00 84.62 345 GLN A O 1
ATOM 2721 N N . ASP A 1 346 ? 12.654 -12.623 -25.696 1.00 85.25 346 ASP A N 1
ATOM 2722 C CA . ASP A 1 346 ? 13.483 -13.827 -25.763 1.00 85.25 346 ASP A CA 1
ATOM 2723 C C . ASP A 1 346 ? 14.796 -13.600 -25.020 1.00 85.25 346 ASP A C 1
ATOM 2725 O O . ASP A 1 346 ? 15.169 -14.420 -24.185 1.00 85.25 346 ASP A O 1
ATOM 2729 N N . PHE A 1 347 ? 15.425 -12.436 -25.214 1.00 86.81 347 PHE A N 1
ATOM 2730 C CA . PHE A 1 347 ? 16.617 -12.046 -24.464 1.00 86.81 347 PHE A CA 1
ATOM 2731 C C . PHE A 1 347 ? 16.382 -12.090 -22.944 1.00 86.81 347 PHE A C 1
ATOM 2733 O O . PHE A 1 347 ? 17.146 -12.725 -22.219 1.00 86.81 347 PHE A O 1
ATOM 2740 N N . TYR A 1 348 ? 15.286 -11.501 -22.451 1.00 88.50 348 TYR A N 1
ATOM 2741 C CA . TYR A 1 348 ? 14.914 -11.592 -21.035 1.00 88.50 348 TYR A CA 1
ATOM 2742 C C . TYR A 1 348 ? 14.710 -13.039 -20.568 1.00 88.50 348 TYR A C 1
ATOM 2744 O O . TYR A 1 348 ? 15.232 -13.428 -19.523 1.00 88.50 348 TYR A O 1
ATOM 2752 N N . ASN A 1 349 ? 13.951 -13.839 -21.323 1.00 87.19 349 ASN A N 1
ATOM 2753 C CA . ASN A 1 349 ? 13.639 -15.223 -20.961 1.00 87.19 349 ASN A CA 1
ATOM 2754 C C . ASN A 1 349 ? 14.909 -16.075 -20.865 1.00 87.19 349 ASN A C 1
ATOM 2756 O O . ASN A 1 349 ? 15.039 -16.906 -19.968 1.00 87.19 349 ASN A O 1
ATOM 2760 N N . VAL A 1 350 ? 15.848 -15.836 -21.774 1.00 85.12 350 VAL A N 1
ATOM 2761 C CA . VAL A 1 350 ? 17.130 -16.524 -21.846 1.00 85.12 350 VAL A CA 1
ATOM 2762 C C . VAL A 1 350 ? 18.031 -16.158 -20.666 1.00 85.12 350 VAL A C 1
ATOM 2764 O O . VAL A 1 350 ? 18.526 -17.060 -19.989 1.00 85.12 350 VAL A O 1
ATOM 2767 N N . LEU A 1 351 ? 18.155 -14.865 -20.341 1.00 85.31 351 LEU A N 1
ATOM 2768 C CA . LEU A 1 351 ? 18.864 -14.420 -19.136 1.00 85.31 351 LEU A CA 1
ATOM 2769 C C . LEU A 1 351 ? 18.242 -15.011 -17.866 1.00 85.31 351 LEU A C 1
ATOM 2771 O O . LEU A 1 351 ? 18.948 -15.519 -16.999 1.00 85.31 351 LEU A O 1
ATOM 2775 N N . LYS A 1 352 ? 16.908 -14.991 -17.766 1.00 85.81 352 LYS A N 1
ATOM 2776 C CA . LYS A 1 352 ? 16.171 -15.547 -16.625 1.00 85.81 352 LYS A CA 1
ATOM 2777 C C . LYS A 1 352 ? 16.384 -17.054 -16.469 1.00 85.81 352 LYS A C 1
ATOM 2779 O O . LYS A 1 352 ? 16.410 -17.542 -15.343 1.00 85.81 352 LYS A O 1
ATOM 2784 N N . ALA A 1 353 ? 16.516 -17.784 -17.575 1.00 83.81 353 ALA A N 1
ATOM 2785 C CA . ALA A 1 353 ? 16.725 -19.227 -17.564 1.00 83.81 353 ALA A CA 1
ATOM 2786 C C . ALA A 1 353 ? 18.168 -19.636 -17.221 1.00 83.81 353 ALA A C 1
ATOM 2788 O O . ALA A 1 353 ? 18.391 -20.810 -16.933 1.00 83.81 353 ALA A O 1
ATOM 2789 N N . GLY A 1 354 ? 19.137 -18.711 -17.281 1.00 77.19 354 GLY A N 1
ATOM 2790 C CA . GLY A 1 354 ? 20.555 -19.005 -17.039 1.00 77.19 354 GLY A CA 1
ATOM 2791 C C . GLY A 1 354 ? 21.151 -20.016 -18.026 1.00 77.19 354 GLY A C 1
ATOM 2792 O O . GLY A 1 354 ? 22.097 -20.722 -17.687 1.00 77.19 354 GLY A O 1
ATOM 2793 N N . LYS A 1 355 ? 20.560 -20.145 -19.222 1.00 70.88 355 LYS A N 1
ATOM 2794 C CA . LYS A 1 355 ? 20.977 -21.108 -20.252 1.00 70.88 355 LYS A CA 1
ATOM 2795 C C . LYS A 1 355 ? 22.007 -20.487 -21.204 1.00 70.88 355 LYS A C 1
ATOM 2797 O O . LYS A 1 355 ? 21.976 -19.269 -21.384 1.00 70.88 355 LYS A O 1
ATOM 2802 N N . PRO A 1 356 ? 22.861 -21.303 -21.858 1.00 67.56 356 PRO A N 1
ATOM 2803 C CA . PRO A 1 356 ? 23.709 -20.836 -22.949 1.00 67.56 356 PRO A CA 1
ATOM 2804 C C . PRO A 1 356 ? 22.852 -20.163 -24.014 1.00 67.56 356 PRO A C 1
ATOM 2806 O O . PRO A 1 356 ? 21.777 -20.664 -24.360 1.00 67.56 356 PRO A O 1
ATOM 2809 N N . TYR A 1 357 ? 23.313 -19.024 -24.507 1.00 70.38 357 TYR A N 1
ATOM 2810 C CA . TYR A 1 357 ? 22.514 -18.159 -25.352 1.00 70.38 357 TYR A CA 1
ATOM 2811 C C . TYR A 1 357 ? 23.234 -17.774 -26.640 1.00 70.38 357 TYR A C 1
ATOM 2813 O O . TYR A 1 357 ? 24.450 -17.938 -26.724 1.00 70.38 357 TYR A O 1
ATOM 2821 N N . PRO A 1 358 ? 22.501 -17.309 -27.671 1.00 72.56 358 PRO A N 1
ATOM 2822 C CA . PRO A 1 358 ? 23.113 -16.955 -28.943 1.00 72.56 358 PRO A CA 1
ATOM 2823 C C . PRO A 1 358 ? 24.223 -15.904 -28.761 1.00 72.56 358 PRO A C 1
ATOM 2825 O O . PRO A 1 358 ? 24.005 -14.951 -28.010 1.00 72.56 358 PRO A O 1
ATOM 2828 N N . PRO A 1 359 ? 25.355 -15.992 -29.488 1.00 74.56 359 PRO A N 1
ATOM 2829 C CA . PRO A 1 359 ? 26.493 -15.074 -29.330 1.00 74.56 359 PRO A CA 1
ATOM 2830 C C . PRO A 1 359 ? 26.140 -13.584 -29.451 1.00 74.56 359 PRO A C 1
ATOM 2832 O O . PRO A 1 359 ? 26.788 -12.727 -28.860 1.00 74.56 359 PRO A O 1
ATOM 2835 N N . VAL A 1 360 ? 25.069 -13.251 -30.181 1.00 72.94 360 VAL A N 1
ATOM 2836 C CA . VAL A 1 360 ? 24.563 -11.872 -30.275 1.00 72.94 360 VAL A CA 1
ATOM 2837 C C . VAL A 1 360 ? 24.197 -11.285 -28.904 1.00 72.94 360 VAL A C 1
ATOM 2839 O O . VAL A 1 360 ? 24.345 -10.087 -28.705 1.00 72.94 360 VAL A O 1
ATOM 2842 N N . TYR A 1 361 ? 23.774 -12.102 -27.936 1.00 80.75 361 TYR A N 1
ATOM 2843 C CA . TYR A 1 361 ? 23.430 -11.644 -26.588 1.00 80.75 361 TYR A CA 1
ATOM 2844 C C . TYR A 1 361 ? 24.660 -11.425 -25.693 1.00 80.75 361 TYR A C 1
ATOM 2846 O O . TYR A 1 361 ? 24.572 -10.618 -24.769 1.00 80.75 361 TYR A O 1
ATOM 2854 N N . ASP A 1 362 ? 25.811 -12.046 -25.989 1.00 81.50 362 ASP A N 1
ATOM 2855 C CA . ASP A 1 362 ? 27.071 -11.747 -25.286 1.00 81.50 362 ASP A CA 1
ATOM 2856 C C . ASP A 1 362 ? 27.493 -10.305 -25.560 1.00 81.50 362 ASP A C 1
ATOM 2858 O O . ASP A 1 362 ? 27.797 -9.554 -24.633 1.00 81.50 362 ASP A O 1
ATOM 2862 N N . ASN A 1 363 ? 27.408 -9.881 -26.824 1.00 84.50 363 ASN A N 1
ATOM 2863 C CA . ASN A 1 363 ? 27.704 -8.505 -27.223 1.00 84.50 363 ASN A CA 1
ATOM 2864 C C . ASN A 1 363 ? 26.779 -7.499 -26.523 1.00 84.50 363 ASN A C 1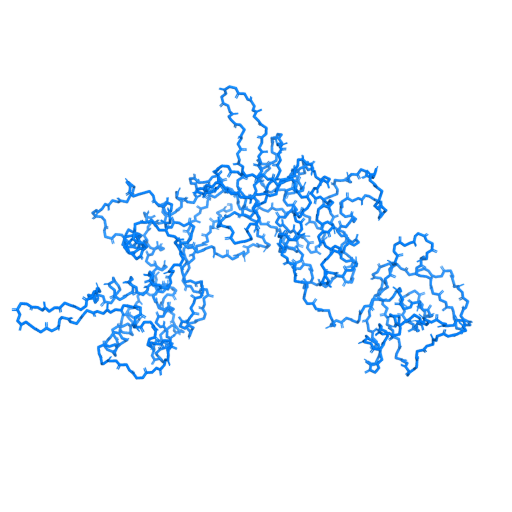
ATOM 2866 O O . ASN A 1 363 ? 27.249 -6.484 -26.016 1.00 84.50 363 ASN A O 1
ATOM 2870 N N . ILE A 1 364 ? 25.487 -7.819 -26.394 1.00 88.12 364 ILE A N 1
ATOM 2871 C CA . ILE A 1 364 ? 24.514 -6.977 -25.678 1.00 88.12 364 ILE A CA 1
ATOM 2872 C C . ILE A 1 364 ? 24.904 -6.806 -24.201 1.00 88.12 364 ILE A C 1
ATOM 2874 O O . ILE A 1 364 ? 24.798 -5.707 -23.652 1.00 88.12 364 ILE A O 1
ATOM 2878 N N . ILE A 1 365 ? 25.359 -7.873 -23.537 1.00 88.25 365 ILE A N 1
ATOM 2879 C CA . ILE A 1 365 ? 25.787 -7.812 -22.131 1.00 88.25 365 ILE A CA 1
ATOM 2880 C C . ILE A 1 365 ? 27.094 -7.026 -21.995 1.00 88.25 365 ILE A C 1
ATOM 2882 O O . ILE A 1 365 ? 27.207 -6.191 -21.095 1.00 88.25 365 ILE A O 1
ATOM 2886 N N . LEU A 1 366 ? 28.060 -7.244 -22.890 1.00 88.31 366 LEU A N 1
ATOM 2887 C CA . LEU A 1 366 ? 29.325 -6.507 -22.907 1.00 88.31 366 LEU A CA 1
ATOM 2888 C C . LEU A 1 366 ? 29.103 -5.005 -23.123 1.00 88.31 366 LEU A C 1
ATOM 2890 O O . LEU A 1 366 ? 29.684 -4.192 -22.400 1.00 88.31 366 LEU A O 1
ATOM 2894 N N . ASP A 1 367 ? 28.214 -4.630 -24.042 1.00 91.19 367 ASP A N 1
ATOM 2895 C CA . ASP A 1 367 ? 27.836 -3.235 -24.271 1.00 91.19 367 ASP A CA 1
ATOM 2896 C C . ASP A 1 367 ? 27.143 -2.631 -23.047 1.00 91.19 367 ASP A C 1
ATOM 2898 O O . ASP A 1 367 ? 27.464 -1.510 -22.644 1.00 91.19 367 ASP A O 1
ATOM 2902 N N . ALA A 1 368 ? 26.255 -3.383 -22.388 1.00 91.62 368 ALA A N 1
ATOM 2903 C CA . ALA A 1 368 ? 25.635 -2.944 -21.142 1.00 91.62 368 ALA A CA 1
ATOM 2904 C C . ALA A 1 368 ? 26.677 -2.703 -20.036 1.00 91.62 368 ALA A C 1
ATOM 2906 O O . ALA A 1 368 ? 26.610 -1.684 -19.350 1.00 91.62 368 ALA A O 1
ATOM 2907 N N . ILE A 1 369 ? 27.673 -3.587 -19.886 1.00 90.62 369 ILE A N 1
ATOM 2908 C CA . ILE A 1 369 ? 28.785 -3.417 -18.933 1.00 90.62 369 ILE A CA 1
ATOM 2909 C C . ILE A 1 369 ? 29.617 -2.177 -19.285 1.00 90.62 369 ILE A C 1
ATOM 2911 O O . ILE A 1 369 ? 29.976 -1.403 -18.394 1.00 90.62 369 ILE A O 1
ATOM 2915 N N . LYS A 1 370 ? 29.915 -1.964 -20.571 1.00 92.00 370 LYS A N 1
ATOM 2916 C CA . LYS A 1 370 ? 30.672 -0.798 -21.044 1.00 92.00 370 LYS A CA 1
ATOM 2917 C C . LYS A 1 370 ? 29.936 0.503 -20.731 1.00 92.00 370 LYS A C 1
ATOM 2919 O O . LYS A 1 370 ? 30.529 1.409 -20.148 1.00 92.00 370 LYS A O 1
ATOM 2924 N N . ILE A 1 371 ? 28.643 0.572 -21.053 1.00 92.25 371 ILE A N 1
ATOM 2925 C CA . ILE A 1 371 ? 27.803 1.734 -20.745 1.00 92.25 371 ILE A CA 1
ATOM 2926 C C . ILE A 1 371 ? 27.755 1.953 -19.236 1.00 92.25 371 ILE A C 1
ATOM 2928 O O . ILE A 1 371 ? 28.063 3.053 -18.784 1.00 92.25 371 ILE A O 1
ATOM 2932 N N . GLN A 1 372 ? 27.464 0.909 -18.456 1.00 90.50 372 GLN A N 1
ATOM 2933 C CA . GLN A 1 372 ? 27.416 0.960 -16.995 1.00 90.50 372 GLN A CA 1
ATOM 2934 C C . GLN A 1 372 ? 28.695 1.552 -16.380 1.00 90.50 372 GLN A C 1
ATOM 2936 O O . GLN A 1 372 ? 28.608 2.400 -15.494 1.00 90.50 372 GLN A O 1
ATOM 2941 N N . LYS A 1 373 ? 29.877 1.134 -16.850 1.00 88.44 373 LYS A N 1
ATOM 2942 C CA . LYS A 1 373 ? 31.178 1.639 -16.369 1.00 88.44 373 LYS A CA 1
ATOM 2943 C C . LYS A 1 373 ? 31.446 3.092 -16.768 1.00 88.44 373 LYS A C 1
ATOM 2945 O O . LYS A 1 373 ? 32.209 3.768 -16.090 1.00 88.44 373 LYS A O 1
ATOM 2950 N N . SER A 1 374 ? 30.818 3.566 -17.843 1.00 89.44 374 SER A N 1
ATOM 2951 C CA . SER A 1 374 ? 30.934 4.947 -18.330 1.00 89.44 374 SER A CA 1
ATOM 2952 C C . SER A 1 374 ? 29.913 5.921 -17.728 1.00 89.44 374 SER A C 1
ATOM 2954 O O . SER A 1 374 ? 29.986 7.118 -18.001 1.00 89.44 374 SER A O 1
ATOM 2956 N N . LEU A 1 375 ? 28.953 5.440 -16.927 1.00 89.94 375 LEU A N 1
ATOM 2957 C CA . LEU A 1 375 ? 27.895 6.285 -16.372 1.00 89.94 375 LEU A CA 1
ATOM 2958 C C . LEU A 1 375 ? 28.451 7.358 -15.430 1.00 89.94 375 LEU A C 1
ATOM 2960 O O . LEU A 1 375 ? 29.133 7.062 -14.450 1.00 89.94 375 LEU A O 1
ATOM 2964 N N . ASN A 1 376 ? 28.062 8.608 -15.676 1.00 84.12 376 ASN A N 1
ATOM 2965 C CA . ASN A 1 376 ? 28.319 9.715 -14.766 1.00 84.12 376 ASN A CA 1
ATOM 2966 C C . ASN A 1 376 ? 27.479 9.538 -13.491 1.00 84.12 376 ASN A C 1
ATOM 2968 O O . ASN A 1 376 ? 26.253 9.574 -13.555 1.00 84.12 376 ASN A O 1
ATOM 2972 N N . SER A 1 377 ? 28.118 9.386 -12.330 1.00 83.00 377 SER A N 1
ATOM 2973 C CA . SER A 1 377 ? 27.422 9.127 -11.061 1.00 83.00 377 SER A CA 1
ATOM 2974 C C . SER A 1 377 ? 26.566 10.289 -10.552 1.00 83.00 377 SER A C 1
ATOM 2976 O O . SER A 1 377 ? 25.735 10.090 -9.672 1.00 83.00 377 SER A O 1
ATOM 2978 N N . THR A 1 378 ? 26.753 11.501 -11.077 1.00 78.25 378 THR A N 1
ATOM 2979 C CA . THR A 1 378 ? 25.926 12.671 -10.750 1.00 78.25 378 THR A CA 1
ATOM 2980 C C . THR A 1 378 ? 24.618 12.660 -11.537 1.00 78.25 378 THR A C 1
ATOM 2982 O O . THR A 1 378 ? 23.573 12.971 -10.966 1.00 78.25 378 THR A O 1
ATOM 2985 N N . GLU A 1 379 ? 24.662 12.266 -12.813 1.00 83.25 379 GLU A N 1
ATOM 2986 C CA . GLU A 1 379 ? 23.482 12.131 -13.681 1.00 83.25 379 GLU A CA 1
ATOM 2987 C C . GLU A 1 379 ? 22.750 10.803 -13.405 1.00 83.25 379 GLU A C 1
ATOM 2989 O O . GLU A 1 379 ? 21.534 10.769 -13.241 1.00 83.25 379 GLU A O 1
ATOM 2994 N N . PHE A 1 380 ? 23.484 9.703 -13.257 1.00 87.31 380 PHE A N 1
ATOM 2995 C CA . PHE A 1 380 ? 22.954 8.345 -13.131 1.00 87.31 380 PHE A CA 1
ATOM 2996 C C . PHE A 1 380 ? 23.190 7.744 -11.747 1.00 87.31 380 PHE A C 1
ATOM 2998 O O . PHE A 1 380 ? 23.749 6.655 -11.604 1.00 87.31 380 PHE A O 1
ATOM 3005 N N . LYS A 1 381 ? 22.760 8.467 -10.709 1.00 84.75 381 LYS A N 1
ATOM 3006 C CA . LYS A 1 381 ? 23.013 8.125 -9.299 1.00 84.75 381 LYS A CA 1
ATOM 3007 C C . LYS A 1 381 ? 22.592 6.705 -8.925 1.00 84.75 381 LYS A C 1
ATOM 3009 O O . LYS A 1 381 ? 23.246 6.071 -8.097 1.00 84.75 381 LYS A O 1
ATOM 3014 N N . SER A 1 382 ? 21.472 6.213 -9.460 1.00 84.50 382 SER A N 1
ATOM 3015 C CA . SER A 1 382 ? 20.947 4.902 -9.074 1.00 84.50 382 SER A CA 1
ATOM 3016 C C . SER A 1 382 ? 21.517 3.776 -9.930 1.00 84.50 382 SER A C 1
ATOM 3018 O O . SER A 1 382 ? 21.767 2.685 -9.401 1.00 84.50 382 SER A O 1
ATOM 3020 N N . ALA A 1 383 ? 21.736 4.032 -11.222 1.00 83.75 383 ALA A N 1
ATOM 3021 C CA . ALA A 1 383 ? 22.278 3.069 -12.165 1.00 83.75 383 ALA A CA 1
ATOM 3022 C C . ALA A 1 383 ? 23.776 2.852 -11.946 1.00 83.75 383 ALA A C 1
ATOM 3024 O O . ALA A 1 383 ? 24.169 1.697 -11.839 1.00 83.75 383 ALA A O 1
ATOM 3025 N N . SER A 1 384 ? 24.582 3.901 -11.731 1.00 83.38 384 SER A N 1
ATOM 3026 C CA . SER A 1 384 ? 26.053 3.841 -11.591 1.00 83.38 384 SER A CA 1
ATOM 3027 C C . SER A 1 384 ? 26.567 3.139 -10.319 1.00 83.38 384 SER A C 1
ATOM 3029 O O . SER A 1 384 ? 27.738 3.254 -9.963 1.00 83.38 384 SER A O 1
ATOM 3031 N N . SER A 1 385 ? 25.703 2.444 -9.575 1.00 86.31 385 SER A N 1
ATOM 3032 C CA . SER A 1 385 ? 26.078 1.772 -8.331 1.00 86.31 385 SER A CA 1
ATOM 3033 C C . SER A 1 385 ? 26.959 0.542 -8.579 1.00 86.31 385 SER A C 1
ATOM 3035 O O . SER A 1 385 ? 26.669 -0.271 -9.462 1.00 86.31 385 SER A O 1
ATOM 3037 N N . THR A 1 386 ? 27.965 0.333 -7.725 1.00 85.94 386 THR A N 1
ATOM 3038 C CA . THR A 1 386 ? 28.865 -0.835 -7.774 1.00 85.94 386 THR A CA 1
ATOM 3039 C C . THR A 1 386 ? 28.095 -2.156 -7.764 1.00 85.94 386 THR A C 1
ATOM 3041 O O . THR A 1 386 ? 28.436 -3.080 -8.494 1.00 85.94 386 THR A O 1
ATOM 3044 N N . ALA A 1 387 ? 26.999 -2.229 -7.001 1.00 86.44 387 ALA A N 1
ATOM 3045 C CA . ALA A 1 387 ? 26.152 -3.416 -6.926 1.00 86.44 387 ALA A CA 1
ATOM 3046 C C . ALA A 1 387 ? 25.538 -3.805 -8.284 1.00 86.44 387 ALA A C 1
ATOM 3048 O O . ALA A 1 387 ? 25.430 -4.992 -8.586 1.00 86.44 387 ALA A O 1
ATOM 3049 N N . VAL A 1 388 ? 25.148 -2.824 -9.108 1.00 86.50 388 VAL A N 1
ATOM 3050 C CA . VAL A 1 388 ? 24.625 -3.071 -10.463 1.00 86.50 388 VAL A CA 1
ATOM 3051 C C . VAL A 1 388 ? 25.749 -3.511 -11.394 1.00 86.50 388 VAL A C 1
ATOM 3053 O O . VAL A 1 388 ? 25.562 -4.477 -12.127 1.00 86.50 388 VAL A O 1
ATOM 3056 N N . THR A 1 389 ? 26.924 -2.881 -11.312 1.00 86.94 389 THR A N 1
ATOM 3057 C CA . THR A 1 389 ? 28.102 -3.266 -12.106 1.00 86.94 389 THR A CA 1
ATOM 3058 C C . THR A 1 389 ? 28.499 -4.717 -11.842 1.00 86.94 389 THR A C 1
ATOM 3060 O O . THR A 1 389 ? 28.558 -5.515 -12.772 1.00 86.94 389 THR A O 1
ATOM 3063 N N . THR A 1 390 ? 28.658 -5.101 -10.572 1.00 87.75 390 THR A N 1
ATOM 3064 C CA . THR A 1 390 ? 28.990 -6.481 -10.187 1.00 87.75 390 THR A CA 1
ATOM 3065 C C . THR A 1 390 ? 27.905 -7.476 -10.599 1.00 87.75 390 THR A C 1
ATOM 3067 O O . THR A 1 390 ? 28.212 -8.595 -11.000 1.00 87.75 390 THR A O 1
ATOM 3070 N N . ALA A 1 391 ? 26.624 -7.104 -10.501 1.00 87.88 391 ALA A N 1
ATOM 3071 C CA . ALA A 1 391 ? 25.533 -7.973 -10.935 1.00 87.88 391 ALA A CA 1
ATOM 3072 C C . ALA A 1 391 ? 25.518 -8.164 -12.462 1.00 87.88 391 ALA A C 1
ATOM 3074 O O . ALA A 1 391 ? 25.250 -9.270 -12.929 1.00 87.88 391 ALA A O 1
ATOM 3075 N N . LEU A 1 392 ? 25.815 -7.114 -13.237 1.00 87.50 392 LEU A N 1
ATOM 3076 C CA . LEU A 1 392 ? 25.925 -7.177 -14.697 1.00 87.50 392 LEU A CA 1
ATOM 3077 C C . LEU A 1 392 ? 27.096 -8.054 -15.146 1.00 87.50 392 LEU A C 1
ATOM 3079 O O . LEU A 1 392 ? 26.903 -8.897 -16.012 1.00 87.50 392 LEU A O 1
ATOM 3083 N N . GLU A 1 393 ? 28.267 -7.918 -14.518 1.00 86.12 393 GLU A N 1
ATOM 3084 C CA . GLU A 1 393 ? 29.444 -8.759 -14.803 1.00 86.12 393 GLU A CA 1
ATOM 3085 C C . GLU A 1 393 ? 29.188 -10.246 -14.513 1.00 86.12 393 GLU A C 1
ATOM 3087 O O . GLU A 1 393 ? 29.785 -11.116 -15.137 1.00 86.12 393 GLU A O 1
ATOM 3092 N N . LYS A 1 394 ? 28.253 -10.545 -13.603 1.00 84.12 394 LYS A N 1
ATOM 3093 C CA . LYS A 1 394 ? 27.777 -11.905 -13.307 1.00 84.12 394 LYS A CA 1
ATOM 3094 C C . LYS A 1 394 ? 26.580 -12.341 -14.166 1.00 84.12 394 LYS A C 1
ATOM 3096 O O . LYS A 1 394 ? 25.985 -13.375 -13.881 1.00 84.12 394 LYS A O 1
ATOM 3101 N N . GLY A 1 395 ? 26.166 -11.543 -15.153 1.00 78.94 395 GLY A N 1
ATOM 3102 C CA . GLY A 1 395 ? 25.044 -11.844 -16.053 1.00 78.94 395 GLY A CA 1
ATOM 3103 C C . GLY A 1 395 ? 23.641 -11.711 -15.440 1.00 78.94 395 GLY A C 1
ATOM 3104 O O . GLY A 1 395 ? 22.651 -11.982 -16.111 1.00 78.94 395 GLY A O 1
ATOM 3105 N N . VAL A 1 396 ? 23.516 -11.262 -14.185 1.00 83.88 396 VAL A N 1
ATOM 3106 C CA . VAL A 1 396 ? 22.235 -11.196 -13.445 1.00 83.88 396 VAL A CA 1
ATOM 3107 C C . VAL A 1 396 ? 21.716 -9.771 -13.211 1.00 83.88 396 VAL A C 1
ATOM 3109 O O . VAL A 1 396 ? 20.656 -9.573 -12.618 1.00 83.88 396 VAL A O 1
ATOM 3112 N N . GLY A 1 397 ? 22.455 -8.759 -13.669 1.00 87.31 397 GLY A N 1
ATOM 3113 C CA . GLY A 1 397 ? 22.174 -7.344 -13.403 1.00 87.31 397 GLY A CA 1
ATOM 3114 C C . GLY A 1 397 ? 21.312 -6.621 -14.439 1.00 87.31 397 GLY A C 1
ATOM 3115 O O . GLY A 1 397 ? 20.966 -5.464 -14.209 1.00 87.31 397 GLY A O 1
ATOM 3116 N N . MET A 1 398 ? 20.955 -7.260 -15.560 1.00 91.44 398 MET A N 1
ATOM 3117 C CA . MET A 1 398 ? 20.381 -6.566 -16.727 1.00 91.44 398 MET A CA 1
ATOM 3118 C C . MET A 1 398 ? 19.062 -5.842 -16.421 1.00 91.44 398 MET A C 1
ATOM 3120 O O . MET A 1 398 ? 18.905 -4.661 -16.733 1.00 91.44 398 MET A O 1
ATOM 3124 N N . SER A 1 399 ? 18.129 -6.510 -15.735 1.00 92.12 399 SER A N 1
ATOM 3125 C CA . SER A 1 399 ? 16.850 -5.899 -15.341 1.00 92.12 399 SER A CA 1
ATOM 3126 C C . SER A 1 399 ? 17.056 -4.683 -14.434 1.00 92.12 399 SER A C 1
ATOM 3128 O O . SER A 1 399 ? 16.441 -3.636 -14.647 1.00 92.12 399 SER A O 1
ATOM 3130 N N . SER A 1 400 ? 17.954 -4.800 -13.453 1.00 90.69 400 SER A N 1
ATOM 3131 C CA . SER A 1 400 ? 18.283 -3.718 -12.521 1.00 90.69 400 SER A CA 1
ATOM 3132 C C . SER A 1 400 ? 18.932 -2.536 -13.230 1.00 90.69 400 SER A C 1
ATOM 3134 O O . SER A 1 400 ? 18.569 -1.394 -12.951 1.00 90.69 400 SER A O 1
ATOM 3136 N N . PHE A 1 401 ? 19.855 -2.806 -14.155 1.00 93.44 401 PHE A N 1
ATOM 3137 C CA . PHE A 1 401 ? 20.503 -1.795 -14.982 1.00 93.44 401 PHE A CA 1
ATOM 3138 C C . PHE A 1 401 ? 19.478 -0.988 -15.776 1.00 93.44 401 PHE A C 1
ATOM 3140 O O . PHE A 1 401 ? 19.390 0.225 -15.591 1.00 93.44 401 PHE A O 1
ATOM 3147 N N . PHE A 1 402 ? 18.631 -1.650 -16.571 1.00 95.00 402 PHE A N 1
ATOM 3148 C CA . PHE A 1 402 ? 17.623 -0.956 -17.371 1.00 95.00 402 PHE A CA 1
ATOM 3149 C C . PHE A 1 402 ? 16.629 -0.169 -16.512 1.00 95.00 402 PHE A C 1
ATOM 3151 O O . PHE A 1 402 ? 16.359 0.992 -16.811 1.00 95.00 402 PHE A O 1
ATOM 3158 N N . CYS A 1 403 ? 16.108 -0.747 -15.421 1.00 94.38 403 CYS A N 1
ATOM 3159 C CA . CYS A 1 403 ? 15.149 -0.046 -14.559 1.00 94.38 403 CYS A CA 1
ATOM 3160 C C . CYS A 1 403 ? 15.745 1.228 -13.948 1.00 94.38 403 CYS A C 1
ATOM 3162 O O . CYS A 1 403 ? 15.092 2.274 -13.930 1.00 94.38 403 CYS A O 1
ATOM 3164 N N . ARG A 1 404 ? 16.978 1.146 -13.438 1.00 93.12 404 ARG A N 1
ATOM 3165 C CA . ARG A 1 404 ? 17.672 2.276 -12.807 1.00 93.12 404 ARG A CA 1
ATOM 3166 C C . ARG A 1 404 ? 18.076 3.328 -13.831 1.00 93.12 404 ARG A C 1
ATOM 3168 O O . ARG A 1 404 ? 17.837 4.503 -13.589 1.00 93.12 404 ARG A O 1
ATOM 3175 N N . TYR A 1 405 ? 18.570 2.915 -14.999 1.00 94.94 405 TYR A N 1
ATOM 3176 C CA . TYR A 1 405 ? 18.914 3.835 -16.083 1.00 94.94 405 TYR A CA 1
ATOM 3177 C C . TYR A 1 405 ? 17.684 4.614 -16.566 1.00 94.94 405 TYR A C 1
ATOM 3179 O O . TYR A 1 405 ? 17.736 5.836 -16.679 1.00 94.94 405 TYR A O 1
ATOM 3187 N N . ILE A 1 406 ? 16.558 3.926 -16.806 1.00 95.56 406 ILE A N 1
ATOM 3188 C CA . ILE A 1 406 ? 15.290 4.570 -17.190 1.00 95.56 406 ILE A CA 1
ATOM 3189 C C . ILE A 1 406 ? 14.867 5.589 -16.129 1.00 95.56 406 ILE A C 1
ATOM 3191 O O . ILE A 1 406 ? 14.471 6.703 -16.459 1.00 95.56 406 ILE A O 1
ATOM 3195 N N . SER A 1 407 ? 14.953 5.206 -14.855 1.00 94.12 407 SER A N 1
ATOM 3196 C CA . SER A 1 407 ? 14.595 6.079 -13.742 1.00 94.12 407 SER A CA 1
ATOM 3197 C C . SER A 1 407 ? 15.482 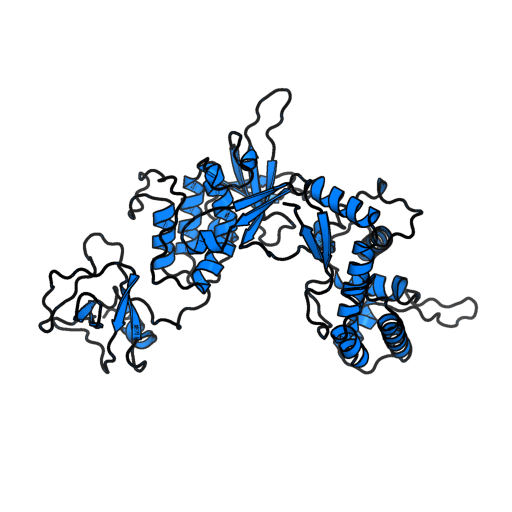7.323 -13.669 1.00 94.12 407 SER A C 1
ATOM 3199 O O . SER A 1 407 ? 14.970 8.430 -13.539 1.00 94.12 407 SER A O 1
ATOM 3201 N N . ASP A 1 408 ? 16.797 7.163 -13.791 1.00 93.50 408 ASP A N 1
ATOM 3202 C CA . ASP A 1 408 ? 17.732 8.286 -13.763 1.00 93.50 408 ASP A CA 1
ATOM 3203 C C . ASP A 1 408 ? 17.503 9.222 -14.962 1.00 93.50 408 ASP A C 1
ATOM 3205 O O . ASP A 1 408 ? 17.399 10.431 -14.771 1.00 93.50 408 ASP A O 1
ATOM 3209 N N . LYS A 1 409 ? 17.290 8.687 -16.176 1.00 93.50 409 LYS A N 1
ATOM 3210 C CA . LYS A 1 409 ? 16.916 9.502 -17.348 1.00 93.50 409 LYS A CA 1
ATOM 3211 C C . LYS A 1 409 ? 15.641 10.307 -17.119 1.00 93.50 409 LYS A C 1
ATOM 3213 O O . LYS A 1 409 ? 15.639 11.509 -17.360 1.00 93.50 409 LYS A O 1
ATOM 3218 N N . LEU A 1 410 ? 14.580 9.672 -16.616 1.00 93.44 410 LEU A N 1
ATOM 3219 C CA . LEU A 1 410 ? 13.335 10.373 -16.295 1.00 93.44 410 LEU A CA 1
ATOM 3220 C C . LEU A 1 410 ? 13.558 11.464 -15.241 1.00 93.44 410 LEU A C 1
ATOM 3222 O O . LEU A 1 410 ? 13.000 12.546 -15.375 1.00 93.44 410 LEU A O 1
ATOM 3226 N N . ASN A 1 411 ? 14.385 11.205 -14.226 1.00 91.50 411 ASN A N 1
ATOM 3227 C CA . ASN A 1 411 ? 14.679 12.168 -13.163 1.00 91.50 411 ASN A CA 1
ATOM 3228 C C . ASN A 1 411 ? 15.490 13.382 -13.638 1.00 91.50 411 ASN A C 1
ATOM 3230 O O . ASN A 1 411 ? 15.385 14.443 -13.028 1.00 91.50 411 ASN A O 1
ATOM 3234 N N . ASN A 1 412 ? 16.264 13.244 -14.716 1.00 89.50 412 ASN A N 1
ATOM 3235 C CA . ASN A 1 412 ? 17.040 14.341 -15.301 1.00 89.50 412 ASN A CA 1
ATOM 3236 C C . ASN A 1 412 ? 16.272 15.126 -16.378 1.00 89.50 412 ASN A C 1
ATOM 3238 O O . ASN A 1 412 ? 16.754 16.149 -16.857 1.00 89.50 412 ASN A O 1
ATOM 3242 N N . GLU A 1 413 ? 15.074 14.681 -16.758 1.00 89.31 413 GLU A N 1
ATOM 3243 C CA . GLU A 1 413 ? 14.231 15.345 -17.750 1.00 89.31 413 GLU A CA 1
ATOM 3244 C C . GLU A 1 413 ? 13.063 16.074 -17.069 1.00 89.31 413 GLU A C 1
ATOM 3246 O O . GLU A 1 413 ? 11.982 15.510 -16.886 1.00 89.31 413 GLU A O 1
ATOM 3251 N N . ILE A 1 414 ? 13.249 17.359 -16.735 1.00 82.88 414 ILE A N 1
ATOM 3252 C CA . ILE A 1 414 ? 12.237 18.169 -16.024 1.00 82.88 414 ILE A CA 1
ATOM 3253 C C . ILE A 1 414 ? 10.864 18.143 -16.716 1.00 82.88 414 ILE A C 1
ATOM 3255 O O . ILE A 1 414 ? 9.846 17.923 -16.067 1.00 82.88 414 ILE A O 1
ATOM 3259 N N . ASN A 1 415 ? 10.837 18.237 -18.050 1.00 83.31 415 ASN A N 1
ATOM 3260 C CA . ASN A 1 415 ? 9.604 18.187 -18.838 1.00 83.31 415 ASN A CA 1
ATOM 3261 C C . ASN A 1 415 ? 8.898 16.827 -18.725 1.00 83.31 415 ASN A C 1
ATOM 3263 O O . ASN A 1 415 ? 7.668 16.766 -18.676 1.00 83.31 415 ASN A O 1
ATOM 3267 N N . SER A 1 416 ? 9.661 15.730 -18.670 1.00 87.62 416 SER A N 1
ATOM 3268 C CA . SER A 1 416 ? 9.114 14.388 -18.451 1.00 87.62 416 SER A CA 1
ATOM 3269 C C . SER A 1 416 ? 8.494 14.300 -17.056 1.00 87.62 416 SER A C 1
ATOM 3271 O O . SER A 1 416 ? 7.336 13.898 -16.932 1.00 87.62 416 SER A O 1
ATOM 3273 N N . LEU A 1 417 ? 9.199 14.760 -16.018 1.00 84.50 417 LEU A N 1
ATOM 3274 C CA . LEU A 1 417 ? 8.665 14.807 -14.653 1.00 84.50 417 LEU A CA 1
ATOM 3275 C C . LEU A 1 417 ? 7.418 15.685 -14.543 1.00 84.50 417 LEU A C 1
ATOM 3277 O O . LEU A 1 417 ? 6.461 15.284 -13.885 1.00 84.50 417 LEU A O 1
ATOM 3281 N N . ASP A 1 418 ? 7.375 16.827 -15.224 1.00 78.25 418 ASP A N 1
ATOM 3282 C CA . ASP A 1 418 ? 6.217 17.718 -15.234 1.00 78.25 418 ASP A CA 1
ATOM 3283 C C . ASP A 1 418 ? 5.006 17.091 -15.917 1.00 78.25 418 ASP A C 1
ATOM 3285 O O . ASP A 1 418 ? 3.900 17.144 -15.377 1.00 78.25 418 ASP A O 1
ATOM 3289 N N . LYS A 1 419 ? 5.183 16.437 -17.071 1.00 83.25 419 LYS A N 1
ATOM 3290 C CA . LYS A 1 419 ? 4.098 15.702 -17.743 1.00 83.25 419 LYS A CA 1
ATOM 3291 C C . LYS A 1 419 ? 3.595 14.541 -16.875 1.00 83.25 419 LYS A C 1
ATOM 3293 O O . LYS A 1 419 ? 2.381 14.344 -16.750 1.00 83.25 419 LYS A O 1
ATOM 3298 N N . MET A 1 420 ? 4.505 13.802 -16.237 1.00 86.06 420 MET A N 1
ATOM 3299 C CA . MET A 1 420 ? 4.173 12.727 -15.296 1.00 86.06 420 MET A CA 1
ATOM 3300 C C . MET A 1 420 ? 3.410 13.265 -14.082 1.00 86.06 420 MET A C 1
ATOM 3302 O O . MET A 1 420 ? 2.341 12.750 -13.757 1.00 86.06 420 MET A O 1
ATOM 3306 N N . ARG A 1 421 ? 3.909 14.339 -13.459 1.00 77.94 421 ARG A N 1
ATOM 3307 C CA . ARG A 1 421 ? 3.262 15.038 -12.347 1.00 77.94 421 ARG A CA 1
ATOM 3308 C C . ARG A 1 421 ? 1.880 15.504 -12.762 1.00 77.94 421 ARG A C 1
ATOM 3310 O O . ARG A 1 421 ? 0.923 15.090 -12.138 1.00 77.94 421 ARG A O 1
ATOM 3317 N N . ASN A 1 422 ? 1.736 16.237 -13.861 1.00 72.50 422 ASN A N 1
ATOM 3318 C CA . ASN A 1 422 ? 0.443 16.715 -14.358 1.00 72.50 422 ASN A CA 1
ATOM 3319 C C . ASN A 1 422 ? -0.555 15.581 -14.637 1.00 72.50 422 ASN A C 1
ATOM 3321 O O . ASN A 1 422 ? -1.759 15.772 -14.492 1.00 72.50 422 ASN A O 1
ATOM 3325 N N . THR A 1 423 ? -0.080 14.390 -15.001 1.00 78.19 423 THR A N 1
ATOM 3326 C CA . THR A 1 423 ? -0.928 13.200 -15.191 1.00 78.19 423 THR A CA 1
ATOM 3327 C C . THR A 1 423 ? -1.422 12.612 -13.867 1.00 78.19 423 THR A C 1
ATOM 3329 O O . THR A 1 423 ? -2.528 12.071 -13.803 1.00 78.19 423 THR A O 1
ATOM 3332 N N . VAL A 1 424 ? -0.617 12.724 -12.809 1.00 72.88 424 VAL A N 1
ATOM 3333 C CA . VAL A 1 424 ? -0.985 12.335 -11.441 1.00 72.88 424 VAL A CA 1
ATOM 3334 C C . VAL A 1 424 ? -1.844 13.423 -10.782 1.00 72.88 424 VAL A C 1
ATOM 3336 O O . VAL A 1 424 ? -2.893 13.122 -10.233 1.00 72.88 424 VAL A O 1
ATOM 3339 N N . SER A 1 425 ? -1.436 14.687 -10.889 1.00 59.03 425 SER A N 1
ATOM 3340 C CA . SER A 1 425 ? -2.047 15.885 -10.304 1.00 59.03 425 SER A CA 1
ATOM 3341 C C . SER A 1 425 ? -3.328 16.336 -11.009 1.00 59.03 425 SER A C 1
ATOM 3343 O O . SER A 1 425 ? -4.188 16.938 -10.376 1.00 59.03 425 SER A O 1
ATOM 3345 N N . GLY A 1 426 ? -3.495 16.023 -12.300 1.00 56.00 426 GLY A N 1
ATOM 3346 C CA . GLY A 1 426 ? -4.762 16.181 -13.026 1.00 56.00 426 GLY A CA 1
ATOM 3347 C C . GLY A 1 426 ? -5.871 15.264 -12.503 1.00 56.00 426 GLY A C 1
ATOM 3348 O O . GLY A 1 426 ? -7.012 15.351 -12.948 1.00 56.00 426 GLY A O 1
ATOM 3349 N N . ARG A 1 427 ? -5.536 14.396 -11.545 1.00 62.22 427 ARG A N 1
ATOM 3350 C CA . ARG A 1 427 ? -6.467 13.650 -10.713 1.00 62.22 427 ARG A CA 1
ATOM 3351 C C . ARG A 1 427 ? -6.410 14.293 -9.338 1.00 62.22 427 ARG A C 1
ATOM 3353 O O . ARG A 1 427 ? -5.329 14.439 -8.770 1.00 62.22 427 ARG A O 1
ATOM 3360 N N . VAL A 1 428 ? -7.558 14.690 -8.798 1.00 63.16 428 VAL A N 1
ATOM 3361 C CA . VAL A 1 428 ? -7.661 15.209 -7.426 1.00 63.16 428 VAL A CA 1
ATOM 3362 C C . VAL A 1 428 ? -7.491 14.032 -6.456 1.00 63.16 428 VAL A C 1
ATOM 3364 O O . VAL A 1 428 ? -8.444 13.545 -5.854 1.00 63.16 428 VAL A O 1
ATOM 3367 N N . VAL A 1 429 ? -6.264 13.512 -6.390 1.00 74.88 429 VAL A N 1
ATOM 3368 C CA . VAL A 1 429 ? -5.862 12.408 -5.523 1.00 74.88 429 VAL A CA 1
ATOM 3369 C C . VAL A 1 429 ? -5.115 12.995 -4.337 1.00 74.88 429 VAL A C 1
ATOM 3371 O O . VAL A 1 429 ? -4.097 13.680 -4.477 1.00 74.88 429 VAL A O 1
ATOM 3374 N N . TYR A 1 430 ? -5.639 12.714 -3.157 1.00 79.88 430 TYR A N 1
ATOM 3375 C CA . TYR A 1 430 ? -4.996 12.969 -1.886 1.00 79.88 430 TYR A CA 1
ATOM 3376 C C . TYR A 1 430 ? -4.151 11.761 -1.515 1.00 79.88 430 TYR A C 1
ATOM 3378 O O . TYR A 1 430 ? -4.590 10.616 -1.628 1.00 79.88 430 TYR A O 1
ATOM 3386 N N . GLN A 1 431 ? -2.935 12.017 -1.049 1.00 80.88 431 GLN A N 1
ATOM 3387 C CA . GLN A 1 431 ? -2.166 10.995 -0.355 1.00 80.88 431 GLN A CA 1
ATOM 3388 C C . GLN A 1 431 ? -2.371 11.168 1.142 1.00 80.88 431 GLN A C 1
ATOM 3390 O O . GLN A 1 431 ? -2.105 12.246 1.677 1.00 80.88 431 GLN A O 1
ATOM 3395 N N . ALA A 1 432 ? -2.852 10.114 1.790 1.00 86.38 432 ALA A N 1
ATOM 3396 C CA . ALA A 1 432 ? -3.110 10.068 3.215 1.00 86.38 432 ALA A CA 1
ATOM 3397 C C . ALA A 1 432 ? -2.126 9.116 3.891 1.00 86.38 432 ALA A C 1
ATOM 3399 O O . ALA A 1 432 ? -2.190 7.899 3.731 1.00 86.38 432 ALA A O 1
ATOM 3400 N N . TYR A 1 433 ? -1.201 9.679 4.659 1.00 87.75 433 TYR A N 1
ATOM 3401 C CA . TYR A 1 433 ? -0.194 8.917 5.383 1.00 87.75 433 TYR A CA 1
ATOM 3402 C C . TYR A 1 433 ? -0.588 8.798 6.849 1.00 87.75 433 TYR A C 1
ATOM 3404 O O . TYR A 1 433 ? -0.516 9.785 7.583 1.00 87.75 433 TYR A O 1
ATOM 3412 N N . LEU A 1 434 ? -0.970 7.601 7.295 1.00 89.94 434 LEU A N 1
ATOM 3413 C CA . LEU A 1 434 ? -1.176 7.336 8.716 1.00 89.94 434 LEU A CA 1
ATOM 3414 C C . LEU A 1 434 ? 0.162 7.511 9.441 1.00 89.94 434 LEU A C 1
ATOM 3416 O O . LEU A 1 434 ? 1.145 6.827 9.141 1.00 89.94 434 LEU A O 1
ATOM 3420 N N . ASN A 1 435 ? 0.206 8.418 10.412 1.00 89.44 435 ASN A N 1
ATOM 3421 C CA . ASN A 1 435 ? 1.392 8.670 11.214 1.00 89.44 435 ASN A CA 1
ATOM 3422 C C . ASN A 1 435 ? 1.624 7.484 12.159 1.00 89.44 435 ASN A C 1
ATOM 3424 O O . ASN A 1 435 ? 1.068 7.422 13.252 1.00 89.44 435 ASN A O 1
ATOM 3428 N N . THR A 1 436 ? 2.450 6.530 11.733 1.00 87.00 436 THR A N 1
ATOM 3429 C CA . THR A 1 436 ? 2.685 5.281 12.467 1.00 87.00 436 THR A CA 1
ATOM 3430 C C . THR A 1 436 ? 3.239 5.481 13.882 1.00 87.00 436 THR A C 1
ATOM 3432 O O . THR A 1 436 ? 2.767 4.780 14.776 1.00 87.00 436 THR A O 1
ATOM 3435 N N . PRO A 1 437 ? 4.155 6.433 14.166 1.00 88.44 437 PRO A N 1
ATOM 3436 C CA . PRO A 1 437 ? 4.547 6.735 15.544 1.00 88.44 437 PRO A CA 1
ATOM 3437 C C . PRO A 1 437 ? 3.384 7.181 16.437 1.00 88.44 437 PRO A C 1
ATOM 3439 O O . PRO A 1 437 ? 3.298 6.740 17.582 1.00 88.44 437 PRO A O 1
ATOM 3442 N N . LYS A 1 438 ? 2.488 8.042 15.933 1.00 89.94 438 LYS A N 1
ATOM 3443 C CA . LYS A 1 438 ? 1.280 8.459 16.659 1.00 89.94 438 LYS A CA 1
ATOM 3444 C C . LYS A 1 438 ? 0.313 7.287 16.820 1.00 89.94 438 LYS A C 1
ATOM 3446 O O . LYS A 1 438 ? -0.116 7.025 17.939 1.00 89.94 438 LYS A O 1
ATOM 3451 N N . PHE A 1 439 ? 0.085 6.524 15.752 1.00 90.12 439 PHE A N 1
ATOM 3452 C CA . PHE A 1 439 ? -0.808 5.367 15.749 1.00 90.12 439 PHE A CA 1
ATOM 3453 C C . PHE A 1 439 ? -0.401 4.325 16.789 1.00 90.12 439 PHE A C 1
ATOM 3455 O O . PHE A 1 439 ? -1.237 3.885 17.565 1.00 90.12 439 PHE A O 1
ATOM 3462 N N . LYS A 1 440 ? 0.892 3.999 16.894 1.00 87.44 440 LYS A N 1
ATOM 3463 C CA . LYS A 1 440 ? 1.429 3.064 17.903 1.00 87.44 440 LYS A CA 1
ATOM 3464 C C . LYS A 1 440 ? 1.219 3.516 19.347 1.00 87.44 440 LYS A C 1
ATOM 3466 O O . LYS A 1 440 ? 1.171 2.680 20.246 1.00 87.44 440 LYS A O 1
ATOM 3471 N N . LYS A 1 441 ? 1.100 4.829 19.560 1.00 88.25 441 LYS A N 1
ATOM 3472 C CA . LYS A 1 441 ? 0.771 5.462 20.846 1.00 88.25 441 LYS A CA 1
ATOM 3473 C C . LYS A 1 441 ? -0.732 5.658 21.041 1.00 88.25 441 LYS A C 1
ATOM 3475 O O . LYS A 1 441 ? -1.134 6.341 21.973 1.00 88.25 441 LYS A O 1
ATOM 3480 N N . GLY A 1 442 ? -1.541 5.107 20.145 1.00 87.00 442 GLY A N 1
ATOM 3481 C CA . GLY A 1 442 ? -2.985 5.198 20.203 1.00 87.00 442 GLY A CA 1
ATOM 3482 C C . GLY A 1 442 ? -3.579 6.376 19.437 1.00 87.00 442 GLY A C 1
ATOM 3483 O O . GLY A 1 442 ? -4.782 6.472 19.337 1.00 87.00 442 GLY A O 1
ATOM 3484 N N . LYS A 1 443 ? -2.798 7.278 18.842 1.00 89.69 443 LYS A N 1
ATOM 3485 C CA . LYS A 1 443 ? -3.358 8.488 18.217 1.00 89.69 443 LYS A CA 1
ATOM 3486 C C . LYS A 1 443 ? -3.568 8.318 16.720 1.00 89.69 443 LYS A C 1
ATOM 3488 O O . LYS A 1 443 ? -2.602 8.062 15.994 1.00 89.69 443 LYS A O 1
ATOM 3493 N N . ILE A 1 444 ? -4.791 8.527 16.238 1.00 90.69 444 ILE A N 1
ATOM 3494 C CA . ILE A 1 444 ? -5.093 8.477 14.804 1.00 90.69 444 ILE A CA 1
ATOM 3495 C C . ILE A 1 444 ? -4.827 9.852 14.194 1.00 90.69 444 ILE A C 1
ATOM 3497 O O . ILE A 1 444 ? -5.455 10.850 14.536 1.00 90.69 444 ILE A O 1
ATOM 3501 N N . TYR A 1 445 ? -3.849 9.909 13.294 1.00 91.31 445 TYR A N 1
ATOM 3502 C CA . TYR A 1 445 ? -3.474 11.140 12.611 1.00 91.31 445 TYR A CA 1
ATOM 3503 C C . TYR A 1 445 ? -2.943 10.832 11.217 1.00 91.31 445 TYR A C 1
ATOM 3505 O O . TYR A 1 445 ? -2.045 10.001 11.061 1.00 91.31 445 TYR A O 1
ATOM 3513 N N . PHE A 1 446 ? -3.454 11.548 10.227 1.00 90.19 446 PHE A N 1
ATOM 3514 C CA . PHE A 1 446 ? -3.085 11.443 8.830 1.00 90.19 446 PHE A CA 1
ATOM 3515 C C . PHE A 1 446 ? -2.384 12.714 8.372 1.00 90.19 446 PHE A C 1
ATOM 3517 O O . PHE A 1 446 ? -2.919 13.819 8.469 1.00 90.19 446 PHE A O 1
ATOM 3524 N N . THR A 1 447 ? -1.201 12.550 7.789 1.00 87.50 447 THR A N 1
ATOM 3525 C CA . THR A 1 447 ? -0.635 13.592 6.938 1.00 87.50 447 THR A CA 1
ATOM 3526 C C . THR A 1 447 ? -1.311 13.486 5.574 1.00 87.50 447 THR A C 1
ATOM 3528 O O . THR A 1 447 ? -1.028 12.562 4.811 1.00 87.50 447 THR A O 1
ATOM 3531 N N . THR A 1 448 ? -2.229 14.402 5.288 1.00 82.38 448 THR A N 1
ATOM 3532 C CA . THR A 1 448 ? -2.933 14.532 4.012 1.00 82.38 448 THR A CA 1
ATOM 3533 C C . THR A 1 448 ? -2.280 15.617 3.172 1.00 82.38 448 THR A C 1
ATOM 3535 O O . THR A 1 448 ? -2.039 16.723 3.653 1.00 82.38 448 THR A O 1
ATOM 3538 N N . LYS A 1 449 ? -1.958 15.300 1.916 1.00 76.69 449 LYS A N 1
ATOM 3539 C CA . LYS A 1 449 ? -1.417 16.276 0.964 1.00 76.69 449 LYS A CA 1
ATOM 3540 C C . LYS A 1 449 ? -2.018 16.064 -0.427 1.00 76.69 449 LYS A C 1
ATOM 3542 O O . LYS A 1 449 ? -2.125 14.926 -0.897 1.00 76.69 449 LYS A O 1
ATOM 3547 N N . LYS A 1 450 ? -2.384 17.157 -1.106 1.00 71.75 450 LYS A N 1
ATOM 3548 C CA . LYS A 1 450 ? -2.815 17.129 -2.519 1.00 71.75 450 LYS A CA 1
ATOM 3549 C C . LYS A 1 450 ? -1.640 16.784 -3.430 1.00 71.75 450 LYS A C 1
ATOM 3551 O O . LYS A 1 450 ? -0.605 17.446 -3.371 1.00 71.75 450 LYS A O 1
ATOM 3556 N N . ALA A 1 451 ? -1.816 15.824 -4.339 1.00 66.69 451 ALA A N 1
ATOM 3557 C CA . ALA A 1 451 ? -0.773 15.430 -5.292 1.00 66.69 451 ALA A CA 1
ATOM 3558 C C . ALA A 1 451 ? -0.285 16.574 -6.210 1.00 66.69 451 ALA A C 1
ATOM 3560 O O . ALA A 1 451 ? 0.798 16.480 -6.780 1.00 66.69 451 ALA A O 1
ATOM 3561 N N . THR A 1 452 ? -1.048 17.662 -6.364 1.00 64.56 452 THR A N 1
ATOM 3562 C CA . THR A 1 452 ? -0.647 18.870 -7.114 1.00 64.56 452 THR A CA 1
ATOM 3563 C C . THR A 1 452 ? 0.509 19.640 -6.472 1.00 64.56 452 THR A C 1
ATOM 3565 O O . THR A 1 452 ? 1.231 20.331 -7.182 1.00 64.56 452 THR A O 1
ATOM 3568 N N . LYS A 1 453 ? 0.713 19.512 -5.154 1.00 65.38 453 LYS A N 1
ATOM 3569 C CA . LYS A 1 453 ? 1.777 20.202 -4.403 1.00 65.38 453 LYS A CA 1
ATOM 3570 C C . LYS A 1 453 ? 3.062 19.372 -4.256 1.00 65.38 453 LYS A C 1
ATOM 3572 O O . LYS A 1 453 ? 3.945 19.744 -3.493 1.00 65.38 453 LYS A O 1
ATOM 3577 N N . ALA A 1 454 ? 3.150 18.222 -4.922 1.00 67.81 454 ALA A N 1
ATOM 3578 C CA . ALA A 1 454 ? 4.308 17.341 -4.836 1.00 67.81 454 ALA A CA 1
ATOM 3579 C C . ALA A 1 454 ? 5.265 17.526 -6.017 1.00 67.81 454 ALA A C 1
ATOM 3581 O O . ALA A 1 454 ? 4.831 17.663 -7.163 1.00 67.81 454 ALA A O 1
ATOM 3582 N N . SER A 1 455 ? 6.564 17.409 -5.754 1.00 76.00 455 SER A N 1
ATOM 3583 C CA . SER A 1 455 ? 7.537 17.021 -6.770 1.00 76.00 455 SER A CA 1
ATOM 3584 C C . SER A 1 455 ? 7.464 15.507 -6.998 1.00 76.00 455 SER A C 1
ATOM 3586 O O . SER A 1 455 ? 7.163 14.726 -6.093 1.00 76.00 455 SER A O 1
ATOM 3588 N N . LEU A 1 456 ? 7.677 15.071 -8.238 1.00 84.69 456 LEU A N 1
ATOM 3589 C CA . LEU A 1 456 ? 7.675 13.658 -8.608 1.00 84.69 456 LEU A CA 1
ATOM 3590 C C . LEU A 1 456 ? 9.113 13.219 -8.860 1.00 84.69 456 LEU A C 1
ATOM 3592 O O . LEU A 1 456 ? 9.816 13.845 -9.644 1.00 84.69 456 LEU A O 1
ATOM 3596 N N . ILE A 1 457 ? 9.525 12.118 -8.235 1.00 89.50 457 ILE A N 1
ATOM 3597 C CA . ILE A 1 457 ? 10.780 11.433 -8.553 1.00 89.50 457 ILE A CA 1
ATOM 3598 C C . ILE A 1 457 ? 10.488 9.979 -8.899 1.00 89.50 457 ILE A C 1
ATOM 3600 O O . ILE A 1 457 ? 9.627 9.341 -8.293 1.00 89.50 457 ILE A O 1
ATOM 3604 N N . THR A 1 458 ? 11.207 9.428 -9.863 1.00 90.69 458 THR A N 1
ATOM 3605 C CA . THR A 1 458 ? 11.139 8.012 -10.217 1.00 90.69 458 THR A CA 1
ATOM 3606 C C . THR A 1 458 ? 12.211 7.202 -9.493 1.00 90.69 458 THR A C 1
ATOM 3608 O O . THR A 1 458 ? 13.249 7.727 -9.091 1.00 90.69 458 THR A O 1
ATOM 3611 N N . THR A 1 459 ? 11.958 5.905 -9.313 1.00 89.31 459 THR A N 1
ATOM 3612 C CA . THR A 1 459 ? 12.909 4.950 -8.739 1.00 89.31 459 THR A CA 1
ATOM 3613 C C . THR A 1 459 ? 12.901 3.646 -9.534 1.00 89.31 459 THR A C 1
ATOM 3615 O O . THR A 1 459 ? 11.839 3.038 -9.692 1.00 89.31 459 THR A O 1
ATOM 3618 N N . GLY A 1 460 ? 14.074 3.162 -9.944 1.00 86.00 460 GLY A N 1
ATOM 3619 C CA . GLY A 1 460 ? 14.257 1.839 -10.562 1.00 86.00 460 GLY A CA 1
ATOM 3620 C C . GLY A 1 460 ? 14.877 0.783 -9.638 1.00 86.00 460 GLY A C 1
ATOM 3621 O O . GLY A 1 460 ? 15.191 -0.324 -10.064 1.00 86.00 460 GLY A O 1
ATOM 3622 N N . SER A 1 461 ? 15.114 1.126 -8.370 1.00 79.19 461 SER A N 1
ATOM 3623 C CA . SER A 1 461 ? 15.957 0.369 -7.433 1.00 79.19 461 SER A CA 1
ATOM 3624 C C . SER A 1 461 ? 15.186 -0.489 -6.425 1.00 79.19 461 SER A C 1
ATOM 3626 O O . SER A 1 461 ? 15.773 -0.977 -5.463 1.00 79.19 461 SER A O 1
ATOM 3628 N N . LYS A 1 462 ? 13.877 -0.688 -6.626 1.00 75.31 462 LYS A N 1
ATOM 3629 C CA . LYS A 1 462 ? 13.020 -1.404 -5.668 1.00 75.31 462 LYS A CA 1
ATOM 3630 C C . LYS A 1 462 ? 13.328 -2.890 -5.508 1.00 75.31 462 LYS A C 1
ATOM 3632 O O . LYS A 1 462 ? 12.997 -3.456 -4.470 1.00 75.31 462 LYS A O 1
ATOM 3637 N N . SER A 1 463 ? 13.917 -3.522 -6.519 1.00 70.12 463 SER A N 1
ATOM 3638 C CA . SER A 1 463 ? 14.412 -4.897 -6.405 1.00 70.12 463 SER A CA 1
ATOM 3639 C C . SER A 1 463 ? 15.936 -4.904 -6.287 1.00 70.12 463 SER A C 1
ATOM 3641 O O . SER A 1 463 ? 16.612 -3.992 -6.771 1.00 70.12 463 SER A O 1
ATOM 3643 N N . GLY A 1 464 ? 16.471 -5.929 -5.619 1.00 78.50 464 GLY A N 1
ATOM 3644 C CA . GLY A 1 464 ? 17.914 -6.114 -5.464 1.00 78.50 464 GLY A CA 1
ATOM 3645 C C . GLY A 1 464 ? 18.629 -6.215 -6.813 1.00 78.50 464 GLY A C 1
ATOM 3646 O O . GLY A 1 464 ? 18.061 -6.726 -7.776 1.00 78.50 464 GLY A O 1
ATOM 3647 N N . ALA A 1 465 ? 19.881 -5.749 -6.868 1.00 81.69 465 ALA A N 1
ATOM 3648 C CA . ALA A 1 465 ? 20.646 -5.623 -8.111 1.00 81.69 465 ALA A CA 1
ATOM 3649 C C . ALA A 1 465 ? 20.780 -6.944 -8.895 1.00 81.69 465 ALA A C 1
ATOM 3651 O O . ALA A 1 465 ? 20.821 -6.921 -10.120 1.00 81.69 465 ALA A O 1
ATOM 3652 N N . THR A 1 466 ? 20.787 -8.081 -8.199 1.00 82.25 466 THR A N 1
ATOM 3653 C CA . THR A 1 466 ? 20.936 -9.433 -8.760 1.00 82.25 466 THR A CA 1
ATOM 3654 C C . THR A 1 466 ? 19.620 -10.089 -9.190 1.00 82.25 466 THR A C 1
ATOM 3656 O O . THR A 1 466 ? 19.625 -11.229 -9.649 1.00 82.25 466 THR A O 1
ATOM 3659 N N . LYS A 1 467 ? 18.472 -9.422 -9.014 1.00 79.81 467 LYS A N 1
ATOM 3660 C CA . LYS A 1 467 ? 17.164 -10.014 -9.305 1.00 79.81 467 LYS A CA 1
ATOM 3661 C C . LYS A 1 467 ? 16.757 -9.737 -10.755 1.00 79.81 467 LYS A C 1
ATOM 3663 O O . LYS A 1 467 ? 16.268 -8.654 -11.060 1.00 79.81 467 LYS A O 1
ATOM 3668 N N . ILE A 1 468 ? 16.894 -10.736 -11.633 1.00 80.38 468 ILE A N 1
ATOM 3669 C CA . ILE A 1 468 ? 16.421 -10.639 -13.028 1.00 80.38 468 ILE A CA 1
ATOM 3670 C C . ILE A 1 468 ? 14.888 -10.521 -13.087 1.00 80.38 468 ILE A C 1
ATOM 3672 O O . ILE A 1 468 ? 14.361 -9.742 -13.883 1.00 80.38 468 ILE A O 1
ATOM 3676 N N . ASP A 1 469 ? 14.161 -11.256 -12.238 1.00 77.31 469 ASP A N 1
ATOM 3677 C CA . ASP A 1 469 ? 12.694 -11.253 -12.217 1.00 77.31 469 ASP A CA 1
ATOM 3678 C C . ASP A 1 469 ? 12.128 -10.191 -11.257 1.00 77.31 469 ASP A C 1
ATOM 3680 O O . ASP A 1 469 ? 12.010 -10.402 -10.044 1.00 77.31 469 ASP A O 1
ATOM 3684 N N . MET A 1 470 ? 11.820 -9.007 -11.792 1.00 73.38 470 MET A N 1
ATOM 3685 C CA . MET A 1 470 ? 11.333 -7.864 -11.019 1.00 73.38 470 MET A CA 1
ATOM 3686 C C . MET A 1 470 ? 9.821 -7.682 -11.202 1.00 73.38 470 MET A C 1
ATOM 3688 O O . MET A 1 470 ? 9.348 -7.333 -12.279 1.00 73.38 470 MET A O 1
ATOM 3692 N N . SER A 1 471 ? 9.052 -7.819 -10.118 1.00 61.81 471 SER A N 1
ATOM 3693 C CA . SER A 1 471 ? 7.615 -7.495 -10.105 1.00 61.81 471 SER A CA 1
ATOM 3694 C C . SER A 1 471 ? 7.337 -5.985 -10.032 1.00 61.81 471 SER A C 1
ATOM 3696 O O . SER A 1 471 ? 6.246 -5.535 -10.371 1.00 61.81 471 SER A O 1
ATOM 3698 N N . ASN A 1 472 ? 8.334 -5.195 -9.616 1.00 69.06 472 ASN A N 1
ATOM 3699 C CA . ASN A 1 472 ? 8.301 -3.735 -9.530 1.00 69.06 472 ASN A CA 1
ATOM 3700 C C . ASN A 1 472 ? 9.547 -3.161 -10.210 1.00 69.06 472 ASN A C 1
ATOM 3702 O O . ASN A 1 472 ? 10.625 -3.158 -9.616 1.00 69.06 472 ASN A O 1
ATOM 3706 N N . THR A 1 473 ? 9.395 -2.728 -11.460 1.00 87.56 473 THR A N 1
ATOM 3707 C CA . THR A 1 473 ? 10.497 -2.232 -12.293 1.00 87.56 473 THR A CA 1
ATOM 3708 C C . THR A 1 473 ? 10.774 -0.750 -12.068 1.00 87.56 473 THR A C 1
ATOM 3710 O O . THR A 1 473 ? 11.695 -0.406 -11.335 1.00 87.56 473 THR A O 1
ATOM 3713 N N . VAL A 1 474 ? 9.967 0.129 -12.671 1.00 91.06 474 VAL A N 1
ATOM 3714 C CA . VAL A 1 474 ? 10.076 1.585 -12.518 1.00 91.06 474 VAL A CA 1
ATOM 3715 C C . VAL A 1 474 ? 8.850 2.103 -11.777 1.00 91.06 474 VAL A C 1
ATOM 3717 O O . VAL A 1 474 ? 7.693 1.850 -12.143 1.00 91.06 474 VAL A O 1
ATOM 3720 N N . ASN A 1 475 ? 9.118 2.821 -10.696 1.00 89.56 475 ASN A N 1
ATOM 3721 C CA . ASN A 1 475 ? 8.131 3.343 -9.766 1.00 89.56 475 ASN A CA 1
ATOM 3722 C C . ASN A 1 475 ? 8.329 4.849 -9.571 1.00 89.56 475 ASN A C 1
ATOM 3724 O O . ASN A 1 475 ? 9.332 5.394 -10.018 1.00 89.56 475 ASN A O 1
ATOM 3728 N N . TYR A 1 476 ? 7.390 5.525 -8.914 1.00 86.19 476 TYR A N 1
ATOM 3729 C CA . TYR A 1 476 ? 7.527 6.940 -8.567 1.00 86.19 476 TYR A CA 1
ATOM 3730 C C . TYR A 1 476 ? 7.137 7.223 -7.120 1.00 86.19 476 TYR A C 1
ATOM 3732 O O . TYR A 1 476 ? 6.318 6.519 -6.526 1.00 86.19 476 TYR A O 1
ATOM 3740 N N . ASN A 1 477 ? 7.733 8.272 -6.568 1.00 81.31 477 ASN A N 1
ATOM 3741 C CA . ASN A 1 477 ? 7.397 8.864 -5.287 1.00 81.31 477 ASN A CA 1
ATOM 3742 C C . ASN A 1 477 ? 6.961 10.307 -5.509 1.00 81.31 477 ASN A C 1
ATOM 3744 O O . ASN A 1 477 ? 7.525 11.016 -6.341 1.00 81.31 477 ASN A O 1
ATOM 3748 N N . LEU A 1 478 ? 5.969 10.724 -4.731 1.00 75.62 478 LEU A N 1
ATOM 3749 C CA . LEU A 1 478 ? 5.627 12.125 -4.577 1.00 75.62 478 LEU A CA 1
ATOM 3750 C C . LEU A 1 478 ? 6.372 12.637 -3.346 1.00 75.62 478 LEU A C 1
ATOM 3752 O O . LEU A 1 478 ? 6.169 12.128 -2.243 1.00 75.62 478 LEU A O 1
ATOM 3756 N N . ILE A 1 479 ? 7.280 13.580 -3.555 1.00 71.31 479 ILE A N 1
ATOM 3757 C CA . ILE A 1 479 ? 7.983 14.295 -2.500 1.00 71.31 479 ILE A CA 1
ATOM 3758 C C . ILE A 1 479 ? 7.222 15.592 -2.292 1.00 71.31 479 ILE A C 1
ATOM 3760 O O . ILE A 1 479 ? 7.011 16.368 -3.216 1.00 71.31 479 ILE A O 1
ATOM 3764 N N . PHE A 1 480 ? 6.781 15.821 -1.069 1.00 64.12 480 PHE A N 1
ATOM 3765 C CA . PHE A 1 480 ? 6.115 17.060 -0.724 1.00 64.12 480 PHE A CA 1
ATOM 3766 C C . PHE A 1 480 ? 7.112 17.922 0.021 1.00 64.12 480 PHE A C 1
ATOM 3768 O O . PHE A 1 480 ? 7.598 17.505 1.074 1.00 64.12 480 PHE A O 1
ATOM 3775 N N . GLU A 1 481 ? 7.395 19.098 -0.522 1.00 56.06 481 GLU A N 1
ATOM 3776 C CA . GLU A 1 481 ? 8.134 20.126 0.199 1.00 56.06 481 GLU A CA 1
ATOM 3777 C C . GLU A 1 481 ? 7.346 20.488 1.473 1.00 56.06 481 GLU A C 1
ATOM 3779 O O . GLU A 1 481 ? 6.112 20.352 1.524 1.00 56.06 481 GLU A O 1
ATOM 3784 N N . ASN A 1 482 ? 8.080 20.768 2.550 1.00 44.72 482 ASN A N 1
ATOM 3785 C CA . ASN A 1 482 ? 7.510 21.083 3.860 1.00 44.72 482 ASN A CA 1
ATOM 3786 C C . ASN A 1 482 ? 7.208 22.566 3.981 1.00 44.72 482 ASN A C 1
ATOM 3788 O O . ASN A 1 482 ? 8.030 23.357 3.471 1.00 44.72 482 ASN A O 1
#

Secondary structure (DSSP, 8-state):
--HHHHHHHHHHTTTS-SEEEEB---S-TT--EEEE-TTSPEEEEEEPTT-EEEEPP-SS---SSTTTTEEEEEETTEEEEEEGGGB-PPTT-PPPP---HHHHTTTSEEEEEEEETTEEEEEEEEESSHHHHHHHHHHHHHT-TTS-HHHHHHHHHHHBSSS---TTPPB----B----TTS-HHHHHHHHHHTHHHHHHHHHHHT-GGGBSSGGGGSS-EEEEEEES-TT-SS-SEEEEEPP--TT----EEEEEEEESSS----BHHHHTGGG--GGGS-TT---HHHHHHHHHHHHTTTS--S--HHHHHHHHIIIIIS---BSS-EE-TTSPEE--B-HHHHHHHHHHT----HHHHHHHHHHHHHHHH--TTTSTTTT-HHHHHHHHTT--HHHHHHHHHHHHHHH-HHHHHHHHHHHHTS-EEEEEE-HHHHHTTB--EEEEEGGGEEEEEE--SS-TT-SS-S--SEEEEEEP-

Sequence (482 aa):
MSTEKKDKWIKYFQGKGDVDTFVRATGSVKNKSYLYDLEGKKTSTKLEHGEPILVKEREEYIIQGPFAHKLFIESSKGNGWLHVDNIDKGIGQRASIRLESNKLIGLGERMIVPMLNGEENVSCRIFKTAEKLAISILHGLENEPSVPDYIVDQVSQLFYDDVVYTQNSLISGNVDFKWNGSVSEIEKNSMGVYLGELLIGYMALVGKTECFSEPDIVKFPIEYFGVPENPAFSGIDSFIQYQDRGKNQDGGKFLISSKAGNKGASPSIWKNIMPYLKPNKLDSNTNATLEKLYNICKNIDGGKITGRKGMQYVYRYGVKEILNYEVGPTTRDGSGKEKAVVNPQDFYNVLKAGKPYPPVYDNIILDAIKIQKSLNSTEFKSASSTAVTTALEKGVGMSSFFCRYISDKLNNEINSLDKMRNTVSGRVVYQAYLNTPKFKKGKIYFTTKKATKASLITTGSKSGATKIDMSNTVNYNLIFEN

Radius of gyration: 28.76 Å; chains: 1; bounding box: 59×59×98 Å

Foldseek 3Di:
DPPVLVVLCVPFAAPPAWFKFWFADDPPPPDFFFFAAPQLHTDPDGGDGLFIKIFGHDHDQACDDSQHQWTWIQGPSGTGTTHSNGIDGGDPPQDQQDDALLLLLVQFDWDQDQADLRDGRFIKGKDQALVSSLVSNLNSLVPRPSRDVVNSQQSCVQQFVDSDPDPPTHGPLHQFTDDRNRQDLSNLLSCLANVQLSVVQSNLRSLPQVQEPDSPQNPAAWRIKIAGSPSPPADAGIKTFGDQPDDPDGGDIETEDEAEAPDGDFGACQAQFLQQQDVVLDDVPDPALLNLLSVLQCVVVVHRRRSQPVLQSLQVCCVCVVLPAAADPFDADPVRHTDPHDDSVVLLVCLVVVDDDDVVSVVVLVSLLVSLCVDDCVLQVQLVDPQLNVLSVVSQQSLLNSLSNSQSSCQVDVVSQVSRLCSNLVRQYKYWYFHSVCSVVGGNHTHIDGSNQWRKGKHQCPDGRRHSDDPHGIGMDTHHDD